Protein AF-A0A024VJJ7-F1 (afdb_monomer_lite)

Structure (mmCIF, N/CA/C/O backbone):
data_AF-A0A024VJJ7-F1
#
_entry.id   AF-A0A024VJJ7-F1
#
loop_
_atom_site.group_PDB
_atom_site.id
_atom_site.type_symbol
_atom_site.label_atom_id
_atom_site.label_alt_id
_atom_site.label_comp_id
_atom_site.label_asym_id
_atom_site.label_entity_id
_atom_site.label_seq_id
_atom_site.pdbx_PDB_ins_code
_atom_site.Cartn_x
_atom_site.Cartn_y
_atom_site.Cartn_z
_atom_site.occupancy
_atom_site.B_iso_or_equiv
_atom_site.auth_seq_id
_atom_site.auth_comp_id
_atom_site.auth_asym_id
_atom_site.auth_atom_id
_atom_site.pdbx_PDB_model_num
ATOM 1 N N . MET A 1 1 ? 1.181 25.983 -1.250 1.00 29.05 1 MET A N 1
ATOM 2 C CA . MET A 1 1 ? 1.183 25.179 -0.005 1.00 29.05 1 MET A CA 1
ATOM 3 C C . MET A 1 1 ? 0.052 24.170 -0.100 1.00 29.05 1 MET A C 1
ATOM 5 O O . MET A 1 1 ? -1.098 24.579 -0.070 1.00 29.05 1 MET A O 1
ATOM 9 N N . GLY A 1 2 ? 0.355 22.887 -0.292 1.00 34.84 2 GLY A N 1
ATOM 10 C CA . GLY A 1 2 ? -0.672 21.844 -0.256 1.00 34.84 2 GLY A CA 1
ATOM 11 C C . GLY A 1 2 ? -1.119 21.555 1.169 1.00 34.84 2 GLY A C 1
ATOM 12 O O . GLY A 1 2 ? -0.279 21.468 2.070 1.00 34.84 2 GLY A O 1
ATOM 13 N N . ILE A 1 3 ? -2.425 21.418 1.378 1.00 36.28 3 ILE A N 1
ATOM 14 C CA . ILE A 1 3 ? -2.984 21.000 2.663 1.00 36.28 3 ILE A CA 1
ATOM 15 C C . ILE A 1 3 ? -2.807 19.483 2.733 1.00 36.28 3 ILE A C 1
ATOM 17 O O . ILE A 1 3 ? -3.432 18.731 1.994 1.00 36.28 3 ILE A O 1
ATOM 21 N N . LYS A 1 4 ? -1.917 19.016 3.610 1.00 45.00 4 LYS A N 1
ATOM 22 C CA . LYS A 1 4 ? -1.811 17.588 3.926 1.00 45.00 4 LYS A CA 1
ATOM 23 C C . LYS A 1 4 ? -2.991 17.236 4.828 1.00 45.00 4 LYS A C 1
ATOM 25 O O . LYS A 1 4 ? -2.976 17.603 5.999 1.00 45.00 4 LYS A O 1
ATOM 30 N N . SER A 1 5 ? -4.001 16.559 4.298 1.00 45.91 5 SER A N 1
ATOM 31 C CA . SER A 1 5 ? -5.137 16.091 5.089 1.00 45.91 5 SER A CA 1
ATOM 32 C C . SER A 1 5 ? -4.791 14.754 5.750 1.00 45.91 5 SER A C 1
ATOM 34 O O . SER A 1 5 ? -4.463 13.777 5.073 1.00 45.91 5 SER A O 1
ATOM 36 N N . SER A 1 6 ? -4.818 14.711 7.082 1.00 54.41 6 SER A N 1
ATOM 37 C CA . SER A 1 6 ? -4.889 13.462 7.847 1.00 54.41 6 SER A CA 1
ATOM 38 C C . SER A 1 6 ? -6.343 13.011 7.938 1.00 54.41 6 SER A C 1
ATOM 40 O O . SER A 1 6 ? -7.227 13.857 7.898 1.00 54.41 6 SER A O 1
ATOM 42 N N . THR A 1 7 ? -6.578 11.707 8.092 1.00 61.97 7 THR A N 1
ATOM 43 C CA . THR A 1 7 ? -7.890 11.085 8.357 1.00 61.97 7 THR A CA 1
ATOM 44 C C . THR A 1 7 ? -8.498 11.603 9.670 1.00 61.97 7 THR A C 1
ATOM 46 O O . THR A 1 7 ? -8.159 11.093 10.746 1.00 61.97 7 THR A O 1
ATOM 49 N N . PRO A 1 8 ? -9.346 12.642 9.666 1.00 72.56 8 PRO A N 1
ATOM 50 C CA . PRO A 1 8 ? -9.814 13.271 10.886 1.00 72.56 8 PRO A CA 1
ATOM 51 C C . PRO A 1 8 ? -10.909 12.432 11.545 1.00 72.56 8 PRO A C 1
ATOM 53 O O . PRO A 1 8 ? -11.102 12.559 12.752 1.00 72.56 8 PRO A O 1
ATOM 56 N N . LEU A 1 9 ? -11.588 11.551 10.801 1.00 82.31 9 LEU A N 1
ATOM 57 C CA . LEU A 1 9 ? -12.644 10.702 11.335 1.00 82.31 9 LEU A CA 1
ATOM 58 C C . LEU A 1 9 ? -12.098 9.674 12.332 1.00 82.31 9 LEU A C 1
ATOM 60 O O . LEU A 1 9 ? -12.642 9.538 13.428 1.00 82.31 9 LEU A O 1
ATOM 64 N N . ALA A 1 10 ? -10.994 9.002 11.988 1.00 86.44 10 ALA A N 1
ATOM 65 C CA . ALA A 1 10 ? -10.350 8.020 12.862 1.00 86.44 10 ALA A CA 1
ATOM 66 C C . ALA A 1 10 ? -9.944 8.640 14.212 1.00 86.44 10 ALA A C 1
ATOM 68 O O . ALA A 1 10 ? -10.274 8.101 15.266 1.00 86.44 10 ALA A O 1
ATOM 69 N N . HIS A 1 11 ? -9.311 9.817 14.189 1.00 85.19 11 HIS A N 1
ATOM 70 C CA . HIS A 1 11 ? -8.902 10.529 15.407 1.00 85.19 11 HIS A CA 1
ATOM 71 C C . HIS A 1 11 ? -10.087 10.982 16.255 1.00 85.19 11 HIS A C 1
ATOM 73 O O . HIS A 1 11 ? -10.048 10.857 17.475 1.00 85.19 11 HIS A O 1
ATOM 79 N N . GLN A 1 12 ? -11.147 11.486 15.619 1.00 86.12 12 GLN A N 1
ATOM 80 C CA . GLN A 1 12 ? -12.358 11.908 16.321 1.00 86.12 12 GLN A CA 1
ATOM 81 C C . GLN A 1 12 ? -13.031 10.731 17.030 1.00 86.12 12 GLN A C 1
ATOM 83 O O . GLN A 1 12 ? -13.397 10.845 18.196 1.00 86.12 12 GLN A O 1
ATOM 88 N N . PHE A 1 13 ? -13.156 9.584 16.359 1.00 90.06 13 PHE A N 1
ATOM 89 C CA . PHE A 1 13 ? -13.733 8.388 16.970 1.00 90.06 13 PHE A CA 1
ATOM 90 C C . PHE A 1 13 ? -12.864 7.826 18.092 1.00 90.06 13 PHE A C 1
ATOM 92 O O . PHE A 1 13 ? -13.418 7.430 19.110 1.00 90.06 13 PHE A O 1
ATOM 99 N N . ILE A 1 14 ? -11.536 7.825 17.944 1.00 90.19 14 ILE A N 1
ATOM 100 C CA . ILE A 1 14 ? -10.617 7.425 19.020 1.00 90.19 14 ILE A CA 1
ATOM 101 C C . ILE A 1 14 ? -10.808 8.329 20.243 1.00 90.19 14 ILE A C 1
ATOM 103 O O . ILE A 1 14 ? -11.024 7.828 21.344 1.00 90.19 14 ILE A O 1
ATOM 107 N N . LEU A 1 15 ? -10.810 9.652 20.052 1.00 89.00 15 LEU A N 1
ATOM 108 C CA . LEU A 1 15 ? -10.995 10.610 21.143 1.00 89.00 15 LEU A CA 1
ATOM 109 C C . LEU A 1 15 ? -12.335 10.395 21.866 1.00 89.00 15 LEU A C 1
ATOM 111 O O . LEU A 1 15 ? -12.373 10.307 23.090 1.00 89.00 15 LEU A O 1
ATOM 115 N N . HIS A 1 16 ? -13.430 10.256 21.116 1.00 89.56 16 HIS A N 1
ATOM 116 C CA . HIS A 1 16 ? -14.763 10.024 21.684 1.00 89.56 16 HIS A CA 1
ATOM 117 C C . HIS A 1 16 ? -14.905 8.650 22.339 1.00 89.56 16 HIS A C 1
ATOM 119 O O . HIS A 1 16 ? -15.591 8.509 23.344 1.00 89.56 16 HIS A O 1
ATOM 125 N N . ALA A 1 17 ? -14.260 7.617 21.801 1.00 90.88 17 ALA A N 1
ATOM 126 C CA . ALA A 1 17 ? -14.249 6.297 22.418 1.00 90.88 17 ALA A CA 1
ATOM 127 C C . ALA A 1 17 ? -13.555 6.335 23.783 1.00 90.88 17 ALA A C 1
ATOM 129 O O . ALA A 1 17 ? -14.091 5.805 24.756 1.00 90.88 17 ALA A O 1
ATOM 130 N N . LYS A 1 18 ? -12.421 7.042 23.876 1.00 89.00 18 LYS A N 1
ATOM 131 C CA . LYS A 1 18 ? -11.692 7.242 25.132 1.00 89.00 18 LYS A CA 1
ATOM 132 C C . LYS A 1 18 ? -12.531 7.959 26.187 1.00 89.00 18 LYS A C 1
ATOM 134 O O . LYS A 1 18 ? -12.570 7.491 27.323 1.00 89.00 18 LYS A O 1
ATOM 139 N N . THR A 1 19 ? -13.252 9.026 25.830 1.00 88.06 19 THR A N 1
ATOM 140 C CA . THR A 1 19 ? -14.130 9.734 26.788 1.00 88.06 19 THR A CA 1
ATOM 141 C C . THR A 1 19 ? -15.313 8.885 27.260 1.00 88.06 19 THR A C 1
ATOM 143 O O . THR A 1 19 ? -15.840 9.118 28.344 1.00 88.06 19 THR A O 1
ATOM 146 N N . LEU A 1 20 ? -15.705 7.871 26.484 1.00 89.06 20 LEU A N 1
ATOM 147 C CA . LEU A 1 20 ? -16.741 6.896 26.837 1.00 89.06 20 LEU A CA 1
ATOM 148 C C . LEU A 1 20 ? -16.191 5.644 27.548 1.00 89.06 20 LEU A C 1
ATOM 150 O O . LEU A 1 20 ? -16.963 4.733 27.845 1.00 89.06 20 LEU A O 1
ATOM 154 N N . GLY A 1 21 ? -14.881 5.571 27.813 1.00 87.88 21 GLY A N 1
ATOM 155 C CA . GLY A 1 21 ? -14.237 4.412 28.446 1.00 87.88 21 GLY A CA 1
ATOM 156 C C . GLY A 1 21 ? -14.126 3.173 27.546 1.00 87.88 21 GLY A C 1
ATOM 157 O O . GLY A 1 21 ? -13.911 2.067 28.043 1.00 87.88 21 GLY A O 1
ATOM 158 N N . ILE A 1 22 ? -14.281 3.340 26.231 1.00 90.62 22 ILE A N 1
ATOM 159 C CA . ILE A 1 22 ? -14.160 2.277 25.225 1.00 90.62 22 ILE A CA 1
ATOM 160 C C . ILE A 1 22 ? -12.688 2.130 24.825 1.00 90.62 22 ILE A C 1
ATOM 162 O O . ILE A 1 22 ? -11.966 3.120 24.697 1.00 90.62 22 ILE A O 1
ATOM 166 N N . LYS A 1 23 ? -12.239 0.887 24.611 1.00 91.06 23 LYS A N 1
ATOM 167 C CA . LYS A 1 23 ? -10.858 0.595 24.215 1.00 91.06 23 LYS A CA 1
ATOM 168 C C . LYS A 1 23 ? -10.563 1.098 22.809 1.00 91.06 23 LYS A C 1
ATOM 170 O O . LYS A 1 23 ? -11.416 1.040 21.924 1.00 91.06 23 LYS A O 1
ATOM 175 N N . THR A 1 24 ? -9.341 1.566 22.594 1.00 92.31 24 THR A N 1
ATOM 176 C CA . THR A 1 24 ? -8.935 2.188 21.331 1.00 92.31 24 THR A CA 1
ATOM 177 C C . THR A 1 24 ? -7.663 1.589 20.766 1.00 92.31 24 THR A C 1
ATOM 179 O O . THR A 1 24 ? -6.662 1.426 21.462 1.00 92.31 24 THR A O 1
ATOM 182 N N . ILE A 1 25 ? -7.714 1.285 19.474 1.00 92.56 25 ILE A N 1
ATOM 183 C CA . ILE A 1 25 ? -6.579 0.814 18.690 1.00 92.56 25 ILE A CA 1
ATOM 184 C C . ILE A 1 25 ? -6.397 1.735 17.494 1.00 92.56 25 ILE A C 1
ATOM 186 O O . ILE A 1 25 ? -7.365 2.230 16.914 1.00 92.56 25 ILE A O 1
ATOM 190 N N . TYR A 1 26 ? -5.148 1.972 17.124 1.00 91.50 26 TYR A N 1
ATOM 191 C CA . TYR A 1 26 ? -4.793 2.856 16.026 1.00 91.50 26 TYR A CA 1
ATOM 192 C C . TYR A 1 26 ? -3.825 2.161 15.068 1.00 91.50 26 TYR A C 1
ATOM 194 O O . TYR A 1 26 ? -2.802 1.657 15.517 1.00 91.50 26 TYR A O 1
ATOM 202 N N . THR A 1 27 ? -4.119 2.154 13.764 1.00 90.38 27 THR A N 1
ATOM 203 C CA . THR A 1 27 ? -3.182 1.687 12.729 1.00 90.38 27 THR A CA 1
ATOM 204 C C . THR A 1 27 ? -2.676 2.842 11.875 1.00 90.38 27 THR A C 1
ATOM 206 O O . THR A 1 27 ? -3.467 3.527 11.215 1.00 90.38 27 THR A O 1
ATOM 209 N N . ASP A 1 28 ? -1.354 3.010 11.827 1.00 88.38 28 ASP A N 1
ATOM 210 C CA . ASP A 1 28 ? -0.683 3.969 10.947 1.00 88.38 28 ASP A CA 1
ATOM 211 C C . ASP A 1 28 ? -0.312 3.321 9.607 1.00 88.38 28 ASP A C 1
ATOM 213 O O . ASP A 1 28 ? 0.380 2.307 9.569 1.00 88.38 28 ASP A O 1
ATOM 217 N N . HIS A 1 29 ? -0.736 3.924 8.491 1.00 83.88 29 HIS A N 1
ATOM 218 C CA . HIS A 1 29 ? -0.356 3.490 7.136 1.00 83.88 29 HIS A CA 1
ATOM 219 C C . HIS A 1 29 ? 0.644 4.443 6.464 1.00 83.88 29 HIS A C 1
ATOM 221 O O . HIS A 1 29 ? 0.903 4.326 5.265 1.00 83.88 29 HIS A O 1
ATOM 227 N N . SER A 1 30 ? 1.167 5.441 7.187 1.00 78.69 30 SER A N 1
ATOM 228 C CA . SER A 1 30 ? 1.909 6.562 6.594 1.00 78.69 30 SER A CA 1
ATOM 229 C C . SER A 1 30 ? 3.297 6.758 7.199 1.00 78.69 30 SER A C 1
ATOM 231 O O . SER A 1 30 ? 3.492 6.653 8.400 1.00 78.69 30 SER A O 1
ATOM 233 N N . LEU A 1 31 ? 4.267 7.144 6.363 1.00 71.38 31 LEU A N 1
ATOM 234 C CA . LEU A 1 31 ? 5.555 7.666 6.828 1.00 71.38 31 LEU A CA 1
ATOM 235 C C . LEU A 1 31 ? 5.552 9.195 6.785 1.00 71.38 31 LEU A C 1
ATOM 237 O O . LEU A 1 31 ? 5.260 9.804 5.748 1.00 71.38 31 LEU A O 1
ATOM 241 N N . TYR A 1 32 ? 5.917 9.818 7.904 1.00 65.56 32 TYR A N 1
ATOM 242 C CA . TYR A 1 32 ? 6.006 11.269 8.032 1.00 65.56 32 TYR A CA 1
ATOM 243 C C . TYR A 1 32 ? 7.460 11.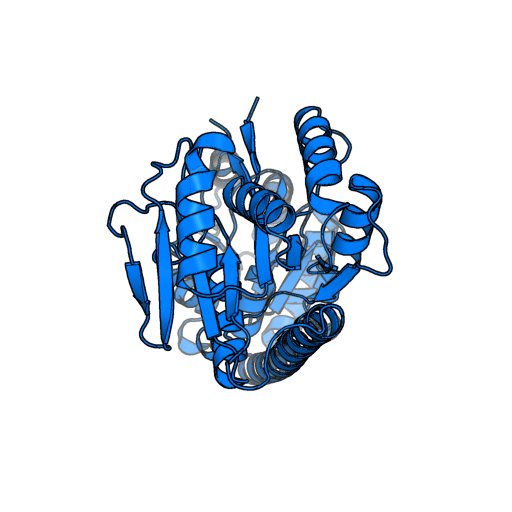740 7.984 1.00 65.56 32 TYR A C 1
ATOM 245 O O . TYR A 1 32 ? 8.314 11.241 8.715 1.00 65.56 32 TYR A O 1
ATOM 253 N N . SER A 1 33 ? 7.727 12.752 7.149 1.00 59.59 33 SER A N 1
ATOM 254 C CA . SER A 1 33 ? 8.983 13.510 7.215 1.00 59.59 33 SER A CA 1
ATOM 255 C C . SER A 1 33 ? 8.941 14.504 8.376 1.00 59.59 33 SER A C 1
ATOM 257 O O . SER A 1 33 ? 7.906 15.137 8.609 1.00 59.59 33 SER A O 1
ATOM 259 N N . PHE A 1 34 ? 10.082 14.694 9.038 1.00 59.38 34 PHE A N 1
ATOM 260 C CA . PHE A 1 34 ? 10.283 15.674 10.107 1.00 59.38 34 PHE A CA 1
ATOM 261 C C . PHE A 1 34 ? 10.504 17.113 9.596 1.00 59.38 34 PHE A C 1
ATOM 263 O O . PHE A 1 34 ? 10.452 18.052 10.382 1.00 59.38 34 PHE A O 1
ATOM 270 N N . SER A 1 35 ? 10.726 17.308 8.290 1.00 55.53 35 SER A N 1
ATOM 271 C CA . SER A 1 35 ? 11.208 18.580 7.721 1.00 55.53 35 SER A CA 1
ATOM 272 C C . SER A 1 35 ? 10.135 19.633 7.420 1.00 55.53 35 SER A C 1
ATOM 274 O O . SER A 1 35 ? 10.452 20.808 7.257 1.00 55.53 35 SER A O 1
ATOM 276 N N . ASP A 1 36 ? 8.863 19.242 7.305 1.00 61.66 36 ASP A N 1
ATOM 277 C CA . ASP A 1 36 ? 7.829 20.132 6.764 1.00 61.66 36 ASP A CA 1
ATOM 278 C C . ASP A 1 36 ? 6.974 20.747 7.879 1.00 61.66 36 ASP A C 1
ATOM 280 O O . ASP A 1 36 ? 6.395 20.020 8.684 1.00 61.66 36 ASP A O 1
ATOM 284 N N . LYS A 1 37 ? 6.769 22.074 7.868 1.00 56.38 37 LYS A N 1
ATOM 285 C CA . LYS A 1 37 ? 5.932 22.791 8.862 1.00 56.38 37 LYS A CA 1
ATOM 286 C C . LYS A 1 37 ? 4.539 22.167 9.054 1.00 56.38 37 LYS A C 1
ATOM 288 O O . LYS A 1 37 ? 4.077 22.017 10.180 1.00 56.38 37 LYS A O 1
ATOM 293 N N . GLY A 1 38 ? 3.893 21.727 7.969 1.00 62.19 38 GLY A N 1
ATOM 294 C CA . GLY A 1 38 ? 2.611 21.011 8.042 1.00 62.19 38 GLY A CA 1
ATOM 295 C C . GLY A 1 38 ? 2.708 19.637 8.720 1.00 62.19 38 GLY A C 1
ATOM 296 O O . GLY A 1 38 ? 1.794 19.246 9.440 1.00 62.19 38 GLY A O 1
ATOM 297 N N . CYS A 1 39 ? 3.827 18.922 8.558 1.00 64.38 39 CYS A N 1
ATOM 298 C CA . CYS A 1 39 ? 4.078 17.679 9.291 1.00 64.38 39 CYS A CA 1
ATOM 299 C C . CYS A 1 39 ? 4.290 17.937 10.785 1.00 64.38 39 CYS A C 1
ATOM 301 O O . CYS A 1 39 ? 3.841 17.129 11.583 1.00 64.38 39 CYS A O 1
ATOM 303 N N . ILE A 1 40 ? 4.910 19.055 11.178 1.00 69.56 40 ILE A N 1
ATOM 304 C CA . ILE A 1 40 ? 5.117 19.395 12.596 1.00 69.56 40 ILE A CA 1
ATOM 305 C C . ILE A 1 40 ? 3.772 19.552 13.321 1.00 69.56 40 ILE A C 1
ATOM 307 O O . ILE A 1 40 ? 3.578 18.969 14.386 1.00 69.56 40 ILE A O 1
ATOM 311 N N . HIS A 1 41 ? 2.820 20.291 12.741 1.00 68.44 41 HIS A N 1
ATOM 312 C CA . HIS A 1 41 ? 1.488 20.454 13.338 1.00 68.44 41 HIS A CA 1
ATOM 313 C C . HIS A 1 41 ? 0.713 19.135 13.402 1.00 68.44 41 HIS A C 1
ATOM 315 O O . HIS A 1 41 ? 0.147 18.804 14.443 1.00 68.44 41 HIS A O 1
ATOM 321 N N . VAL A 1 42 ? 0.736 18.359 12.315 1.00 69.12 42 VAL A N 1
ATOM 322 C CA . VAL A 1 42 ? 0.096 17.040 12.268 1.00 69.12 42 VAL A CA 1
ATOM 323 C C . VAL A 1 42 ? 0.728 16.092 13.292 1.00 69.12 42 VAL A C 1
ATOM 325 O O . VAL A 1 42 ? 0.000 15.423 14.011 1.00 69.12 42 VAL A O 1
ATOM 328 N N . ASN A 1 43 ? 2.053 16.087 13.451 1.00 71.94 43 ASN A N 1
ATOM 329 C CA . ASN A 1 43 ? 2.741 15.267 14.450 1.00 71.94 43 ASN A CA 1
ATOM 330 C C . ASN A 1 43 ? 2.372 15.661 15.883 1.00 71.94 43 ASN A C 1
ATOM 332 O O . ASN A 1 43 ? 2.179 14.775 16.706 1.00 71.94 43 ASN A O 1
ATOM 336 N N . LYS A 1 44 ? 2.199 16.955 16.184 1.00 76.00 44 LYS A N 1
ATOM 337 C CA . LYS A 1 44 ? 1.725 17.402 17.506 1.00 76.00 44 LYS A CA 1
ATOM 338 C C . LYS A 1 44 ? 0.300 16.929 17.805 1.00 76.00 44 LYS A C 1
ATOM 340 O O . LYS A 1 44 ? 0.039 16.458 18.908 1.00 76.00 44 LYS A O 1
ATOM 345 N N . LEU A 1 45 ? -0.606 17.018 16.828 1.00 73.38 45 LEU A N 1
ATOM 346 C CA . LEU A 1 45 ? -1.968 16.495 16.973 1.00 73.38 45 LEU A CA 1
ATOM 347 C C . LEU A 1 45 ? -1.954 14.971 17.158 1.00 73.38 45 LEU A C 1
ATOM 349 O O . LEU A 1 45 ? -2.612 14.445 18.048 1.00 73.38 45 LEU A O 1
ATOM 353 N N . LEU A 1 46 ? -1.159 14.273 16.346 1.00 74.69 46 LEU A N 1
ATOM 354 C CA . LEU A 1 46 ? -1.009 12.823 16.407 1.00 74.69 46 LEU A CA 1
ATOM 355 C C . LEU A 1 46 ? -0.402 12.371 17.732 1.00 74.69 46 LEU A C 1
ATOM 357 O O . LEU A 1 46 ? -0.900 11.417 18.310 1.00 74.69 46 LEU A O 1
ATOM 361 N N . LYS A 1 47 ? 0.588 13.090 18.266 1.00 81.25 47 LYS A N 1
ATOM 362 C CA . LYS A 1 47 ? 1.132 12.865 19.609 1.00 81.25 47 LYS A CA 1
ATOM 363 C C . LYS A 1 47 ? 0.031 12.890 20.669 1.00 81.25 47 LYS A C 1
ATOM 365 O O . LYS A 1 47 ? -0.036 11.984 21.490 1.00 81.25 47 LYS A O 1
ATOM 370 N N . TYR A 1 48 ? -0.858 13.881 20.621 1.00 78.69 48 TYR A N 1
ATOM 371 C CA . TYR A 1 48 ? -1.972 13.972 21.564 1.00 78.69 48 TYR A CA 1
ATOM 372 C C . TYR A 1 48 ? -2.972 12.818 21.402 1.00 78.69 48 TYR A C 1
ATOM 374 O O . TYR A 1 48 ? -3.329 12.176 22.384 1.00 78.69 48 TYR A O 1
ATOM 382 N N . CYS A 1 49 ? -3.393 12.517 20.170 1.00 74.44 49 CYS A N 1
ATOM 383 C CA . CYS A 1 49 ? -4.392 11.475 19.925 1.00 74.44 49 CYS A CA 1
ATOM 384 C C . CYS A 1 49 ? -3.868 10.049 20.151 1.00 74.44 49 CYS A C 1
ATOM 386 O O . CYS A 1 49 ? -4.638 9.189 20.562 1.00 74.44 49 CYS A O 1
ATOM 388 N N . ILE A 1 50 ? -2.594 9.787 19.849 1.00 78.56 50 ILE A N 1
ATOM 389 C CA . ILE A 1 50 ? -2.011 8.438 19.841 1.00 78.56 50 ILE A CA 1
ATOM 390 C C . ILE A 1 50 ? -1.426 8.075 21.205 1.00 78.56 50 ILE A C 1
ATOM 392 O O . ILE A 1 50 ? -1.487 6.913 21.584 1.00 78.56 50 ILE A O 1
ATOM 396 N N . ASN A 1 51 ? -0.915 9.026 21.993 1.00 80.12 51 ASN A N 1
ATOM 397 C CA . ASN A 1 51 ? -0.350 8.682 23.306 1.00 80.12 51 ASN A CA 1
ATOM 398 C C . ASN A 1 51 ? -1.371 8.092 24.281 1.00 80.12 51 ASN A C 1
ATOM 400 O O . ASN A 1 51 ? -0.987 7.336 25.174 1.00 80.12 51 ASN A O 1
ATOM 404 N N . ASP A 1 52 ? -2.653 8.401 24.098 1.00 82.31 52 ASP A N 1
ATOM 405 C CA . ASP A 1 52 ? -3.725 7.866 24.933 1.00 82.31 52 ASP A CA 1
ATOM 406 C C . ASP A 1 52 ? -4.396 6.613 24.336 1.00 82.31 52 ASP A C 1
ATOM 408 O O . ASP A 1 52 ? -5.322 6.067 24.933 1.00 82.31 52 ASP A O 1
ATOM 412 N N . VAL A 1 53 ? -3.949 6.088 23.190 1.00 89.38 53 VAL A N 1
ATOM 413 C CA . VAL A 1 53 ? -4.513 4.825 22.679 1.00 89.38 53 VAL A CA 1
ATOM 414 C C . VAL A 1 53 ? -4.075 3.634 23.532 1.00 89.38 53 VAL A C 1
ATOM 416 O O . VAL A 1 53 ? -2.992 3.619 24.131 1.00 89.38 53 VAL A O 1
ATOM 419 N N . ASP A 1 54 ? -4.921 2.606 23.601 1.00 91.12 54 ASP A N 1
ATOM 420 C CA . ASP A 1 54 ? -4.587 1.389 24.342 1.00 91.12 54 ASP A CA 1
ATOM 421 C C . ASP A 1 54 ? -3.495 0.589 23.617 1.00 91.12 54 ASP A C 1
ATOM 423 O O . ASP A 1 54 ? -2.598 0.055 24.276 1.00 91.12 54 ASP A O 1
ATOM 427 N N . HIS A 1 55 ? -3.532 0.565 22.277 1.00 91.94 55 HIS A N 1
ATOM 428 C CA . HIS A 1 55 ? -2.519 -0.087 21.442 1.00 91.94 55 HIS A CA 1
ATOM 429 C C . HIS A 1 55 ? -2.406 0.544 20.042 1.00 91.94 55 HIS A C 1
ATOM 431 O O . HIS A 1 55 ? -3.390 1.009 19.471 1.00 91.94 55 HIS A O 1
ATOM 437 N N . SER A 1 56 ? -1.204 0.543 19.471 1.00 91.81 56 SER A N 1
ATOM 438 C CA . SER A 1 56 ? -0.898 1.016 18.118 1.00 91.81 56 SER A CA 1
ATOM 439 C C . SER A 1 56 ? -0.378 -0.119 17.235 1.00 91.81 56 SER A C 1
ATOM 441 O O . SER A 1 56 ? 0.358 -0.997 17.682 1.00 91.81 56 SER A O 1
ATOM 443 N N . ILE A 1 57 ? -0.735 -0.088 15.959 1.00 91.50 57 ILE A N 1
ATOM 444 C CA . ILE A 1 57 ? -0.310 -1.035 14.935 1.00 91.50 57 ILE A CA 1
ATOM 445 C C . ILE A 1 57 ? 0.380 -0.247 13.818 1.00 91.50 57 ILE A C 1
ATOM 447 O O . ILE A 1 57 ? -0.125 0.769 13.346 1.00 91.50 57 ILE A O 1
ATOM 451 N N . CYS A 1 58 ? 1.539 -0.726 13.390 1.00 91.56 58 CYS A N 1
ATOM 452 C CA . CYS A 1 58 ? 2.329 -0.135 12.317 1.00 91.56 58 CYS A CA 1
ATOM 453 C C . CYS A 1 58 ? 2.513 -1.156 11.203 1.00 91.56 58 CYS A C 1
ATOM 455 O O . CYS A 1 58 ? 2.744 -2.328 11.481 1.00 91.56 58 CYS A O 1
ATOM 457 N N . VAL A 1 59 ? 2.472 -0.721 9.949 1.00 90.19 59 VAL A N 1
ATOM 458 C CA . VAL A 1 59 ? 2.519 -1.650 8.803 1.00 90.19 59 VAL A CA 1
ATOM 459 C C . VAL A 1 59 ? 3.913 -2.197 8.486 1.00 90.19 59 VAL A C 1
ATOM 461 O O . VAL A 1 59 ? 4.048 -3.086 7.654 1.00 90.19 59 VAL A O 1
ATOM 464 N N . SER A 1 60 ? 4.947 -1.656 9.128 1.00 91.06 60 SER A N 1
ATOM 465 C CA . SER A 1 60 ? 6.343 -2.088 9.010 1.00 91.06 60 SER A CA 1
ATOM 466 C C . SER A 1 60 ? 7.153 -1.656 10.233 1.00 91.06 60 SER A C 1
ATOM 468 O O . SER A 1 60 ? 6.739 -0.759 10.981 1.00 91.06 60 SER A O 1
ATOM 470 N N . HIS A 1 61 ? 8.321 -2.258 10.439 1.00 91.50 61 HIS A N 1
ATOM 471 C CA . HIS A 1 61 ? 9.272 -1.861 11.477 1.00 91.50 61 HIS A CA 1
ATOM 472 C C . HIS A 1 61 ? 9.734 -0.421 11.271 1.00 91.50 61 HIS A C 1
ATOM 474 O O . HIS A 1 61 ? 9.716 0.370 12.216 1.00 91.50 61 HIS A O 1
ATOM 480 N N . THR A 1 62 ? 10.010 -0.042 10.023 1.00 90.25 62 THR A N 1
ATOM 481 C CA . THR A 1 62 ? 10.354 1.346 9.685 1.00 90.25 62 THR A CA 1
ATOM 482 C C . THR A 1 62 ? 9.224 2.319 10.040 1.00 90.25 62 THR A C 1
ATOM 484 O O . THR A 1 62 ? 9.458 3.413 10.561 1.00 90.25 62 THR A O 1
ATOM 487 N N . ASN A 1 63 ? 7.967 1.928 9.801 1.00 90.19 63 ASN A N 1
ATOM 488 C CA . ASN A 1 63 ? 6.818 2.729 10.211 1.00 90.19 63 ASN A CA 1
ATOM 489 C C . ASN A 1 63 ? 6.669 2.796 11.736 1.00 90.19 63 ASN A C 1
ATOM 491 O O . ASN A 1 63 ? 6.386 3.873 12.259 1.00 90.19 63 ASN A O 1
ATOM 495 N N . ARG A 1 64 ? 6.939 1.706 12.461 1.00 91.56 64 ARG A N 1
ATOM 496 C CA . ARG A 1 64 ? 6.939 1.700 13.929 1.00 91.56 64 ARG A CA 1
ATOM 497 C C . ARG A 1 64 ? 7.968 2.653 14.513 1.00 91.56 64 ARG A C 1
ATOM 499 O O . ARG A 1 64 ? 7.620 3.416 15.409 1.00 91.56 64 ARG A O 1
ATOM 506 N N . GLU A 1 65 ? 9.192 2.645 14.004 1.00 90.12 65 GLU A N 1
ATOM 507 C CA . GLU A 1 65 ? 10.223 3.591 14.437 1.00 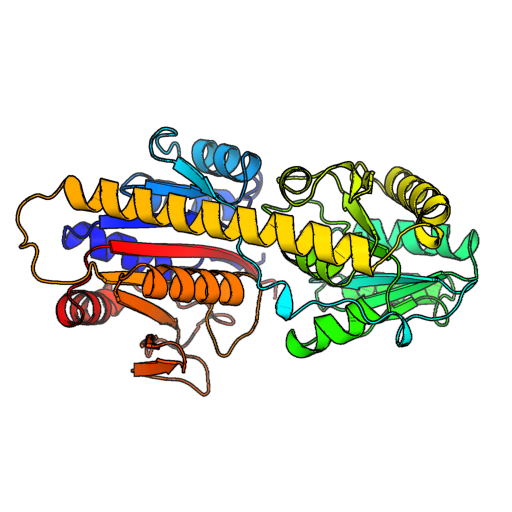90.12 65 GLU A CA 1
ATOM 508 C C . GLU A 1 65 ? 9.800 5.034 14.152 1.00 90.12 65 GLU A C 1
ATOM 510 O O . GLU A 1 65 ? 9.854 5.884 15.041 1.00 90.12 65 GLU A O 1
ATOM 515 N N . ASN A 1 66 ? 9.279 5.306 12.950 1.00 88.19 66 ASN A N 1
ATOM 516 C CA . ASN A 1 66 ? 8.781 6.633 12.594 1.00 88.19 66 ASN A CA 1
ATOM 517 C C . ASN A 1 66 ? 7.639 7.099 13.514 1.00 88.19 66 ASN A C 1
ATOM 519 O O . ASN A 1 66 ? 7.655 8.247 13.962 1.00 88.19 66 ASN A O 1
ATOM 523 N N . LEU A 1 67 ? 6.671 6.225 13.815 1.00 87.31 67 LEU A N 1
ATOM 524 C CA . LEU A 1 67 ? 5.538 6.531 14.689 1.00 87.31 67 LEU A CA 1
ATOM 525 C C . LEU A 1 67 ? 5.991 6.805 16.126 1.00 87.31 67 LEU A C 1
ATOM 527 O O . LEU A 1 67 ? 5.612 7.827 16.702 1.00 87.31 67 LEU A O 1
ATOM 531 N N . VAL A 1 68 ? 6.810 5.918 16.691 1.00 89.88 68 VAL A N 1
ATOM 532 C CA . VAL A 1 68 ? 7.294 6.038 18.071 1.00 89.88 68 VAL A CA 1
ATOM 533 C C . VAL A 1 68 ? 8.103 7.320 18.239 1.00 89.88 68 VAL A C 1
ATOM 535 O O . VAL A 1 68 ? 7.862 8.066 19.183 1.00 89.88 68 VAL A O 1
ATOM 538 N N . LEU A 1 69 ? 8.984 7.642 17.289 1.00 87.56 69 LEU A N 1
ATOM 539 C CA . LEU A 1 69 ? 9.780 8.869 17.340 1.00 87.56 69 LEU A CA 1
ATOM 540 C C . LEU A 1 69 ? 8.927 10.137 17.193 1.00 87.56 69 LEU A C 1
ATOM 542 O O . LEU A 1 69 ? 9.160 11.116 17.894 1.00 87.56 69 LEU A O 1
ATOM 546 N N . ARG A 1 70 ? 7.933 10.149 16.293 1.00 82.56 70 ARG A N 1
ATOM 547 C CA . ARG A 1 70 ? 7.142 11.365 16.012 1.00 82.56 70 ARG A CA 1
ATOM 548 C C . ARG A 1 70 ? 6.068 11.661 17.059 1.00 82.56 70 ARG A C 1
ATOM 550 O O . ARG A 1 70 ? 5.623 12.804 17.154 1.00 82.56 70 ARG A O 1
ATOM 557 N N . THR A 1 71 ? 5.615 10.642 17.786 1.00 84.12 71 THR A N 1
ATOM 558 C CA . THR A 1 71 ? 4.560 10.770 18.805 1.00 84.12 71 THR A CA 1
ATOM 559 C C . THR A 1 71 ? 5.076 10.628 20.230 1.00 84.12 71 THR A C 1
ATOM 561 O O . THR A 1 71 ? 4.367 10.998 21.157 1.00 84.12 71 THR A O 1
ATOM 564 N N . GLU A 1 72 ? 6.302 10.135 20.420 1.00 86.25 72 GLU A N 1
ATOM 565 C CA . GLU A 1 72 ? 6.820 9.714 21.729 1.00 86.25 72 GLU A CA 1
ATOM 566 C C . GLU A 1 72 ? 5.909 8.665 22.401 1.00 86.25 72 GLU A C 1
ATOM 568 O O . GLU A 1 72 ? 5.827 8.576 23.626 1.00 86.25 72 GLU A O 1
ATOM 573 N N . SER A 1 73 ? 5.205 7.864 21.590 1.00 85.38 73 SER A N 1
ATOM 574 C CA . SER A 1 73 ? 4.331 6.797 22.073 1.00 85.38 73 SER A CA 1
ATOM 575 C C . SER A 1 73 ? 5.133 5.662 22.700 1.00 85.38 73 SER A C 1
ATOM 577 O O . SER A 1 73 ? 6.244 5.356 22.263 1.00 85.38 73 SER A O 1
ATOM 579 N N . ASN A 1 74 ? 4.535 4.960 23.660 1.00 87.31 74 ASN A N 1
ATOM 580 C CA . ASN A 1 74 ? 5.173 3.818 24.304 1.00 87.31 74 ASN A CA 1
ATOM 581 C C . ASN A 1 74 ? 5.414 2.663 23.300 1.00 87.31 74 ASN A C 1
ATOM 583 O O . ASN A 1 74 ? 4.442 2.069 22.827 1.00 87.31 74 ASN A O 1
ATOM 587 N N . PRO A 1 75 ? 6.672 2.259 23.034 1.00 88.50 75 PRO A N 1
ATOM 588 C CA . PRO A 1 75 ? 6.979 1.199 22.073 1.00 88.50 75 PRO A CA 1
ATOM 589 C C . PRO A 1 75 ? 6.411 -0.174 22.470 1.00 88.50 75 PRO A C 1
ATOM 591 O O . PRO A 1 75 ? 6.158 -1.001 21.594 1.00 88.50 75 PRO A O 1
ATOM 594 N N . TYR A 1 76 ? 6.172 -0.433 23.760 1.00 88.19 76 TYR A N 1
ATOM 595 C CA . TYR A 1 76 ? 5.562 -1.681 24.244 1.00 88.19 76 TYR A CA 1
ATOM 596 C C . TYR A 1 76 ? 4.057 -1.770 23.958 1.00 88.19 76 TYR A C 1
ATOM 598 O O . TYR A 1 76 ? 3.481 -2.856 24.027 1.00 88.19 76 TYR A O 1
ATOM 606 N N . LYS A 1 77 ? 3.425 -0.641 23.619 1.00 88.56 77 LYS A N 1
ATOM 607 C CA . LYS A 1 77 ? 2.042 -0.563 23.135 1.00 88.56 77 LYS A CA 1
ATOM 608 C C . LYS A 1 77 ? 1.972 -0.468 21.608 1.00 88.56 77 LYS A C 1
ATOM 610 O O . LYS A 1 77 ? 0.944 -0.063 21.081 1.00 88.56 77 LYS A O 1
ATOM 615 N N . THR A 1 78 ? 3.047 -0.819 20.899 1.00 90.75 78 THR A N 1
ATOM 616 C CA . THR A 1 78 ? 3.109 -0.706 19.438 1.00 90.75 78 THR A CA 1
ATOM 617 C C . THR A 1 78 ? 3.600 -2.002 18.806 1.00 90.75 78 THR A C 1
ATOM 619 O O . THR A 1 78 ? 4.743 -2.407 19.031 1.00 90.75 78 THR A O 1
ATOM 622 N N . SER A 1 79 ? 2.763 -2.630 17.980 1.00 91.31 79 SER A N 1
ATOM 623 C CA . SER A 1 79 ? 3.089 -3.841 17.211 1.00 91.31 79 SER A CA 1
ATOM 624 C C . SER A 1 79 ? 3.275 -3.545 15.725 1.00 91.31 79 SER A C 1
ATOM 626 O O . SER A 1 79 ? 2.751 -2.557 15.216 1.00 91.31 79 SER A O 1
ATOM 628 N N . VAL A 1 80 ? 3.998 -4.419 15.024 1.00 90.31 80 VAL A N 1
ATOM 629 C CA . VAL A 1 80 ? 4.128 -4.373 13.563 1.00 90.31 80 VAL A CA 1
ATOM 630 C C . VAL A 1 80 ? 3.230 -5.440 12.954 1.00 90.31 80 VAL A C 1
ATOM 632 O O . VAL A 1 80 ? 3.377 -6.613 13.284 1.00 90.31 80 VAL A O 1
ATOM 635 N N . ILE A 1 81 ? 2.282 -5.022 12.121 1.00 88.19 81 ILE A N 1
ATOM 636 C CA . ILE A 1 81 ? 1.350 -5.883 11.391 1.00 88.19 81 ILE A CA 1
ATOM 637 C C . ILE A 1 81 ? 1.116 -5.237 10.026 1.00 88.19 81 ILE A C 1
ATOM 639 O O . ILE A 1 81 ? 0.522 -4.162 9.943 1.00 88.19 81 ILE A O 1
ATOM 643 N N . GLY A 1 82 ? 1.622 -5.854 8.963 1.00 84.69 82 GLY A N 1
ATOM 644 C CA . GLY A 1 82 ? 1.528 -5.317 7.610 1.00 84.69 82 GLY A CA 1
ATOM 645 C C . GLY A 1 82 ? 0.155 -5.506 6.977 1.00 84.69 82 GLY A C 1
ATOM 646 O O . GLY A 1 82 ? -0.765 -6.115 7.527 1.00 84.69 82 GLY A O 1
ATOM 647 N N . ASN A 1 83 ? 0.014 -4.973 5.768 1.00 84.44 83 ASN A N 1
ATOM 648 C CA . ASN A 1 83 ? -1.286 -4.908 5.119 1.00 84.44 83 ASN A CA 1
ATOM 649 C C . ASN A 1 83 ? -1.680 -6.232 4.462 1.00 84.44 83 ASN A C 1
ATOM 651 O O . ASN A 1 83 ? -0.971 -6.771 3.616 1.00 84.44 83 ASN A O 1
ATOM 655 N N . ALA A 1 84 ? -2.885 -6.691 4.789 1.00 73.69 84 ALA A N 1
ATOM 656 C CA . ALA A 1 84 ? -3.552 -7.794 4.108 1.00 73.69 84 ALA A CA 1
ATOM 657 C C . ALA A 1 84 ? -3.961 -7.448 2.660 1.00 73.69 84 ALA A C 1
ATOM 659 O O . ALA A 1 84 ? -4.558 -6.396 2.419 1.00 73.69 84 ALA A O 1
ATOM 660 N N . LEU A 1 85 ? -3.721 -8.373 1.719 1.00 77.75 85 LEU A N 1
ATOM 661 C CA . LEU A 1 85 ? -4.196 -8.318 0.330 1.00 77.75 85 LEU A CA 1
ATOM 662 C C . LEU A 1 85 ? -4.841 -9.647 -0.093 1.00 77.75 85 LEU A C 1
ATOM 664 O O . LEU A 1 85 ? -4.273 -10.716 0.087 1.00 77.75 85 LEU A O 1
ATOM 668 N N . ASP A 1 86 ? -5.989 -9.582 -0.762 1.00 76.88 86 ASP A N 1
ATOM 669 C CA . ASP A 1 86 ? -6.587 -10.755 -1.403 1.00 76.88 86 ASP A CA 1
ATOM 670 C C . ASP A 1 86 ? -5.857 -11.111 -2.715 1.00 76.88 86 ASP A C 1
ATOM 672 O O . ASP A 1 86 ? -6.151 -10.558 -3.782 1.00 76.88 86 ASP A O 1
ATOM 676 N N . THR A 1 87 ? -4.905 -12.046 -2.645 1.00 77.88 87 THR A N 1
ATOM 677 C CA . THR A 1 87 ? -4.125 -12.506 -3.808 1.00 77.88 87 THR A CA 1
ATOM 678 C C . THR A 1 87 ? -4.967 -13.268 -4.829 1.00 77.88 87 THR A C 1
ATOM 680 O O . THR A 1 87 ? -4.598 -13.314 -5.999 1.00 77.88 87 THR A O 1
ATOM 683 N N . THR A 1 88 ? -6.148 -13.781 -4.460 1.00 81.12 88 THR A N 1
ATOM 684 C CA . THR A 1 88 ? -7.032 -14.491 -5.406 1.00 81.12 88 THR A CA 1
ATOM 685 C C . THR A 1 88 ? -7.568 -13.566 -6.501 1.00 81.12 88 THR A C 1
ATOM 687 O O . THR A 1 88 ? -7.883 -13.995 -7.614 1.00 81.12 88 THR A O 1
ATOM 690 N N . LYS A 1 89 ? -7.617 -12.256 -6.227 1.00 84.81 89 LYS A N 1
ATOM 691 C CA . LYS A 1 89 ? -7.977 -11.244 -7.224 1.00 84.81 89 LYS A CA 1
ATOM 692 C C . LYS A 1 89 ? -6.844 -11.003 -8.215 1.00 84.81 89 LYS A C 1
ATOM 694 O O . LYS A 1 89 ? -7.127 -10.783 -9.395 1.00 84.81 89 LYS A O 1
ATOM 699 N N . PHE A 1 90 ? -5.590 -11.079 -7.777 1.00 88.19 90 PHE A N 1
ATOM 700 C CA . PHE A 1 90 ? -4.400 -10.787 -8.574 1.00 88.19 90 PHE A CA 1
ATOM 701 C C . PHE A 1 90 ? -3.692 -12.077 -8.979 1.00 88.19 90 PHE A C 1
ATOM 703 O O . PHE A 1 90 ? -2.820 -12.575 -8.283 1.00 88.19 90 PHE A O 1
ATOM 710 N N . VAL A 1 91 ? -4.071 -12.597 -10.145 1.00 92.31 91 VAL A N 1
ATOM 711 C CA . VAL A 1 91 ? -3.513 -13.833 -10.711 1.00 92.31 91 VAL A CA 1
ATOM 712 C C . VAL A 1 91 ? -2.726 -13.544 -11.990 1.00 92.31 91 VAL A C 1
ATOM 714 O O . VAL A 1 91 ? -3.085 -12.608 -12.724 1.00 92.31 91 VAL A O 1
ATOM 717 N N . PRO A 1 92 ? -1.677 -14.324 -12.292 1.00 92.25 92 PRO A N 1
ATOM 718 C CA . PRO A 1 92 ? -0.940 -14.205 -13.542 1.00 92.25 92 PRO A CA 1
ATOM 719 C C . PRO A 1 92 ? -1.833 -14.537 -14.745 1.00 92.25 92 PRO A C 1
ATOM 721 O O . PRO A 1 92 ? -2.772 -15.325 -14.665 1.00 92.25 92 PRO A O 1
ATOM 724 N N . CYS A 1 93 ? -1.552 -13.910 -15.888 1.00 91.75 93 CYS A N 1
ATOM 725 C CA . CYS A 1 93 ? -2.195 -14.230 -17.164 1.00 91.75 93 CYS A CA 1
ATOM 726 C C . CYS A 1 93 ? -1.168 -14.087 -18.288 1.00 91.75 93 CYS A C 1
ATOM 728 O O . CYS A 1 93 ? -1.033 -13.034 -18.908 1.00 91.75 93 CYS A O 1
ATOM 730 N N . ILE A 1 94 ? -0.406 -15.159 -18.510 1.00 87.31 94 ILE A N 1
ATOM 731 C CA . ILE A 1 94 ? 0.752 -15.173 -19.416 1.00 87.31 94 ILE A CA 1
ATOM 732 C C . ILE A 1 94 ? 0.334 -14.855 -20.861 1.00 87.31 94 ILE A C 1
ATOM 734 O O . ILE A 1 94 ? 1.072 -14.188 -21.579 1.00 87.31 94 ILE A O 1
ATOM 738 N N . SER A 1 95 ? -0.879 -15.239 -21.271 1.00 90.94 95 SER A N 1
ATOM 739 C CA . SER A 1 95 ? -1.412 -14.970 -22.614 1.00 90.94 95 SER A CA 1
ATOM 740 C C . SER A 1 95 ? -1.606 -13.484 -22.932 1.00 90.94 95 SER A C 1
ATOM 742 O O . SER A 1 95 ? -1.607 -13.116 -24.104 1.00 90.94 95 SER A O 1
ATOM 744 N N . LYS A 1 96 ? -1.747 -12.619 -21.916 1.00 93.00 96 LYS A N 1
ATOM 745 C CA . LYS A 1 96 ? -1.863 -11.162 -22.096 1.00 93.00 96 LYS A CA 1
ATOM 746 C C . LYS A 1 96 ? -0.509 -10.464 -22.250 1.00 93.00 96 LYS A C 1
ATOM 748 O O . LYS A 1 96 ? -0.474 -9.281 -22.592 1.00 93.00 96 LYS A O 1
ATOM 753 N N . ARG A 1 97 ? 0.601 -11.151 -21.970 1.00 92.94 97 ARG A N 1
ATOM 754 C CA . ARG A 1 97 ? 1.946 -10.575 -22.068 1.00 92.94 97 ARG A CA 1
ATOM 755 C C . ARG A 1 97 ? 2.435 -10.626 -23.515 1.00 92.94 97 ARG A C 1
ATOM 757 O O . ARG A 1 97 ? 2.153 -11.595 -24.223 1.00 92.94 97 ARG A O 1
ATOM 764 N N . PRO A 1 98 ? 3.184 -9.613 -23.983 1.00 93.31 98 PRO A N 1
ATOM 765 C CA . PRO A 1 98 ? 3.832 -9.724 -25.279 1.00 93.31 98 PRO A CA 1
ATOM 766 C C . PRO A 1 98 ? 4.857 -10.862 -25.250 1.00 93.31 98 PRO A C 1
ATOM 768 O O . PRO A 1 98 ? 5.524 -11.079 -24.243 1.00 93.31 98 PRO A O 1
ATOM 771 N N . LYS A 1 99 ? 4.991 -11.586 -26.364 1.00 91.69 99 LYS A N 1
ATOM 772 C CA . LYS A 1 99 ? 6.039 -12.600 -26.509 1.00 91.69 99 LYS A CA 1
ATOM 773 C C . LYS A 1 99 ? 7.410 -11.926 -26.613 1.00 91.69 99 LYS A C 1
ATOM 775 O O . LYS A 1 99 ? 7.537 -10.853 -27.215 1.00 91.69 99 LYS A O 1
ATOM 780 N N . PHE A 1 100 ? 8.436 -12.586 -26.079 1.00 90.12 100 PHE A N 1
ATOM 781 C CA . PHE A 1 100 ? 9.825 -12.170 -26.263 1.00 90.12 100 PHE A CA 1
ATOM 782 C C . PHE A 1 100 ? 10.162 -12.022 -27.761 1.00 90.12 100 PHE A C 1
ATOM 784 O O . PHE A 1 100 ? 9.620 -12.769 -28.580 1.00 90.12 100 PHE A O 1
ATOM 791 N N . PRO A 1 101 ? 11.019 -11.051 -28.139 1.00 91.25 101 PRO A N 1
ATOM 792 C CA . PRO A 1 101 ? 11.896 -10.245 -27.279 1.00 91.25 101 PRO A CA 1
ATOM 793 C C . PRO A 1 101 ? 11.238 -9.009 -26.640 1.00 91.25 101 PRO A C 1
ATOM 795 O O . PRO A 1 101 ? 11.896 -8.313 -25.874 1.00 91.25 101 PRO A O 1
ATOM 798 N N . ARG A 1 102 ? 9.963 -8.711 -26.927 1.00 95.12 102 ARG A N 1
ATOM 799 C CA . ARG A 1 102 ? 9.287 -7.524 -26.376 1.00 95.12 102 ARG A CA 1
ATOM 800 C C . ARG A 1 102 ? 9.033 -7.671 -24.878 1.00 95.12 102 ARG A C 1
ATOM 802 O O . ARG A 1 102 ? 8.463 -8.667 -24.445 1.00 95.12 102 ARG A O 1
ATOM 809 N N . ILE A 1 103 ? 9.396 -6.649 -24.104 1.00 96.81 103 ILE A N 1
ATOM 810 C CA . ILE A 1 103 ? 9.243 -6.641 -22.643 1.00 96.81 103 ILE A CA 1
ATOM 811 C C . ILE A 1 103 ? 8.474 -5.398 -22.212 1.00 96.81 103 ILE A C 1
ATOM 813 O O . ILE A 1 103 ? 8.872 -4.273 -22.501 1.00 96.81 103 ILE A O 1
ATOM 817 N N . ASN A 1 104 ? 7.396 -5.614 -21.464 1.00 97.75 104 ASN A N 1
ATOM 818 C CA . ASN A 1 104 ? 6.634 -4.543 -20.830 1.00 97.75 104 ASN A CA 1
ATOM 819 C C . ASN A 1 104 ? 7.105 -4.329 -19.385 1.00 97.75 104 ASN A C 1
ATOM 821 O O . ASN A 1 104 ? 7.049 -5.264 -18.576 1.00 97.75 104 ASN A O 1
ATOM 825 N N . ILE A 1 105 ? 7.506 -3.098 -19.064 1.00 98.31 105 ILE A N 1
ATOM 826 C CA . ILE A 1 105 ? 7.759 -2.621 -17.700 1.00 98.31 105 ILE A CA 1
ATOM 827 C C . ILE A 1 105 ? 6.558 -1.783 -17.260 1.00 98.31 105 ILE A C 1
ATOM 829 O O . ILE A 1 105 ? 6.223 -0.778 -17.889 1.00 98.31 105 ILE A O 1
ATOM 833 N N . ILE A 1 106 ? 5.899 -2.208 -16.187 1.00 98.25 106 ILE A N 1
ATOM 834 C CA . ILE A 1 106 ? 4.677 -1.592 -15.675 1.00 98.25 106 ILE A CA 1
ATOM 835 C C . ILE A 1 106 ? 5.003 -0.697 -14.487 1.00 98.25 106 ILE A C 1
ATOM 837 O O . ILE A 1 106 ? 5.729 -1.095 -13.578 1.00 98.25 106 ILE A O 1
ATOM 841 N N . VAL A 1 107 ? 4.418 0.496 -14.476 1.00 97.62 107 VAL A N 1
ATOM 842 C CA . VAL A 1 107 ? 4.502 1.453 -13.372 1.00 97.62 107 VAL A CA 1
ATOM 843 C C . VAL A 1 107 ? 3.082 1.898 -13.063 1.00 97.62 107 VAL A C 1
ATOM 845 O O . VAL A 1 107 ? 2.434 2.504 -13.911 1.00 97.62 107 VAL A O 1
ATOM 848 N N . ILE A 1 108 ? 2.576 1.600 -11.867 1.00 94.81 108 ILE A N 1
ATOM 849 C CA . ILE A 1 108 ? 1.244 2.046 -11.433 1.00 94.81 108 ILE A CA 1
ATOM 850 C C . ILE A 1 108 ? 1.390 2.782 -10.108 1.00 94.81 108 ILE A C 1
ATOM 852 O O . ILE A 1 108 ? 1.719 2.182 -9.088 1.00 94.81 108 ILE A O 1
ATOM 856 N N . SER A 1 109 ? 1.183 4.098 -10.121 1.00 91.75 109 SER A N 1
ATOM 857 C CA . SER A 1 109 ? 1.241 4.925 -8.912 1.00 91.75 109 SER A CA 1
ATOM 858 C C . SER A 1 109 ? 0.625 6.307 -9.142 1.00 91.75 109 SER A C 1
ATOM 860 O O . SER A 1 109 ? 0.384 6.719 -10.272 1.00 91.75 109 SER A O 1
ATOM 862 N N . ARG A 1 110 ? 0.393 7.071 -8.069 1.00 89.44 110 ARG A N 1
ATOM 863 C CA . ARG A 1 110 ? 0.127 8.514 -8.199 1.00 89.44 110 ARG A CA 1
ATOM 864 C C . ARG A 1 110 ? 1.370 9.219 -8.743 1.00 89.44 110 ARG A C 1
ATOM 866 O O . ARG A 1 110 ? 2.466 8.991 -8.243 1.00 89.44 110 ARG A O 1
ATOM 873 N N . LEU A 1 111 ? 1.211 10.137 -9.688 1.00 92.81 111 LEU A N 1
ATOM 874 C CA . LEU A 1 111 ? 2.335 10.844 -10.305 1.00 92.81 111 LEU A CA 1
ATOM 875 C C . LEU A 1 111 ? 2.758 12.046 -9.447 1.00 92.81 111 LEU A C 1
ATOM 877 O O . LEU A 1 111 ? 2.513 13.206 -9.780 1.00 92.81 111 LEU A O 1
ATOM 881 N N . THR A 1 112 ? 3.363 11.760 -8.294 1.00 89.88 112 THR A N 1
ATOM 882 C CA . THR A 1 112 ? 3.812 12.755 -7.309 1.00 89.88 112 THR A CA 1
ATOM 883 C C . THR A 1 112 ? 5.301 12.613 -7.007 1.00 89.88 112 THR A C 1
ATOM 885 O O . THR A 1 112 ? 5.910 11.574 -7.254 1.00 89.88 112 THR A O 1
ATOM 888 N N . TYR A 1 113 ? 5.890 13.648 -6.402 1.00 89.38 113 TYR A N 1
ATOM 889 C CA . TYR A 1 113 ? 7.298 13.636 -5.990 1.00 89.38 113 TYR A CA 1
ATOM 890 C C . TYR A 1 113 ? 7.650 12.420 -5.113 1.00 89.38 113 TYR A C 1
ATOM 892 O O . TYR A 1 113 ? 8.656 11.758 -5.340 1.00 89.38 113 TYR A O 1
ATOM 900 N N . ARG A 1 114 ? 6.779 12.055 -4.159 1.00 86.94 114 ARG A N 1
ATOM 901 C CA . ARG A 1 114 ? 6.999 10.905 -3.261 1.00 86.94 114 ARG A CA 1
ATOM 902 C C . ARG A 1 114 ? 7.072 9.562 -3.986 1.00 86.94 114 ARG A C 1
ATOM 904 O O . ARG A 1 114 ? 7.741 8.663 -3.491 1.00 86.94 114 ARG A O 1
ATOM 911 N N . LYS A 1 115 ? 6.416 9.426 -5.141 1.00 90.94 115 LYS A N 1
ATOM 912 C CA . LYS A 1 115 ? 6.482 8.225 -5.990 1.00 90.94 115 LYS A CA 1
ATOM 913 C C . LYS A 1 115 ? 7.700 8.225 -6.931 1.00 90.94 115 LYS A C 1
ATOM 915 O O . LYS A 1 115 ? 7.885 7.299 -7.713 1.00 90.94 115 LYS A O 1
ATOM 920 N N . GLY A 1 116 ? 8.555 9.247 -6.826 1.00 93.12 116 GLY A N 1
ATOM 921 C CA . GLY A 1 116 ? 9.839 9.331 -7.517 1.00 93.12 116 GLY A CA 1
ATOM 922 C C . GLY A 1 116 ? 9.718 9.466 -9.029 1.00 93.12 116 GLY A C 1
ATOM 923 O O . GLY A 1 116 ? 10.559 8.950 -9.759 1.00 93.12 116 GLY A O 1
ATOM 924 N N . ILE A 1 117 ? 8.702 10.183 -9.515 1.00 95.06 117 ILE A N 1
ATOM 925 C CA . ILE A 1 117 ? 8.552 10.452 -10.956 1.00 95.06 117 ILE A CA 1
ATOM 926 C C . ILE A 1 117 ? 9.768 11.218 -11.509 1.00 95.06 117 ILE A C 1
ATOM 928 O O . ILE A 1 117 ? 10.199 10.994 -12.634 1.00 95.06 117 ILE A O 1
ATOM 932 N N . ASP A 1 118 ? 10.412 12.044 -10.685 1.00 94.81 118 ASP A N 1
ATOM 933 C CA . ASP A 1 118 ? 11.676 12.699 -11.028 1.00 94.81 118 ASP A CA 1
ATOM 934 C C . ASP A 1 118 ? 12.829 11.702 -11.287 1.00 94.81 118 ASP A C 1
ATOM 936 O O . ASP A 1 118 ? 13.726 11.984 -12.084 1.00 94.81 118 ASP A O 1
ATOM 940 N N . LEU A 1 119 ? 12.814 10.523 -10.647 1.00 95.25 119 LEU A N 1
ATOM 941 C CA . LEU A 1 119 ? 13.760 9.441 -10.935 1.00 95.25 119 LEU A CA 1
ATOM 942 C C . LEU A 1 119 ? 13.373 8.707 -12.217 1.00 95.25 119 LEU A C 1
ATOM 944 O O . LEU A 1 119 ? 14.239 8.438 -13.049 1.00 95.25 119 LEU A O 1
ATOM 948 N N . ILE A 1 120 ? 12.084 8.406 -12.399 1.00 95.19 120 ILE A N 1
ATOM 949 C CA . ILE A 1 120 ? 11.638 7.596 -13.534 1.00 95.19 120 ILE A CA 1
ATOM 950 C C . ILE A 1 120 ? 11.905 8.278 -14.880 1.00 95.19 120 ILE A C 1
ATOM 952 O O . ILE A 1 120 ? 12.340 7.622 -15.824 1.00 95.19 120 ILE A O 1
ATOM 956 N N . VAL A 1 121 ? 11.756 9.605 -14.942 1.00 96.62 121 VAL A N 1
ATOM 957 C CA . VAL A 1 121 ? 12.061 10.416 -16.132 1.00 96.62 121 VAL A CA 1
ATOM 958 C C . VAL A 1 121 ? 13.537 10.354 -16.530 1.00 96.62 121 VAL A C 1
ATOM 960 O O . VAL A 1 121 ? 13.855 10.486 -17.707 1.00 96.62 121 VAL A O 1
ATOM 963 N N . LYS A 1 122 ? 14.443 10.092 -15.582 1.00 96.88 122 LYS A N 1
ATOM 964 C CA . LYS A 1 122 ? 15.871 9.889 -15.873 1.00 96.88 122 LYS A CA 1
ATOM 965 C C . LYS A 1 122 ? 16.181 8.454 -16.300 1.00 96.88 122 LYS A C 1
ATOM 967 O O . LYS A 1 122 ? 17.092 8.241 -17.089 1.00 96.88 122 LYS A O 1
ATOM 972 N N . VAL A 1 123 ? 15.438 7.473 -15.785 1.00 97.50 123 VAL A N 1
ATOM 973 C CA . VAL A 1 123 ? 15.650 6.042 -16.067 1.00 97.50 123 VAL A CA 1
ATOM 974 C C . VAL A 1 123 ? 15.131 5.655 -17.451 1.00 97.50 123 VAL A C 1
ATOM 976 O O . VAL A 1 123 ? 15.827 4.966 -18.192 1.00 97.50 123 VAL A O 1
ATOM 979 N N . ILE A 1 124 ? 13.922 6.097 -17.810 1.00 97.81 124 ILE A N 1
ATOM 980 C CA . ILE A 1 124 ? 13.233 5.661 -19.034 1.00 97.81 124 ILE A CA 1
ATOM 981 C C . ILE A 1 124 ? 14.070 5.904 -20.303 1.00 97.81 124 ILE A C 1
ATOM 983 O O . ILE A 1 124 ? 14.263 4.941 -21.046 1.00 97.81 124 ILE A O 1
ATOM 987 N N . PRO A 1 125 ? 14.621 7.110 -20.561 1.00 97.62 125 PRO A N 1
ATOM 988 C CA . PRO A 1 125 ? 15.409 7.351 -21.769 1.00 97.62 125 PRO A CA 1
ATOM 989 C C . PRO A 1 125 ? 16.642 6.451 -21.869 1.00 97.62 125 PRO A C 1
ATOM 991 O O . PRO A 1 125 ? 16.892 5.875 -22.924 1.00 97.62 125 PRO A O 1
ATOM 994 N N . LEU A 1 126 ? 17.368 6.271 -20.759 1.00 97.25 126 LEU A N 1
ATOM 995 C CA . LEU A 1 126 ? 18.578 5.444 -20.710 1.00 97.25 126 LEU A CA 1
ATOM 996 C C . LEU A 1 126 ? 18.269 3.972 -21.009 1.00 97.25 126 LEU A C 1
ATOM 998 O O . LEU A 1 126 ? 18.985 3.319 -21.767 1.00 97.25 126 LEU A O 1
ATOM 1002 N N . VAL A 1 127 ? 17.180 3.453 -20.436 1.00 97.19 127 VAL A N 1
ATOM 1003 C CA . VAL A 1 127 ? 16.741 2.071 -20.657 1.00 97.19 127 VAL A CA 1
ATOM 1004 C C . VAL A 1 127 ? 16.248 1.875 -22.089 1.00 97.19 127 VAL A C 1
ATOM 1006 O O . VAL A 1 127 ? 16.654 0.912 -22.732 1.00 97.19 127 VAL A O 1
ATOM 1009 N N . CYS A 1 128 ? 15.419 2.782 -22.613 1.00 96.50 128 CYS A N 1
ATOM 1010 C CA . CYS A 1 128 ? 14.890 2.687 -23.976 1.00 96.50 128 CYS A CA 1
ATOM 1011 C C . CYS A 1 128 ? 15.990 2.806 -25.042 1.00 96.50 128 CYS A C 1
ATOM 1013 O O . CYS A 1 128 ? 15.945 2.086 -26.036 1.00 96.50 128 CYS A O 1
ATOM 1015 N N . GLN A 1 129 ? 16.990 3.668 -24.828 1.00 95.94 129 GLN A N 1
ATOM 1016 C CA . GLN A 1 129 ? 18.133 3.806 -25.734 1.00 95.94 129 GLN A CA 1
ATOM 1017 C C . GLN A 1 129 ? 18.971 2.522 -25.785 1.00 95.94 129 GLN A C 1
ATOM 1019 O O . GLN A 1 129 ? 19.422 2.115 -26.853 1.00 95.94 129 GLN A O 1
ATOM 1024 N N . LYS A 1 130 ? 19.168 1.870 -24.633 1.00 96.62 130 LYS A N 1
ATOM 1025 C CA . LYS A 1 130 ? 19.946 0.630 -24.529 1.00 96.62 130 LYS A CA 1
ATOM 1026 C C . LYS A 1 130 ? 19.167 -0.605 -24.997 1.00 96.62 130 LYS A C 1
ATOM 1028 O O . LYS A 1 130 ? 19.764 -1.532 -25.538 1.00 96.62 130 LYS A O 1
ATOM 1033 N N . TYR A 1 131 ? 17.849 -0.622 -24.800 1.00 96.12 131 TYR A N 1
ATOM 1034 C CA . TYR A 1 131 ? 16.983 -1.769 -25.080 1.00 96.12 131 TYR A CA 1
ATOM 1035 C C . TYR A 1 131 ? 15.720 -1.353 -25.855 1.00 96.12 131 TYR A C 1
ATOM 1037 O O . TYR A 1 131 ? 14.651 -1.176 -25.263 1.00 96.12 131 TYR A O 1
ATOM 1045 N N . PRO A 1 132 ? 15.792 -1.273 -27.196 1.00 94.56 132 PRO A N 1
ATOM 1046 C CA . PRO A 1 132 ? 14.673 -0.822 -28.032 1.00 94.56 132 PRO A CA 1
ATOM 1047 C C . PRO A 1 132 ? 13.417 -1.711 -27.981 1.00 94.56 132 PRO A C 1
ATOM 1049 O O . PRO A 1 132 ? 12.338 -1.290 -28.387 1.00 94.56 132 PRO A O 1
ATOM 1052 N N . PHE A 1 133 ? 13.535 -2.950 -27.491 1.00 95.44 133 PHE A N 1
ATOM 1053 C CA . PHE A 1 133 ? 12.419 -3.893 -27.338 1.00 95.44 133 PHE A CA 1
ATOM 1054 C C . PHE A 1 133 ? 11.598 -3.681 -26.052 1.00 95.44 133 PHE A C 1
ATOM 1056 O O . PHE A 1 133 ? 10.607 -4.388 -25.835 1.00 95.44 133 PHE A O 1
ATOM 1063 N N . ILE A 1 134 ? 12.008 -2.748 -25.186 1.00 97.12 134 ILE A N 1
ATOM 1064 C CA . ILE A 1 134 ? 11.313 -2.435 -23.937 1.00 97.12 134 ILE A CA 1
ATOM 1065 C C . ILE A 1 134 ? 10.220 -1.400 -24.177 1.00 97.12 134 ILE A C 1
ATOM 1067 O O . ILE A 1 134 ? 10.418 -0.390 -24.851 1.00 97.12 134 ILE A O 1
ATOM 1071 N N . LYS A 1 135 ? 9.068 -1.638 -23.550 1.00 98.00 135 LYS A N 1
ATOM 1072 C CA . LYS A 1 135 ? 7.948 -0.709 -23.501 1.00 98.00 135 LYS A CA 1
ATOM 1073 C C . LYS A 1 135 ? 7.562 -0.416 -22.056 1.00 98.00 135 LYS A C 1
ATOM 1075 O O . LYS A 1 135 ? 7.269 -1.325 -21.283 1.00 98.00 135 LYS A O 1
ATOM 1080 N N . PHE A 1 136 ? 7.533 0.858 -21.695 1.00 98.38 136 PHE A N 1
ATOM 1081 C CA . PHE A 1 136 ? 7.012 1.334 -20.422 1.00 98.38 136 PHE A CA 1
ATOM 1082 C C . PHE A 1 136 ? 5.511 1.590 -20.536 1.00 98.38 136 PHE A C 1
ATOM 1084 O O . PHE A 1 136 ? 5.053 2.286 -21.442 1.00 98.38 136 PHE A O 1
ATOM 1091 N N . ILE A 1 137 ? 4.745 1.043 -19.595 1.00 98.12 137 ILE A N 1
ATOM 1092 C CA . ILE A 1 137 ? 3.314 1.306 -19.447 1.00 98.12 137 ILE A CA 1
ATOM 1093 C C . ILE A 1 137 ? 3.113 1.945 -18.078 1.00 98.12 137 ILE A C 1
ATOM 1095 O O . ILE A 1 137 ? 3.298 1.298 -17.046 1.00 98.12 137 ILE A O 1
ATOM 1099 N N . ILE A 1 138 ? 2.758 3.226 -18.080 1.00 97.94 138 ILE A N 1
ATOM 1100 C CA . ILE A 1 138 ? 2.656 4.048 -16.877 1.00 97.94 138 ILE A CA 1
ATOM 1101 C C . ILE A 1 138 ? 1.188 4.401 -16.651 1.00 97.94 138 ILE A C 1
ATOM 1103 O O . ILE A 1 138 ? 0.572 5.104 -17.453 1.00 97.94 138 ILE A O 1
ATOM 1107 N N . GLY A 1 139 ? 0.625 3.893 -15.559 1.00 95.75 139 GLY A N 1
ATOM 1108 C CA . GLY A 1 139 ? -0.723 4.190 -15.090 1.00 95.75 139 GLY A CA 1
ATOM 1109 C C . GLY A 1 139 ? -0.695 5.077 -13.851 1.00 95.75 139 GLY A C 1
ATOM 1110 O O . GLY A 1 139 ? 0.030 4.801 -12.896 1.00 95.75 139 GLY A O 1
ATOM 1111 N N . GLY A 1 140 ? -1.496 6.136 -13.852 1.00 92.56 140 GLY A N 1
ATOM 1112 C CA . GLY A 1 140 ? -1.511 7.115 -12.776 1.00 92.56 140 GLY A CA 1
ATOM 1113 C C . GLY A 1 140 ? -1.853 8.520 -13.240 1.00 92.56 140 GLY A C 1
ATOM 1114 O O . GLY A 1 140 ? -1.698 8.860 -14.408 1.00 92.56 140 GLY A O 1
ATOM 1115 N N . GLU A 1 141 ? -2.264 9.349 -12.287 1.00 90.62 141 GLU A N 1
ATOM 1116 C CA . GLU A 1 141 ? -2.392 10.796 -12.461 1.00 90.62 141 GLU A CA 1
ATOM 1117 C C . GLU A 1 141 ? -1.677 11.534 -11.339 1.00 90.62 141 GLU A C 1
ATOM 1119 O O . GLU A 1 141 ? -1.446 10.984 -10.254 1.00 90.62 141 GLU A O 1
ATOM 1124 N N . GLY A 1 142 ? -1.325 12.787 -11.606 1.00 91.25 142 GLY A N 1
ATOM 1125 C CA . GLY A 1 142 ? -0.738 13.674 -10.614 1.00 91.25 142 GLY A CA 1
ATOM 1126 C C . GLY A 1 142 ? 0.051 14.831 -11.226 1.00 91.25 142 GLY A C 1
ATOM 1127 O O . GLY A 1 142 ? 0.289 14.862 -12.433 1.00 91.25 142 GLY A O 1
ATOM 1128 N N . PRO A 1 143 ? 0.509 15.774 -10.389 1.00 89.75 143 PRO A N 1
ATOM 1129 C CA . PRO A 1 143 ? 1.147 17.014 -10.833 1.00 89.75 143 PRO A CA 1
ATOM 1130 C C . PRO A 1 143 ? 2.450 16.795 -11.613 1.00 89.75 143 PRO A C 1
ATOM 1132 O O . PRO A 1 143 ? 2.866 17.660 -12.373 1.00 89.75 143 PRO A O 1
ATOM 1135 N N . LYS A 1 144 ? 3.111 15.642 -11.444 1.00 92.94 144 LYS A N 1
ATOM 1136 C CA . LYS A 1 144 ? 4.339 15.300 -12.178 1.00 92.94 144 LYS A CA 1
ATOM 1137 C C . LYS A 1 144 ? 4.067 14.642 -13.536 1.00 92.94 144 LYS A C 1
ATOM 1139 O O . LYS A 1 144 ? 5.016 14.217 -14.185 1.00 92.94 144 LYS A O 1
ATOM 1144 N N . ARG A 1 145 ? 2.807 14.553 -13.983 1.00 94.69 145 ARG A N 1
ATOM 1145 C CA . ARG A 1 145 ? 2.460 14.016 -15.307 1.00 94.69 145 ARG A CA 1
ATOM 1146 C C . ARG A 1 145 ? 3.141 14.784 -16.441 1.00 94.69 145 ARG A C 1
ATOM 1148 O O . ARG A 1 145 ? 3.713 14.147 -17.319 1.00 94.69 145 ARG A O 1
ATOM 1155 N N . LEU A 1 146 ? 3.151 16.116 -16.365 1.00 95.06 146 LEU A N 1
ATOM 1156 C CA . LEU A 1 146 ? 3.777 16.984 -17.369 1.00 95.06 146 LEU A CA 1
ATOM 1157 C C . LEU A 1 146 ? 5.247 16.601 -17.620 1.00 95.06 146 LEU A C 1
ATOM 1159 O O . LEU A 1 146 ? 5.676 16.492 -18.759 1.00 95.06 146 LEU A O 1
ATOM 1163 N N . LEU A 1 147 ? 5.987 16.275 -16.555 1.00 95.94 147 LEU A N 1
ATOM 1164 C CA . LEU A 1 147 ? 7.392 15.859 -16.625 1.00 95.94 147 LEU A CA 1
ATOM 1165 C C . LEU A 1 147 ? 7.589 14.594 -17.487 1.00 95.94 147 LEU A C 1
ATOM 1167 O O . LEU A 1 147 ? 8.588 14.459 -18.191 1.00 95.94 147 LEU A O 1
ATOM 1171 N N . LEU A 1 148 ? 6.648 13.645 -17.418 1.00 96.50 148 LEU A N 1
ATOM 1172 C CA . LEU A 1 148 ? 6.680 12.424 -18.229 1.00 96.50 148 LEU A CA 1
ATOM 1173 C C . LEU A 1 148 ? 6.362 12.712 -19.695 1.00 96.50 148 LEU A C 1
ATOM 1175 O O . LEU A 1 148 ? 6.964 12.098 -20.574 1.00 96.50 148 LEU A O 1
ATOM 1179 N N . GLU A 1 149 ? 5.425 13.623 -19.951 1.00 96.38 149 GLU A N 1
ATOM 1180 C CA . GLU A 1 149 ? 5.056 14.046 -21.302 1.00 96.38 149 GLU A CA 1
ATOM 1181 C C . GLU A 1 149 ? 6.221 14.792 -21.963 1.00 96.38 149 GLU A C 1
ATOM 1183 O O . GLU A 1 149 ? 6.664 14.380 -23.031 1.00 96.38 149 GLU A O 1
ATOM 1188 N N . GLU A 1 150 ? 6.815 15.776 -21.284 1.00 97.00 150 GLU A N 1
ATOM 1189 C CA . GLU A 1 150 ? 8.007 16.501 -21.748 1.00 97.00 150 GLU A CA 1
ATOM 1190 C C . GLU A 1 150 ? 9.181 15.561 -22.048 1.00 97.00 150 GLU A C 1
ATOM 1192 O O . GLU A 1 150 ? 9.834 15.683 -23.083 1.00 97.00 150 GLU A O 1
ATOM 1197 N N . MET A 1 151 ? 9.442 14.589 -21.166 1.00 97.38 151 MET A N 1
ATOM 1198 C CA . MET A 1 151 ? 10.471 13.571 -21.391 1.00 97.38 151 MET A CA 1
ATOM 1199 C C . MET A 1 151 ? 10.166 12.734 -22.635 1.00 97.38 151 MET A C 1
ATOM 1201 O O . MET A 1 151 ? 11.055 12.503 -23.455 1.00 97.38 151 MET A O 1
ATOM 1205 N N . ARG A 1 152 ? 8.913 12.304 -22.808 1.00 97.12 152 ARG A N 1
ATOM 1206 C CA . ARG A 1 152 ? 8.508 11.501 -23.963 1.00 97.12 152 ARG A CA 1
ATOM 1207 C C . ARG A 1 152 ? 8.693 12.266 -25.273 1.00 97.12 152 ARG A C 1
ATOM 1209 O O . ARG A 1 152 ? 9.193 11.674 -26.225 1.00 97.12 152 ARG A O 1
ATOM 1216 N N . GLU A 1 153 ? 8.337 13.551 -25.308 1.00 96.94 153 GLU A N 1
ATOM 1217 C CA . GLU A 1 153 ? 8.535 14.411 -26.482 1.00 96.94 153 GLU A CA 1
ATOM 1218 C C . GLU A 1 153 ? 10.025 14.645 -26.760 1.00 96.94 153 GLU A C 1
ATOM 1220 O O . GLU A 1 153 ? 10.491 14.401 -27.871 1.00 96.94 153 GLU A O 1
ATOM 1225 N N . LYS A 1 154 ? 10.798 15.027 -25.734 1.00 97.38 154 LYS A N 1
ATOM 1226 C CA . LYS A 1 154 ? 12.229 15.350 -25.851 1.00 97.38 154 LYS A CA 1
ATOM 1227 C C . LYS A 1 154 ? 13.076 14.200 -26.402 1.00 97.38 154 LYS A C 1
ATOM 1229 O O . LYS A 1 154 ? 14.048 14.448 -27.106 1.00 97.38 154 LYS A O 1
ATOM 1234 N N . TYR A 1 155 ? 12.743 12.960 -26.046 1.00 96.88 155 TYR A N 1
ATOM 1235 C CA . TYR A 1 155 ? 13.484 11.765 -26.466 1.00 96.88 155 TYR A CA 1
ATOM 1236 C C . TYR A 1 155 ? 12.763 10.957 -27.562 1.00 96.88 155 TYR A C 1
ATOM 1238 O O . TYR A 1 155 ? 13.206 9.857 -27.884 1.00 96.88 155 TYR A O 1
ATOM 1246 N N . HIS A 1 156 ? 11.662 11.474 -28.124 1.00 96.56 156 HIS A N 1
ATOM 1247 C CA . HIS A 1 156 ? 10.855 10.819 -29.166 1.00 96.56 156 HIS A CA 1
ATOM 1248 C C . HIS A 1 156 ? 10.401 9.388 -28.805 1.00 96.56 156 HIS A C 1
ATOM 1250 O O . HIS A 1 156 ? 10.464 8.459 -29.611 1.00 96.56 156 HIS A O 1
ATOM 1256 N N . LEU A 1 157 ? 9.937 9.189 -27.566 1.00 96.88 157 LEU A N 1
ATOM 1257 C CA . LEU A 1 157 ? 9.639 7.866 -26.996 1.00 96.88 157 LEU A CA 1
ATOM 1258 C C . LEU A 1 157 ? 8.163 7.447 -27.095 1.00 96.88 157 LEU A C 1
ATOM 1260 O O . LEU A 1 157 ? 7.724 6.574 -26.346 1.00 96.88 157 LEU A O 1
ATOM 1264 N N . HIS A 1 158 ? 7.373 8.021 -28.004 1.00 94.75 158 HIS A N 1
ATOM 1265 C CA . HIS A 1 158 ? 5.928 7.753 -28.130 1.00 94.75 158 HIS A CA 1
ATOM 1266 C C . HIS A 1 158 ? 5.586 6.274 -28.331 1.00 94.75 158 HIS A C 1
ATOM 1268 O O . HIS A 1 158 ? 4.584 5.792 -27.807 1.00 94.75 158 HIS A O 1
ATOM 1274 N N . ASN A 1 159 ? 6.444 5.536 -29.037 1.00 93.81 159 ASN A N 1
ATOM 1275 C CA . ASN A 1 159 ? 6.255 4.104 -29.284 1.00 93.81 159 ASN A CA 1
ATOM 1276 C C . ASN A 1 159 ? 6.647 3.231 -28.078 1.00 93.81 159 ASN A C 1
ATOM 1278 O O . ASN A 1 159 ? 6.077 2.151 -27.878 1.00 93.81 159 ASN A O 1
ATOM 1282 N N . SER A 1 160 ? 7.587 3.710 -27.260 1.00 96.12 160 SER A N 1
ATOM 1283 C CA . SER A 1 160 ? 8.168 2.969 -26.136 1.00 96.12 160 SER A CA 1
ATOM 1284 C C . SER A 1 160 ? 7.553 3.337 -24.786 1.00 96.12 160 SER A C 1
ATOM 1286 O O . SER A 1 160 ? 7.694 2.567 -23.844 1.00 96.12 160 SER A O 1
ATOM 1288 N N . VAL A 1 161 ? 6.860 4.472 -24.656 1.00 97.81 161 VAL A N 1
ATOM 1289 C CA . VAL A 1 161 ? 6.288 4.952 -23.387 1.00 97.81 161 VAL A CA 1
ATOM 1290 C C . VAL A 1 161 ? 4.806 5.267 -23.559 1.00 97.81 161 VAL A C 1
ATOM 1292 O O . VAL A 1 161 ? 4.425 6.247 -24.198 1.00 97.81 161 VAL A O 1
ATOM 1295 N N . VAL A 1 162 ? 3.959 4.450 -22.935 1.00 97.56 162 VAL A N 1
ATOM 1296 C CA . VAL A 1 162 ? 2.501 4.615 -22.936 1.00 97.56 162 VAL A CA 1
ATOM 1297 C C . VAL A 1 162 ? 2.045 5.165 -21.594 1.00 97.56 162 VAL A C 1
ATOM 1299 O O . VAL A 1 162 ? 2.226 4.525 -20.559 1.00 97.56 162 VAL A O 1
ATOM 1302 N N . LEU A 1 163 ? 1.414 6.339 -21.624 1.00 97.25 163 LEU A N 1
ATOM 1303 C CA . LEU A 1 163 ? 0.804 6.980 -20.461 1.00 97.25 163 LEU A CA 1
ATOM 1304 C C . LEU A 1 163 ? -0.704 6.701 -20.478 1.00 97.25 163 LEU A C 1
ATOM 1306 O O . LEU A 1 163 ? -1.420 7.236 -21.320 1.00 97.25 163 LEU A O 1
ATOM 1310 N N . LEU A 1 164 ? -1.187 5.861 -19.561 1.00 95.94 164 LEU A N 1
ATOM 1311 C CA . LEU A 1 164 ? -2.599 5.451 -19.491 1.00 95.94 164 LEU A CA 1
ATOM 1312 C C . LEU A 1 164 ? -3.497 6.482 -18.788 1.00 95.94 164 LEU A C 1
ATOM 1314 O O . LEU A 1 164 ? -4.717 6.416 -18.902 1.00 95.94 164 LEU A O 1
ATOM 1318 N N . GLY A 1 165 ? -2.902 7.410 -18.037 1.00 93.56 165 GLY A N 1
ATOM 1319 C CA . GLY A 1 165 ? -3.625 8.323 -17.155 1.00 93.56 165 GLY A CA 1
ATOM 1320 C C . GLY A 1 165 ? -4.293 7.621 -15.978 1.00 93.56 165 GLY A C 1
ATOM 1321 O O . GLY A 1 165 ? -3.765 6.632 -15.460 1.00 93.56 165 GLY A O 1
ATOM 1322 N N . LYS A 1 166 ? -5.440 8.136 -15.517 1.00 90.75 166 LYS A N 1
ATOM 1323 C CA . LYS A 1 166 ? -6.108 7.634 -14.305 1.00 90.75 166 LYS A CA 1
ATOM 1324 C C . LYS A 1 166 ? -6.612 6.208 -14.516 1.00 90.75 166 LYS A C 1
ATOM 1326 O O . LYS A 1 166 ? -7.605 5.975 -15.201 1.00 90.75 166 LYS A O 1
ATOM 1331 N N . VAL A 1 167 ? -5.968 5.254 -13.852 1.00 89.94 167 VAL A N 1
ATOM 1332 C CA . VAL A 1 167 ? -6.372 3.847 -13.859 1.00 89.94 167 VAL A CA 1
ATOM 1333 C C . VAL A 1 167 ? -7.335 3.588 -12.703 1.00 89.94 167 VAL A C 1
ATOM 1335 O O . VAL A 1 167 ? -7.016 3.855 -11.546 1.00 89.94 167 VAL A O 1
ATOM 1338 N N . LYS A 1 168 ? -8.522 3.054 -13.006 1.00 86.44 168 LYS A N 1
ATOM 1339 C CA . LYS A 1 168 ? -9.449 2.548 -11.982 1.00 86.44 168 LYS A CA 1
ATOM 1340 C C . LYS A 1 168 ? -8.892 1.266 -11.360 1.00 86.44 168 LYS A C 1
ATOM 1342 O O . LYS A 1 168 ? -8.361 0.430 -12.087 1.00 86.44 168 LYS A O 1
ATOM 1347 N N . GLN A 1 169 ? -9.090 1.068 -10.056 1.00 82.06 169 GLN A N 1
ATOM 1348 C CA . GLN A 1 169 ? -8.547 -0.089 -9.328 1.00 82.06 169 GLN A CA 1
ATOM 1349 C C . GLN A 1 169 ? -8.955 -1.441 -9.943 1.00 82.06 169 GLN A C 1
ATOM 1351 O O . GLN A 1 169 ? -8.142 -2.354 -10.033 1.00 82.06 169 GLN A O 1
ATOM 1356 N N . GLU A 1 170 ? -10.183 -1.553 -10.456 1.00 83.62 170 GLU A N 1
ATOM 1357 C CA . GLU A 1 170 ? -10.680 -2.744 -11.168 1.00 83.62 170 GLU A CA 1
ATOM 1358 C C . GLU A 1 170 ? -9.846 -3.121 -12.409 1.00 83.62 170 GLU A C 1
ATOM 1360 O O . GLU A 1 170 ? -9.728 -4.296 -12.755 1.00 83.62 170 GLU A O 1
ATOM 1365 N N . ASN A 1 171 ? -9.208 -2.136 -13.047 1.00 90.44 171 ASN A N 1
ATOM 1366 C CA . ASN A 1 171 ? -8.396 -2.316 -14.248 1.00 90.44 171 ASN A CA 1
ATOM 1367 C C . ASN A 1 171 ? -6.909 -2.535 -13.946 1.00 90.44 171 ASN A C 1
ATOM 1369 O O . ASN A 1 171 ? -6.171 -2.949 -14.841 1.00 90.44 171 ASN A O 1
ATOM 1373 N N . VAL A 1 172 ? -6.462 -2.303 -12.706 1.00 92.12 172 VAL A N 1
ATOM 1374 C CA . VAL A 1 172 ? -5.053 -2.463 -12.301 1.00 92.12 172 VAL A CA 1
ATOM 1375 C C . VAL A 1 172 ? -4.569 -3.879 -12.595 1.00 92.12 172 VAL A C 1
ATOM 1377 O O . VAL A 1 172 ? -3.549 -4.047 -13.262 1.00 92.12 172 VAL A O 1
ATOM 1380 N N . LYS A 1 173 ? -5.353 -4.898 -12.216 1.00 93.31 173 LYS A N 1
ATOM 1381 C CA . LYS A 1 173 ? -5.069 -6.307 -12.535 1.00 93.31 173 LYS A CA 1
ATOM 1382 C C . LYS A 1 173 ? -4.817 -6.516 -14.028 1.00 93.31 173 LYS A C 1
ATOM 1384 O O . LYS A 1 173 ? -3.841 -7.159 -14.403 1.00 93.31 173 LYS A O 1
ATOM 1389 N N . ASN A 1 174 ? -5.694 -5.987 -14.882 1.00 94.19 174 ASN A N 1
ATOM 1390 C CA . ASN A 1 174 ? -5.602 -6.187 -16.327 1.00 94.19 174 ASN A CA 1
ATOM 1391 C C . ASN A 1 174 ? -4.311 -5.601 -16.901 1.00 94.19 174 ASN A C 1
ATOM 1393 O O . ASN A 1 174 ? -3.714 -6.219 -17.775 1.00 94.19 174 ASN A O 1
ATOM 1397 N N . ILE A 1 175 ? -3.866 -4.454 -16.387 1.00 96.25 175 ILE A N 1
ATOM 1398 C CA . ILE A 1 175 ? -2.621 -3.812 -16.816 1.00 96.25 175 ILE A CA 1
ATOM 1399 C C . ILE A 1 175 ? -1.413 -4.590 -16.298 1.00 96.25 175 ILE A C 1
ATOM 1401 O O . ILE A 1 175 ? -0.527 -4.912 -17.089 1.00 96.25 175 ILE A O 1
ATOM 1405 N N . LEU A 1 176 ? -1.396 -4.947 -15.009 1.00 96.50 176 LEU A N 1
ATOM 1406 C CA . LEU A 1 176 ? -0.324 -5.752 -14.418 1.00 96.50 176 LEU A CA 1
ATOM 1407 C C . LEU A 1 176 ? -0.129 -7.052 -15.201 1.00 96.50 176 LEU A C 1
ATOM 1409 O O . LEU A 1 176 ? 0.991 -7.370 -15.575 1.00 96.50 176 LEU A O 1
ATOM 1413 N N . GLN A 1 177 ? -1.210 -7.740 -15.573 1.00 95.94 177 GLN A N 1
ATOM 1414 C CA . GLN A 1 177 ? -1.154 -8.972 -16.367 1.00 95.94 177 GLN A CA 1
ATOM 1415 C C . GLN A 1 177 ? -0.455 -8.833 -17.733 1.00 95.94 177 GLN A C 1
ATOM 1417 O O . GLN A 1 177 ? 0.005 -9.839 -18.263 1.00 95.94 177 GLN A O 1
ATOM 1422 N N . THR A 1 178 ? -0.333 -7.626 -18.299 1.00 96.31 178 THR A N 1
ATOM 1423 C CA . THR A 1 178 ? 0.417 -7.386 -19.553 1.00 96.31 178 THR A CA 1
ATOM 1424 C C . THR A 1 178 ? 1.924 -7.201 -19.346 1.00 96.31 178 THR A C 1
ATOM 1426 O O . THR A 1 178 ? 2.681 -7.124 -20.317 1.00 96.31 178 THR A O 1
ATOM 1429 N N . GLY A 1 179 ? 2.364 -7.086 -18.093 1.00 96.06 179 GLY A N 1
ATOM 1430 C CA . GLY A 1 179 ? 3.731 -6.784 -17.697 1.00 96.06 179 GLY A CA 1
ATOM 1431 C C . GLY A 1 179 ? 4.610 -8.004 -17.484 1.00 96.06 179 GLY A C 1
ATOM 1432 O O . GLY A 1 179 ? 4.134 -9.079 -17.135 1.00 96.06 179 GLY A O 1
ATOM 1433 N N . HIS A 1 180 ? 5.915 -7.801 -17.637 1.00 96.00 180 HIS A N 1
ATOM 1434 C CA . HIS A 1 180 ? 6.939 -8.753 -17.199 1.00 96.00 180 HIS A CA 1
ATOM 1435 C C . HIS A 1 180 ? 7.617 -8.282 -15.913 1.00 96.00 180 HIS A C 1
ATOM 1437 O O . HIS A 1 180 ? 7.935 -9.077 -15.032 1.00 96.00 180 HIS A O 1
ATOM 1443 N N . ILE A 1 181 ? 7.835 -6.970 -15.824 1.00 97.00 181 ILE A N 1
ATOM 1444 C CA . ILE A 1 181 ? 8.527 -6.312 -14.723 1.00 97.00 181 ILE A CA 1
ATOM 1445 C C . ILE A 1 181 ? 7.607 -5.229 -14.176 1.00 97.00 181 ILE A C 1
ATOM 1447 O O . ILE A 1 181 ? 6.986 -4.496 -14.947 1.00 97.00 181 ILE A O 1
ATOM 1451 N N . PHE A 1 182 ? 7.543 -5.109 -12.858 1.00 97.75 182 PHE A N 1
ATOM 1452 C CA . PHE A 1 182 ? 6.941 -3.969 -12.183 1.00 97.75 182 PHE A CA 1
ATOM 1453 C C . PHE A 1 182 ? 8.043 -3.082 -11.613 1.00 97.75 182 PHE A C 1
ATOM 1455 O O . PHE A 1 182 ? 8.946 -3.582 -10.944 1.00 97.75 182 PHE A O 1
ATOM 1462 N N . LEU A 1 183 ? 7.982 -1.780 -11.888 1.00 97.94 183 LEU A N 1
ATOM 1463 C CA . LEU A 1 183 ? 8.979 -0.814 -11.442 1.00 97.94 183 LEU A CA 1
ATOM 1464 C C . LEU A 1 183 ? 8.353 0.180 -10.460 1.00 97.94 183 LEU A C 1
ATOM 1466 O O . LEU A 1 183 ? 7.511 0.997 -10.834 1.00 97.94 183 LEU A O 1
ATOM 1470 N N . ASN A 1 184 ? 8.819 0.137 -9.214 1.00 96.94 184 ASN A N 1
ATOM 1471 C CA . ASN A 1 184 ? 8.496 1.106 -8.176 1.00 96.94 184 ASN A CA 1
ATOM 1472 C C . ASN A 1 184 ? 9.696 2.030 -7.919 1.00 96.94 184 ASN A C 1
ATOM 1474 O O . ASN A 1 184 ? 10.789 1.574 -7.594 1.00 96.94 184 ASN A O 1
ATOM 1478 N N . THR A 1 185 ? 9.493 3.341 -8.044 1.00 95.81 185 THR A N 1
ATOM 1479 C CA . THR A 1 185 ? 10.551 4.353 -7.858 1.00 95.81 185 THR A CA 1
ATOM 1480 C C . THR A 1 185 ? 10.316 5.256 -6.655 1.00 95.81 185 THR A C 1
ATOM 1482 O O . THR A 1 185 ? 10.910 6.329 -6.572 1.00 95.81 185 THR A O 1
ATOM 1485 N N . SER A 1 186 ? 9.433 4.867 -5.732 1.00 93.38 186 SER A N 1
ATOM 1486 C CA . SER A 1 186 ? 9.075 5.700 -4.585 1.00 93.38 186 SER A CA 1
ATOM 1487 C C . SER A 1 186 ? 10.290 6.154 -3.776 1.00 93.38 186 SER A C 1
ATOM 1489 O O . SER A 1 186 ? 11.258 5.425 -3.597 1.00 93.38 186 SER A O 1
ATOM 1491 N N . LEU A 1 187 ? 10.231 7.372 -3.250 1.00 91.00 187 LEU A N 1
ATOM 1492 C CA . LEU A 1 187 ? 11.243 7.913 -2.341 1.00 91.00 187 LEU A CA 1
ATOM 1493 C C . LEU A 1 187 ? 10.920 7.592 -0.876 1.00 91.00 187 LEU A C 1
ATOM 1495 O O . LEU A 1 187 ? 11.805 7.613 -0.030 1.00 91.00 187 LEU A O 1
ATOM 1499 N N . THR A 1 188 ? 9.652 7.296 -0.576 1.00 87.69 188 THR A N 1
ATOM 1500 C CA . THR A 1 188 ? 9.170 6.944 0.767 1.00 87.69 188 THR A CA 1
ATOM 1501 C C . THR A 1 188 ? 7.960 6.013 0.662 1.00 87.69 188 THR A C 1
ATOM 1503 O O . THR A 1 188 ? 6.992 6.374 -0.013 1.00 87.69 188 THR A O 1
ATOM 1506 N N . GLU A 1 189 ? 7.965 4.875 1.360 1.00 87.12 189 GLU A N 1
ATOM 1507 C CA . GLU A 1 189 ? 6.834 3.933 1.447 1.00 87.12 189 GLU A CA 1
ATOM 1508 C C . GLU A 1 189 ? 6.770 3.265 2.820 1.00 87.12 189 GLU A C 1
ATOM 1510 O O . GLU A 1 189 ? 7.790 2.819 3.333 1.00 87.12 189 GLU A O 1
ATOM 1515 N N . ALA A 1 190 ? 5.576 3.144 3.401 1.00 85.81 190 ALA A N 1
ATOM 1516 C CA . ALA A 1 190 ? 5.405 2.381 4.638 1.00 85.81 190 ALA A CA 1
ATOM 1517 C C . ALA A 1 190 ? 5.393 0.865 4.370 1.00 85.81 190 ALA A C 1
ATOM 1519 O O . ALA A 1 190 ? 6.049 0.125 5.091 1.00 85.81 190 ALA A O 1
ATOM 1520 N N . PHE A 1 191 ? 4.673 0.426 3.328 1.00 84.19 191 PHE A N 1
ATOM 1521 C CA . PHE A 1 191 ? 4.514 -0.992 2.957 1.00 84.19 191 PHE A CA 1
ATOM 1522 C C . PHE A 1 191 ? 4.194 -1.220 1.459 1.00 84.19 191 PHE A C 1
ATOM 1524 O O . PHE A 1 191 ? 4.312 -2.324 0.966 1.00 84.19 191 PHE A O 1
ATOM 1531 N N . CYS A 1 192 ? 3.782 -0.198 0.693 1.00 87.69 192 CYS A N 1
ATOM 1532 C CA . CYS A 1 192 ? 3.522 -0.275 -0.759 1.00 87.69 192 CYS A CA 1
ATOM 1533 C C . CYS A 1 192 ? 2.726 -1.513 -1.255 1.00 87.69 192 CYS A C 1
ATOM 1535 O O . CYS A 1 192 ? 3.269 -2.429 -1.868 1.00 87.69 192 CYS A O 1
ATOM 1537 N N . ILE A 1 193 ? 1.397 -1.496 -1.100 1.00 88.50 193 ILE A N 1
ATOM 1538 C CA . ILE A 1 193 ? 0.507 -2.603 -1.520 1.00 88.50 193 ILE A CA 1
ATOM 1539 C C . ILE A 1 193 ? 0.643 -2.957 -3.017 1.00 88.50 193 ILE A C 1
ATOM 1541 O O . ILE A 1 193 ? 0.531 -4.124 -3.383 1.00 88.50 193 ILE A O 1
ATOM 1545 N N . ALA A 1 194 ? 0.965 -1.981 -3.875 1.00 91.00 194 ALA A N 1
ATOM 1546 C CA . ALA A 1 194 ? 1.145 -2.195 -5.314 1.00 91.00 194 ALA A CA 1
ATOM 1547 C C . ALA A 1 194 ? 2.265 -3.201 -5.649 1.00 91.00 194 ALA A C 1
ATOM 1549 O O . ALA A 1 194 ? 2.188 -3.887 -6.667 1.00 91.00 194 ALA A O 1
ATOM 1550 N N . ILE A 1 195 ? 3.285 -3.325 -4.787 1.00 93.31 195 ILE A N 1
ATOM 1551 C CA . ILE A 1 195 ? 4.339 -4.337 -4.934 1.00 93.31 195 ILE A CA 1
ATOM 1552 C C . ILE A 1 195 ? 3.752 -5.745 -4.777 1.00 93.31 195 ILE A C 1
ATOM 1554 O O . ILE A 1 195 ? 4.034 -6.612 -5.602 1.00 93.31 195 ILE A O 1
ATOM 1558 N N . ILE A 1 196 ? 2.894 -5.959 -3.775 1.00 91.25 196 ILE A N 1
ATOM 1559 C CA . ILE A 1 196 ? 2.229 -7.251 -3.553 1.00 91.25 196 ILE A CA 1
ATOM 1560 C C . ILE A 1 196 ? 1.245 -7.544 -4.690 1.00 91.25 196 ILE A C 1
ATOM 1562 O O . ILE A 1 196 ? 1.211 -8.669 -5.183 1.00 91.25 196 ILE A O 1
ATOM 1566 N N . GLU A 1 197 ? 0.485 -6.550 -5.159 1.00 92.62 197 GLU A N 1
ATOM 1567 C CA . GLU A 1 197 ? -0.428 -6.703 -6.305 1.00 92.62 197 GLU A CA 1
ATOM 1568 C C . GLU A 1 197 ? 0.324 -7.146 -7.571 1.00 92.62 197 GLU A C 1
ATOM 1570 O O . GLU A 1 197 ? -0.075 -8.101 -8.243 1.00 92.62 197 GLU A O 1
ATOM 1575 N N . ALA A 1 198 ? 1.448 -6.492 -7.878 1.00 94.25 198 ALA A N 1
ATOM 1576 C CA . ALA A 1 198 ? 2.279 -6.820 -9.030 1.00 94.25 198 ALA A CA 1
ATOM 1577 C C . ALA A 1 198 ? 2.936 -8.199 -8.912 1.00 94.25 198 ALA A C 1
ATOM 1579 O O . ALA A 1 198 ? 2.894 -8.987 -9.862 1.00 94.25 198 ALA A O 1
ATOM 1580 N N . ALA A 1 199 ? 3.497 -8.508 -7.742 1.00 93.19 199 ALA A N 1
ATOM 1581 C CA . ALA A 1 199 ? 4.100 -9.802 -7.462 1.00 93.19 199 ALA A CA 1
ATOM 1582 C C . ALA A 1 199 ? 3.063 -10.934 -7.538 1.00 93.19 199 ALA A C 1
ATOM 1584 O O . ALA A 1 199 ? 3.331 -11.979 -8.125 1.00 93.19 199 ALA A O 1
ATOM 1585 N N . SER A 1 200 ? 1.840 -10.693 -7.057 1.00 92.44 200 SER A N 1
ATOM 1586 C CA . SER A 1 200 ? 0.717 -11.631 -7.185 1.00 92.44 200 SER A CA 1
ATOM 1587 C C . SER A 1 200 ? 0.333 -11.855 -8.653 1.00 92.44 200 SER A C 1
ATOM 1589 O O . SER A 1 200 ? 0.037 -12.972 -9.050 1.00 92.44 200 SER A O 1
ATOM 1591 N N . CYS A 1 201 ? 0.435 -10.853 -9.528 1.00 93.69 201 CYS A N 1
ATOM 1592 C CA . CYS A 1 201 ? 0.282 -11.055 -10.976 1.00 93.69 201 CYS A CA 1
ATOM 1593 C C . CYS A 1 201 ? 1.481 -11.756 -11.658 1.00 93.69 201 CYS A C 1
ATOM 1595 O O . CYS A 1 201 ? 1.483 -11.907 -12.887 1.00 93.69 201 CYS A O 1
ATOM 1597 N N . GLY A 1 202 ? 2.485 -12.190 -10.890 1.00 92.44 202 GLY A N 1
ATOM 1598 C CA . GLY A 1 202 ? 3.657 -12.923 -11.364 1.00 92.44 202 GLY A CA 1
ATOM 1599 C C . GLY A 1 202 ? 4.684 -12.043 -12.077 1.00 92.44 202 GLY A C 1
ATOM 1600 O O . GLY A 1 202 ? 5.310 -12.509 -13.030 1.00 92.44 202 GLY A O 1
ATOM 1601 N N . LEU A 1 203 ? 4.784 -10.758 -11.719 1.00 94.19 203 LEU A N 1
ATOM 1602 C CA . LEU A 1 203 ? 5.770 -9.835 -12.289 1.00 94.19 203 LEU A CA 1
ATOM 1603 C C . LEU A 1 203 ? 7.018 -9.830 -11.416 1.00 94.19 203 LEU A C 1
ATOM 1605 O O . LEU A 1 203 ? 6.925 -9.816 -10.189 1.00 94.19 203 LEU A O 1
ATOM 1609 N N . LEU A 1 204 ? 8.184 -9.745 -12.054 1.00 94.94 204 LEU A N 1
ATOM 1610 C CA . LEU A 1 204 ? 9.419 -9.468 -11.334 1.00 94.94 204 LEU A CA 1
ATOM 1611 C C . LEU A 1 204 ? 9.391 -8.022 -10.827 1.00 94.94 204 LEU A C 1
ATOM 1613 O O . LEU A 1 204 ? 9.222 -7.088 -11.614 1.00 94.94 204 LEU A O 1
ATOM 1617 N N . VAL A 1 205 ? 9.574 -7.829 -9.524 1.00 96.44 205 VAL A N 1
ATOM 1618 C CA . VAL A 1 205 ? 9.530 -6.499 -8.913 1.00 96.44 205 VAL A CA 1
ATOM 1619 C C . VAL A 1 205 ? 10.924 -5.885 -8.869 1.00 96.44 205 VAL A C 1
ATOM 1621 O O . VAL A 1 205 ? 11.865 -6.475 -8.343 1.00 96.44 205 VAL A O 1
ATOM 1624 N N . ILE A 1 206 ? 11.039 -4.660 -9.372 1.00 97.38 206 ILE A N 1
ATOM 1625 C CA . ILE A 1 206 ? 12.165 -3.762 -9.122 1.00 97.38 206 ILE A CA 1
ATOM 1626 C C . ILE A 1 206 ? 11.645 -2.621 -8.260 1.00 97.38 206 ILE A C 1
ATOM 1628 O O . ILE A 1 206 ? 10.661 -1.971 -8.620 1.00 97.38 206 ILE A O 1
ATOM 1632 N N . SER A 1 207 ? 12.305 -2.354 -7.139 1.00 96.88 207 SER A N 1
ATOM 1633 C CA . SER A 1 207 ? 11.923 -1.258 -6.258 1.00 96.88 207 SER A CA 1
ATOM 1634 C C . SER A 1 207 ? 13.131 -0.501 -5.734 1.00 96.88 207 SER A C 1
ATOM 1636 O O . SER A 1 207 ? 14.209 -1.061 -5.541 1.00 96.88 207 SER A O 1
ATOM 1638 N N . THR A 1 208 ? 12.936 0.779 -5.444 1.00 96.19 208 THR A N 1
ATOM 1639 C CA . THR A 1 208 ? 13.817 1.508 -4.536 1.00 96.19 208 THR A CA 1
ATOM 1640 C C . THR A 1 208 ? 13.784 0.891 -3.136 1.00 96.19 208 THR A C 1
ATOM 1642 O O . THR A 1 208 ? 12.734 0.442 -2.674 1.00 96.19 208 THR A O 1
ATOM 1645 N N . ASP A 1 209 ? 14.936 0.871 -2.473 1.00 94.81 209 ASP A N 1
ATOM 1646 C CA . ASP A 1 209 ? 15.121 0.414 -1.097 1.00 94.81 209 ASP A CA 1
ATOM 1647 C C . ASP A 1 209 ? 14.923 1.589 -0.139 1.00 94.81 209 ASP A C 1
ATOM 1649 O O . ASP A 1 209 ? 15.861 2.306 0.218 1.00 94.81 209 ASP A O 1
ATOM 1653 N N . VAL A 1 210 ? 13.657 1.880 0.157 1.00 91.38 210 VAL A N 1
ATOM 1654 C CA . VAL A 1 210 ? 13.255 2.989 1.023 1.00 91.38 210 VAL A CA 1
ATOM 1655 C C . VAL A 1 210 ? 12.107 2.571 1.930 1.00 91.38 210 VAL A C 1
ATOM 1657 O O . VAL A 1 210 ? 11.215 1.826 1.524 1.00 91.38 210 VAL A O 1
ATOM 1660 N N . GLY A 1 211 ? 12.073 3.131 3.138 1.00 88.50 211 GLY A N 1
ATOM 1661 C CA . GLY A 1 211 ? 10.992 2.863 4.081 1.00 88.50 211 GLY A CA 1
ATOM 1662 C C . GLY A 1 211 ? 10.865 1.369 4.406 1.00 88.50 211 GLY A C 1
ATOM 1663 O O . GLY A 1 211 ? 11.871 0.688 4.546 1.00 88.50 211 GLY A O 1
ATOM 1664 N N . GLY A 1 212 ? 9.634 0.861 4.489 1.00 88.88 212 GLY A N 1
ATOM 1665 C CA . GLY A 1 212 ? 9.358 -0.544 4.818 1.00 88.88 212 GLY A CA 1
ATOM 1666 C C . GLY A 1 212 ? 9.294 -1.494 3.619 1.00 88.88 212 GLY A C 1
ATOM 1667 O O . GLY A 1 212 ? 8.689 -2.551 3.733 1.00 88.88 212 GLY A O 1
ATOM 1668 N N . ILE A 1 213 ? 9.842 -1.128 2.452 1.00 91.19 213 ILE A N 1
ATOM 1669 C CA . ILE A 1 213 ? 9.729 -1.931 1.217 1.00 91.19 213 ILE A CA 1
ATOM 1670 C C . ILE A 1 213 ? 10.415 -3.300 1.337 1.00 91.19 213 ILE A C 1
ATOM 1672 O O . ILE A 1 213 ? 9.918 -4.284 0.792 1.00 91.19 213 ILE A O 1
ATOM 1676 N N . SER A 1 214 ? 11.539 -3.371 2.047 1.00 90.12 214 SER A N 1
ATOM 1677 C CA . SER A 1 214 ? 12.299 -4.607 2.266 1.00 90.12 214 SER A CA 1
ATOM 1678 C C . SER A 1 214 ? 11.538 -5.654 3.087 1.00 90.12 214 SER A C 1
ATOM 1680 O O . SER A 1 214 ? 11.896 -6.827 3.048 1.00 90.12 214 SER A O 1
ATOM 1682 N N . GLU A 1 215 ? 10.478 -5.244 3.789 1.00 88.50 215 GLU A N 1
ATOM 1683 C CA . GLU A 1 215 ? 9.632 -6.101 4.626 1.00 88.50 215 GLU A CA 1
ATOM 1684 C C . GLU A 1 215 ? 8.426 -6.676 3.855 1.00 88.50 215 GLU A C 1
ATOM 1686 O O . GLU A 1 215 ? 7.709 -7.528 4.371 1.00 88.50 215 GLU A O 1
ATOM 1691 N N . VAL A 1 216 ? 8.175 -6.201 2.628 1.00 88.31 216 VAL A N 1
ATOM 1692 C CA . VAL A 1 216 ? 6.944 -6.486 1.865 1.00 88.31 216 VAL A CA 1
ATOM 1693 C C . VAL A 1 216 ? 6.998 -7.835 1.160 1.00 88.31 216 VAL A C 1
ATOM 1695 O O . VAL A 1 216 ? 5.984 -8.520 1.048 1.00 88.31 216 VAL A O 1
ATOM 1698 N N . LEU A 1 217 ? 8.169 -8.185 0.627 1.00 88.06 217 LEU A N 1
ATOM 1699 C CA . LEU A 1 217 ? 8.409 -9.402 -0.138 1.00 88.06 217 LEU A CA 1
ATOM 1700 C C . LEU A 1 217 ? 9.730 -10.046 0.295 1.00 88.06 217 LEU A C 1
ATOM 1702 O O . LEU A 1 217 ? 10.670 -9.328 0.638 1.00 88.06 217 LEU A O 1
ATOM 1706 N N . PRO A 1 218 ? 9.856 -11.381 0.188 1.00 86.69 218 PRO A N 1
ATOM 1707 C CA . PRO A 1 218 ? 11.143 -12.052 0.332 1.00 86.69 218 PRO A CA 1
ATOM 1708 C C . PRO A 1 218 ? 12.211 -11.467 -0.609 1.00 86.69 218 PRO A C 1
ATOM 1710 O O . PRO A 1 218 ? 11.931 -11.159 -1.771 1.00 86.69 218 PRO A O 1
ATOM 1713 N N . HIS A 1 219 ? 13.453 -11.348 -0.129 1.00 84.19 219 HIS A N 1
ATOM 1714 C CA . HIS A 1 219 ? 14.546 -10.677 -0.851 1.00 84.19 219 HIS A CA 1
ATOM 1715 C C . HIS A 1 219 ? 14.878 -11.273 -2.223 1.00 84.19 219 HIS A C 1
ATOM 1717 O O . HIS A 1 219 ? 15.401 -10.577 -3.087 1.00 84.19 219 HIS A O 1
ATOM 1723 N N . ASP A 1 220 ? 14.592 -12.550 -2.446 1.00 84.25 220 ASP A N 1
ATOM 1724 C CA . ASP A 1 220 ? 14.832 -13.230 -3.717 1.00 84.25 220 ASP A CA 1
ATOM 1725 C C . ASP A 1 220 ? 13.701 -13.029 -4.740 1.00 84.25 220 ASP A C 1
ATOM 1727 O O . ASP A 1 220 ? 13.854 -13.370 -5.912 1.00 84.25 220 ASP A O 1
ATOM 1731 N N . MET A 1 221 ? 12.584 -12.430 -4.320 1.00 86.00 221 MET A N 1
ATOM 1732 C CA . MET A 1 221 ? 11.432 -12.118 -5.170 1.00 86.00 221 MET A CA 1
ATOM 1733 C C . MET A 1 221 ? 11.436 -10.665 -5.662 1.00 86.00 221 MET A C 1
ATOM 1735 O O . MET A 1 221 ? 10.570 -10.260 -6.438 1.00 86.00 221 MET A O 1
ATOM 1739 N N . MET A 1 222 ? 12.419 -9.863 -5.257 1.00 93.31 222 MET A N 1
ATOM 1740 C CA . MET A 1 222 ? 12.526 -8.475 -5.680 1.00 93.31 222 MET A CA 1
ATOM 1741 C C . MET A 1 222 ? 13.972 -8.044 -5.899 1.00 93.31 222 MET A C 1
ATOM 1743 O O . MET A 1 222 ? 14.902 -8.541 -5.271 1.00 93.31 222 MET A O 1
ATOM 1747 N N . ILE A 1 223 ? 14.170 -7.070 -6.781 1.00 96.06 223 ILE A N 1
ATOM 1748 C CA . ILE A 1 223 ? 15.456 -6.399 -6.944 1.00 96.06 223 ILE A CA 1
ATOM 1749 C C . ILE A 1 223 ? 15.345 -5.019 -6.314 1.00 96.06 223 ILE A C 1
ATOM 1751 O O . ILE A 1 223 ? 14.635 -4.145 -6.814 1.00 96.06 223 ILE A O 1
ATOM 1755 N N . LEU A 1 224 ? 16.074 -4.842 -5.218 1.00 96.38 224 LEU A N 1
ATOM 1756 C CA . LEU A 1 224 ? 16.198 -3.574 -4.519 1.00 96.38 224 LEU A CA 1
ATOM 1757 C C . LEU A 1 224 ? 17.342 -2.739 -5.100 1.00 96.38 224 LEU A C 1
ATOM 1759 O O . LEU A 1 224 ? 18.406 -3.261 -5.440 1.00 96.38 224 LEU A O 1
ATOM 1763 N N . ALA A 1 225 ? 17.113 -1.434 -5.211 1.00 96.31 225 ALA A N 1
ATOM 1764 C CA . ALA A 1 225 ? 18.092 -0.454 -5.664 1.00 96.31 225 ALA A CA 1
ATOM 1765 C C . ALA A 1 225 ? 18.061 0.787 -4.772 1.00 96.31 225 ALA A C 1
ATOM 1767 O O . ALA A 1 225 ? 17.007 1.192 -4.290 1.00 96.31 225 ALA A O 1
ATOM 1768 N N . LYS A 1 226 ? 19.196 1.467 -4.602 1.00 96.12 226 LYS A N 1
ATOM 1769 C CA . LYS A 1 226 ? 19.188 2.788 -3.951 1.00 96.12 226 LYS A CA 1
ATOM 1770 C C . LYS A 1 226 ? 18.337 3.774 -4.776 1.00 96.12 226 LYS A C 1
ATOM 1772 O O . LYS A 1 226 ? 18.259 3.605 -5.996 1.00 96.12 226 LYS A O 1
ATOM 1777 N N . PRO A 1 227 ? 17.733 4.815 -4.166 1.00 94.19 227 PRO A N 1
ATOM 1778 C CA . PRO A 1 227 ? 16.888 5.802 -4.851 1.00 94.19 227 PRO A CA 1
ATOM 1779 C C . PRO A 1 227 ? 17.702 6.752 -5.749 1.00 94.19 227 PRO A C 1
ATOM 1781 O O . PRO A 1 227 ? 17.783 7.959 -5.536 1.00 94.19 227 PRO A O 1
ATOM 1784 N N . ASN A 1 228 ? 18.335 6.186 -6.772 1.00 95.00 228 ASN A N 1
ATOM 1785 C CA . ASN A 1 228 ? 19.184 6.849 -7.744 1.00 95.00 228 ASN A CA 1
ATOM 1786 C C . ASN A 1 228 ? 18.935 6.226 -9.123 1.00 95.00 228 ASN A C 1
ATOM 1788 O O . ASN A 1 228 ? 18.941 5.006 -9.273 1.00 95.00 228 ASN A O 1
ATOM 1792 N N . HIS A 1 229 ? 18.767 7.066 -10.143 1.00 94.81 229 HIS A N 1
ATOM 1793 C CA . HIS A 1 229 ? 18.547 6.639 -11.525 1.00 94.81 229 HIS A CA 1
ATOM 1794 C C . HIS A 1 229 ? 19.607 5.652 -12.048 1.00 94.81 229 HIS A C 1
ATOM 1796 O O . HIS A 1 229 ? 19.248 4.709 -12.746 1.00 94.81 229 HIS A O 1
ATOM 1802 N N . ILE A 1 230 ? 20.883 5.809 -11.671 1.00 96.81 230 ILE A N 1
ATOM 1803 C CA . ILE A 1 230 ? 21.965 4.899 -12.094 1.00 96.81 230 ILE A CA 1
ATOM 1804 C C . ILE A 1 230 ? 21.750 3.493 -11.520 1.00 96.81 230 ILE A C 1
ATOM 1806 O O . ILE A 1 230 ? 21.827 2.502 -12.243 1.00 96.81 230 ILE A O 1
ATOM 1810 N N . GLU A 1 231 ? 21.444 3.402 -10.226 1.00 97.62 231 GLU A N 1
ATOM 1811 C CA . GLU A 1 231 ? 21.212 2.123 -9.548 1.00 97.62 231 GLU A CA 1
ATOM 1812 C C . GLU A 1 231 ? 19.924 1.453 -10.038 1.00 97.62 231 GLU A C 1
ATOM 1814 O O . GLU A 1 231 ? 19.902 0.242 -10.246 1.00 97.62 231 GLU A O 1
ATOM 1819 N N . LEU A 1 232 ? 18.882 2.234 -10.334 1.00 97.19 232 LEU A N 1
ATOM 1820 C CA . LEU A 1 232 ? 17.665 1.722 -10.966 1.00 97.19 232 LEU A CA 1
ATOM 1821 C C . LEU A 1 232 ? 17.932 1.169 -12.373 1.00 97.19 232 LEU A C 1
ATOM 1823 O O . LEU A 1 232 ? 17.421 0.103 -12.707 1.00 97.19 232 LEU A O 1
ATOM 1827 N N . CYS A 1 233 ? 18.772 1.824 -13.183 1.00 97.50 233 CYS A N 1
ATOM 1828 C CA . CYS A 1 233 ? 19.168 1.289 -14.491 1.00 97.50 233 CYS A CA 1
ATOM 1829 C C . CYS A 1 233 ? 19.933 -0.039 -14.352 1.00 97.50 233 CYS A C 1
ATOM 1831 O O . CYS A 1 233 ? 19.637 -0.992 -15.070 1.00 97.50 233 CYS A O 1
ATOM 1833 N N . LYS A 1 234 ? 20.856 -0.145 -13.385 1.00 97.62 234 LYS A N 1
ATOM 1834 C CA . LYS A 1 234 ? 21.553 -1.410 -13.077 1.00 97.62 234 LYS A CA 1
ATOM 1835 C C . LYS A 1 234 ? 20.588 -2.502 -12.609 1.00 97.62 234 LYS A C 1
ATOM 1837 O O . LYS A 1 234 ? 20.755 -3.670 -12.960 1.00 97.62 234 LYS A O 1
ATOM 1842 N N . ALA A 1 235 ? 19.571 -2.142 -11.830 1.00 97.31 235 ALA A N 1
ATOM 1843 C CA . ALA A 1 235 ? 18.540 -3.078 -11.400 1.00 97.31 235 ALA A CA 1
ATOM 1844 C C . ALA A 1 235 ? 17.699 -3.582 -12.580 1.00 97.31 235 ALA A C 1
ATOM 1846 O O . ALA A 1 235 ? 17.425 -4.779 -12.655 1.00 97.31 235 ALA A O 1
ATOM 1847 N N . VAL A 1 236 ? 17.369 -2.710 -13.541 1.00 97.12 236 VAL A N 1
ATOM 1848 C CA . VAL A 1 236 ? 16.737 -3.108 -14.810 1.00 97.12 236 VAL A CA 1
ATOM 1849 C C . VAL A 1 236 ? 17.655 -4.043 -15.601 1.00 97.12 236 VAL A C 1
ATOM 1851 O O . VAL A 1 236 ? 17.205 -5.106 -16.019 1.00 97.12 236 VAL A O 1
ATOM 1854 N N . ASP A 1 237 ? 18.949 -3.735 -15.728 1.00 96.62 237 ASP A N 1
ATOM 1855 C CA . ASP A 1 237 ? 19.922 -4.624 -16.383 1.00 96.62 237 ASP A CA 1
ATOM 1856 C C . ASP A 1 237 ? 19.954 -6.022 -15.737 1.00 96.62 237 ASP A C 1
ATOM 1858 O O . ASP A 1 237 ? 19.997 -7.040 -16.432 1.00 96.62 237 ASP A O 1
ATOM 1862 N N . LYS A 1 238 ? 19.917 -6.092 -14.399 1.00 96.06 238 LYS A N 1
ATOM 1863 C CA . LYS A 1 238 ? 19.868 -7.358 -13.654 1.00 96.06 238 LYS A CA 1
ATOM 1864 C C . LYS A 1 238 ? 18.548 -8.094 -13.886 1.00 96.06 238 LYS A C 1
ATOM 1866 O O . LYS A 1 238 ? 18.567 -9.300 -14.126 1.00 96.06 238 LYS A O 1
ATOM 1871 N N . ALA A 1 239 ? 17.425 -7.379 -13.859 1.00 95.50 239 ALA A N 1
ATOM 1872 C CA . ALA A 1 239 ? 16.098 -7.936 -14.093 1.00 95.50 239 ALA A CA 1
ATOM 1873 C C . ALA A 1 239 ? 15.982 -8.576 -15.479 1.00 95.50 239 ALA A C 1
ATOM 1875 O O . ALA A 1 239 ? 15.503 -9.700 -15.598 1.00 95.50 239 ALA A O 1
ATOM 1876 N N . LEU A 1 240 ? 16.480 -7.910 -16.523 1.00 94.56 240 LEU A N 1
ATOM 1877 C CA . LEU A 1 240 ? 16.408 -8.403 -17.901 1.00 94.56 240 LEU A CA 1
ATOM 1878 C C . LEU A 1 240 ? 17.147 -9.735 -18.102 1.00 94.56 240 LEU A C 1
ATOM 1880 O O . LEU A 1 240 ? 16.724 -10.545 -18.923 1.00 94.56 240 LEU A O 1
ATOM 1884 N N . LYS A 1 241 ? 18.200 -10.006 -17.319 1.00 93.25 241 LYS A N 1
ATOM 1885 C CA . LYS A 1 241 ? 18.934 -11.285 -17.357 1.00 93.25 241 LYS A CA 1
ATOM 1886 C C . LYS A 1 241 ? 18.157 -12.453 -16.750 1.00 93.25 241 LYS A C 1
ATOM 1888 O O . LYS A 1 241 ? 18.421 -13.603 -17.099 1.00 93.25 241 LYS A O 1
ATOM 1893 N N . ILE A 1 242 ? 17.242 -12.177 -15.821 1.00 92.81 242 ILE A N 1
ATOM 1894 C CA . ILE A 1 242 ? 16.521 -13.214 -15.070 1.00 92.81 242 ILE A CA 1
ATOM 1895 C C . ILE A 1 242 ? 15.051 -13.330 -15.468 1.00 92.81 242 ILE A C 1
ATOM 1897 O O . ILE A 1 242 ? 14.493 -14.408 -15.330 1.00 92.81 242 ILE A O 1
ATOM 1901 N N . VAL A 1 243 ? 14.432 -12.274 -16.007 1.00 90.62 243 VAL A N 1
ATOM 1902 C CA . VAL A 1 243 ? 12.982 -12.207 -16.263 1.00 90.62 243 VAL A CA 1
ATOM 1903 C C . VAL A 1 243 ? 12.473 -13.321 -17.182 1.00 90.62 243 VAL A C 1
ATOM 1905 O O . VAL A 1 243 ? 11.361 -13.798 -16.998 1.00 90.62 243 VAL A O 1
ATOM 1908 N N . GLN A 1 244 ? 13.296 -13.787 -18.127 1.00 86.44 244 GLN A N 1
ATOM 1909 C CA . GLN A 1 244 ? 12.961 -14.915 -19.008 1.00 86.44 244 GLN A CA 1
ATOM 1910 C C . GLN A 1 244 ? 12.912 -16.263 -18.274 1.00 86.44 244 GLN A C 1
ATOM 1912 O O . GLN A 1 244 ? 12.251 -17.185 -18.735 1.00 86.44 244 GLN A O 1
ATOM 1917 N N . LYS A 1 245 ? 13.616 -16.379 -17.143 1.00 87.69 245 LYS A N 1
ATOM 1918 C CA . LYS A 1 245 ? 13.695 -17.590 -16.315 1.00 87.69 245 LYS A CA 1
ATOM 1919 C C . LYS A 1 245 ? 12.655 -17.607 -15.192 1.00 87.69 245 LYS A C 1
ATOM 1921 O O . LYS A 1 245 ? 12.533 -18.616 -14.507 1.00 87.69 245 LYS A O 1
ATOM 1926 N N . VAL A 1 246 ? 11.950 -16.497 -14.962 1.00 85.94 246 VAL A N 1
ATOM 1927 C CA . VAL A 1 246 ? 10.953 -16.397 -13.891 1.00 85.94 246 VAL A CA 1
ATOM 1928 C C . VAL A 1 246 ? 9.673 -17.105 -14.325 1.00 85.94 246 VAL A C 1
ATOM 1930 O O . VAL A 1 246 ? 8.957 -16.630 -15.209 1.00 85.94 246 VAL A O 1
ATOM 1933 N N . ASP A 1 247 ? 9.348 -18.210 -13.659 1.00 89.06 247 ASP A N 1
ATOM 1934 C CA . ASP A 1 247 ? 8.028 -18.823 -13.768 1.00 89.06 247 ASP A CA 1
ATOM 1935 C C . ASP A 1 247 ? 7.012 -17.990 -12.979 1.00 89.06 247 ASP A C 1
ATOM 1937 O O . ASP A 1 247 ? 7.052 -17.900 -11.753 1.00 89.06 247 ASP A O 1
ATOM 1941 N N . SER A 1 248 ? 6.089 -17.363 -13.703 1.00 89.94 248 SER A N 1
ATOM 1942 C CA . SER A 1 248 ? 5.084 -16.468 -13.127 1.00 89.94 248 SER A CA 1
ATOM 1943 C C . SER A 1 248 ? 4.027 -17.189 -12.293 1.00 89.94 248 SER A C 1
ATOM 1945 O O . SER A 1 248 ? 3.466 -16.569 -11.391 1.00 89.94 248 SER A O 1
ATOM 1947 N N . ASN A 1 249 ? 3.753 -18.466 -12.577 1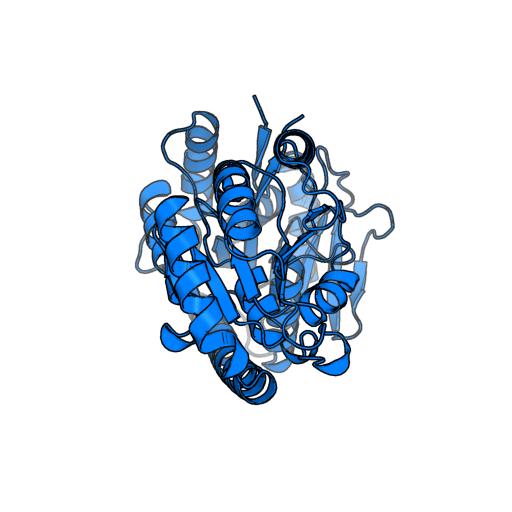.00 90.50 249 ASN A N 1
ATOM 1948 C CA . ASN A 1 249 ? 2.791 -19.258 -11.813 1.00 90.50 249 ASN A CA 1
ATOM 1949 C C . ASN A 1 249 ? 3.409 -19.691 -10.486 1.00 90.50 249 ASN A C 1
ATOM 1951 O O . ASN A 1 249 ? 2.827 -19.428 -9.438 1.00 90.50 249 ASN A O 1
ATOM 1955 N N . LEU A 1 250 ? 4.634 -20.227 -10.520 1.00 89.94 250 LEU A N 1
ATOM 1956 C CA . LEU A 1 250 ? 5.378 -20.568 -9.304 1.00 89.94 250 LEU A CA 1
ATOM 1957 C C . LEU A 1 250 ? 5.587 -19.336 -8.412 1.00 89.94 250 LEU A C 1
ATOM 1959 O O . LEU A 1 250 ? 5.439 -19.391 -7.190 1.00 89.94 250 LEU A O 1
ATOM 1963 N N . PHE A 1 251 ? 5.897 -18.194 -9.030 1.00 87.50 251 PHE A N 1
ATOM 1964 C CA . PHE A 1 251 ? 6.033 -16.926 -8.324 1.00 87.50 251 PHE A CA 1
ATOM 1965 C C . PHE A 1 251 ? 4.716 -16.511 -7.649 1.00 87.50 251 PHE A C 1
ATOM 1967 O O . PHE A 1 251 ? 4.721 -16.162 -6.469 1.00 87.50 251 PHE A O 1
ATOM 1974 N N . HIS A 1 252 ? 3.584 -16.613 -8.355 1.00 90.69 252 HIS A N 1
ATOM 1975 C CA . HIS A 1 252 ? 2.259 -16.346 -7.792 1.00 90.69 252 HIS A CA 1
ATOM 1976 C C . HIS A 1 252 ? 1.899 -17.293 -6.642 1.00 90.69 252 HIS A C 1
ATOM 1978 O O . HIS A 1 252 ? 1.385 -16.832 -5.627 1.00 90.69 252 HIS A O 1
ATOM 1984 N N . GLU A 1 253 ? 2.162 -18.593 -6.768 1.00 90.75 253 GLU A N 1
ATOM 1985 C CA . GLU A 1 253 ? 1.884 -19.577 -5.713 1.00 90.75 253 GLU A CA 1
ATOM 1986 C C . GLU A 1 253 ? 2.660 -19.257 -4.438 1.00 90.75 253 GLU A C 1
ATOM 1988 O O . GLU A 1 253 ? 2.098 -19.250 -3.339 1.00 90.75 253 GLU A O 1
ATOM 1993 N N . ARG A 1 254 ? 3.940 -18.908 -4.586 1.00 90.62 254 ARG A N 1
ATOM 1994 C CA . ARG A 1 254 ? 4.789 -18.534 -3.459 1.00 90.62 254 ARG A CA 1
ATOM 1995 C C . ARG A 1 254 ? 4.321 -17.248 -2.781 1.00 90.62 254 ARG A C 1
ATOM 1997 O O . ARG A 1 254 ? 4.264 -17.217 -1.554 1.00 90.62 254 ARG A O 1
ATOM 2004 N N . ILE A 1 255 ? 3.939 -16.220 -3.548 1.00 89.19 255 ILE A N 1
ATOM 2005 C CA . ILE A 1 255 ? 3.340 -14.996 -2.987 1.00 89.19 255 ILE A CA 1
ATOM 2006 C C . ILE A 1 255 ? 2.012 -15.300 -2.313 1.00 89.19 255 ILE A C 1
ATOM 2008 O O . ILE A 1 255 ? 1.777 -14.837 -1.207 1.00 89.19 255 ILE A O 1
ATOM 2012 N N . SER A 1 256 ? 1.152 -16.093 -2.942 1.00 87.38 256 SER A N 1
ATOM 2013 C CA . SER A 1 256 ? -0.145 -16.461 -2.381 1.00 87.38 256 SER A CA 1
ATOM 2014 C C . SER A 1 256 ? -0.001 -17.184 -1.051 1.00 87.38 256 SER A C 1
ATOM 2016 O O . SER A 1 256 ? -0.734 -16.873 -0.117 1.00 87.38 256 SER A O 1
ATOM 2018 N N . LYS A 1 257 ? 0.978 -18.088 -0.929 1.00 87.12 257 LYS A N 1
ATOM 2019 C CA . LYS A 1 257 ? 1.306 -18.737 0.342 1.00 87.12 257 LYS A CA 1
ATOM 2020 C C . LYS A 1 257 ? 1.835 -17.733 1.367 1.00 87.12 257 LYS A C 1
ATOM 2022 O O . LYS A 1 257 ? 1.274 -17.653 2.454 1.00 87.12 257 LYS A O 1
ATOM 2027 N N . TYR A 1 258 ? 2.839 -16.936 0.995 1.00 85.56 258 TYR A N 1
ATOM 2028 C CA . TYR A 1 258 ? 3.447 -15.930 1.870 1.00 85.56 258 TYR A CA 1
ATOM 2029 C C . TYR A 1 258 ? 2.414 -14.928 2.398 1.00 85.56 258 TYR A C 1
ATOM 2031 O O . TYR A 1 258 ? 2.310 -14.710 3.598 1.00 85.56 258 TYR A O 1
ATOM 2039 N N . VAL A 1 259 ? 1.592 -14.363 1.514 1.00 81.69 259 VAL A N 1
ATOM 2040 C CA . VAL A 1 259 ? 0.551 -13.396 1.872 1.00 81.69 259 VAL A CA 1
ATOM 2041 C C . VAL A 1 259 ? -0.564 -14.065 2.670 1.00 81.69 259 VAL A C 1
ATOM 2043 O O . VAL A 1 259 ? -1.065 -13.454 3.601 1.00 81.69 259 VAL A O 1
ATOM 2046 N N . CYS A 1 260 ? -0.954 -15.308 2.372 1.00 76.25 260 CYS A N 1
ATOM 2047 C CA . CYS A 1 260 ? -1.958 -16.016 3.170 1.00 76.25 260 CYS A CA 1
ATOM 2048 C C . CYS A 1 260 ? -1.469 -16.276 4.603 1.00 76.25 260 CYS A C 1
ATOM 2050 O O . CYS A 1 260 ? -2.195 -15.977 5.551 1.00 76.25 260 CYS A O 1
ATOM 2052 N N . GLU A 1 261 ? -0.239 -16.772 4.765 1.00 79.12 261 GLU A N 1
ATOM 2053 C CA . GLU A 1 261 ? 0.409 -16.948 6.072 1.00 79.12 261 GLU A CA 1
ATOM 2054 C C . GLU A 1 261 ? 0.474 -15.609 6.809 1.00 79.12 261 GLU A C 1
ATOM 2056 O O . GLU A 1 261 ? -0.049 -15.487 7.915 1.00 79.12 261 GLU A O 1
ATOM 2061 N N . TYR A 1 262 ? 0.965 -14.570 6.133 1.00 74.62 262 TYR A N 1
ATOM 2062 C CA . TYR A 1 262 ? 1.074 -13.227 6.683 1.00 74.62 262 TYR A CA 1
ATOM 2063 C C . TYR A 1 262 ? -0.281 -12.624 7.082 1.00 74.62 262 TYR A C 1
ATOM 2065 O O . TYR A 1 262 ? -0.403 -12.001 8.133 1.00 74.62 262 TYR A O 1
ATOM 2073 N N . ILE A 1 263 ? -1.334 -12.817 6.281 1.00 70.19 263 ILE A N 1
ATOM 2074 C CA . ILE A 1 263 ? -2.700 -12.362 6.587 1.00 70.19 263 ILE A CA 1
ATOM 2075 C C . ILE A 1 263 ? -3.253 -13.099 7.794 1.00 70.19 263 ILE A C 1
ATOM 2077 O O . ILE A 1 263 ? -3.886 -12.476 8.646 1.00 70.19 263 ILE A O 1
ATOM 2081 N N . MET A 1 264 ? -3.051 -14.414 7.867 1.00 72.88 264 MET A N 1
ATOM 2082 C CA . MET A 1 264 ? -3.515 -15.212 8.996 1.00 72.88 264 MET A CA 1
ATOM 2083 C C . MET A 1 264 ? -2.787 -14.804 10.274 1.00 72.88 264 MET A C 1
ATOM 2085 O O . MET A 1 264 ? -3.444 -14.577 11.288 1.00 72.88 264 MET A O 1
ATOM 2089 N N . GLU A 1 265 ? -1.467 -14.637 10.220 1.00 77.19 265 GLU A N 1
ATOM 2090 C CA . GLU A 1 265 ? -0.653 -14.137 11.3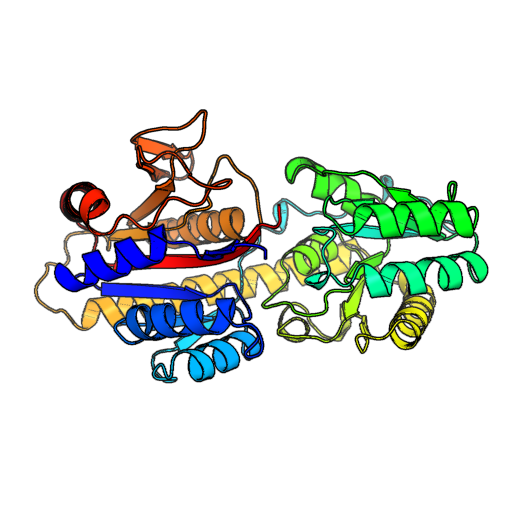29 1.00 77.19 265 GLU A CA 1
ATOM 2091 C C . GLU A 1 265 ? -1.063 -12.726 11.745 1.00 77.19 265 GLU A C 1
ATOM 2093 O O . GLU A 1 265 ? -1.224 -12.464 12.938 1.00 77.19 265 GLU A O 1
ATOM 2098 N N . SER A 1 266 ? -1.314 -11.842 10.780 1.00 72.88 266 SER A N 1
ATOM 2099 C CA . SER A 1 266 ? -1.782 -10.476 11.019 1.00 72.88 266 SER A CA 1
ATOM 2100 C C . SER A 1 266 ? -3.145 -10.475 11.702 1.00 72.88 266 SER A C 1
ATOM 2102 O O . SER A 1 266 ? -3.311 -9.887 12.768 1.00 72.88 266 SER A O 1
ATOM 2104 N N . ALA A 1 267 ? -4.109 -11.220 11.158 1.00 72.81 267 ALA A N 1
ATOM 2105 C CA . ALA A 1 267 ? -5.447 -11.333 11.722 1.00 72.81 267 ALA A CA 1
ATOM 2106 C C . ALA A 1 267 ? -5.431 -11.966 13.122 1.00 72.81 267 ALA A C 1
ATOM 2108 O O . ALA A 1 267 ? -6.176 -11.530 13.999 1.00 72.81 267 ALA A O 1
ATOM 2109 N N . VAL A 1 268 ? -4.594 -12.983 13.357 1.00 78.12 268 VAL A N 1
ATOM 2110 C CA . VAL A 1 268 ? -4.425 -13.612 14.678 1.00 78.12 268 VAL A CA 1
ATOM 2111 C C . VAL A 1 268 ? -3.763 -12.650 15.663 1.00 78.12 268 VAL A C 1
ATOM 2113 O O . VAL A 1 268 ? -4.235 -12.532 16.793 1.00 78.12 268 VAL A O 1
ATOM 2116 N N . SER A 1 269 ? -2.716 -11.939 15.247 1.00 82.06 269 SER A N 1
ATOM 2117 C CA . SER A 1 269 ? -2.019 -10.954 16.078 1.00 82.06 269 SER A CA 1
ATOM 2118 C C . SER A 1 269 ? -2.956 -9.824 16.484 1.00 82.06 269 SER A C 1
ATOM 2120 O O . SER A 1 269 ? -3.056 -9.507 17.667 1.00 82.06 269 SER A O 1
ATOM 2122 N N . GLU A 1 270 ? -3.737 -9.297 15.544 1.00 80.50 270 GLU A N 1
ATOM 2123 C CA . GLU A 1 270 ? -4.780 -8.321 15.840 1.00 80.50 270 GLU A CA 1
ATOM 2124 C C . GLU A 1 270 ? -5.854 -8.887 16.775 1.00 80.50 270 GLU A C 1
ATOM 2126 O O . GLU A 1 270 ? -6.175 -8.261 17.782 1.00 80.50 270 GLU A O 1
ATOM 2131 N N . CYS A 1 271 ? -6.356 -10.104 16.523 1.00 79.25 271 CYS A N 1
ATOM 2132 C CA . CYS A 1 271 ? -7.277 -10.797 17.435 1.00 79.25 271 CYS A CA 1
ATOM 2133 C C . CYS A 1 271 ? -6.727 -10.882 18.861 1.00 79.25 271 CYS A C 1
ATOM 2135 O O . CYS A 1 271 ? -7.476 -10.683 19.818 1.00 79.25 271 CYS A O 1
ATOM 2137 N N . ASN A 1 272 ? -5.441 -11.193 19.012 1.00 84.19 272 ASN A N 1
ATOM 2138 C CA . ASN A 1 272 ? -4.791 -11.296 20.312 1.00 84.19 272 ASN A CA 1
ATOM 2139 C C . ASN A 1 272 ? -4.679 -9.932 20.993 1.00 84.19 272 ASN A C 1
ATOM 2141 O O . ASN A 1 272 ? -4.906 -9.850 22.197 1.00 84.19 272 ASN A O 1
ATOM 2145 N N . ILE A 1 273 ? -4.413 -8.863 20.238 1.00 83.62 273 ILE A N 1
ATOM 2146 C CA . ILE A 1 273 ? -4.445 -7.492 20.758 1.00 83.62 273 ILE A CA 1
ATOM 2147 C C . ILE A 1 273 ? -5.867 -7.148 21.226 1.00 83.62 273 ILE A C 1
ATOM 2149 O O . ILE A 1 273 ? -6.043 -6.731 22.369 1.00 83.62 273 ILE A O 1
ATOM 2153 N N . TYR A 1 274 ? -6.896 -7.410 20.410 1.00 81.94 274 TYR A N 1
ATOM 2154 C CA . TYR A 1 274 ? -8.292 -7.167 20.793 1.00 81.94 274 TYR A CA 1
ATOM 2155 C C . TYR A 1 274 ? -8.696 -7.953 22.050 1.00 81.94 274 TYR A C 1
ATOM 2157 O O . TYR A 1 274 ? -9.383 -7.417 22.918 1.00 81.94 274 TYR A O 1
ATOM 2165 N N . LYS A 1 275 ? -8.271 -9.219 22.177 1.00 78.75 275 LYS A N 1
ATOM 2166 C CA . LYS A 1 275 ? -8.526 -10.047 23.369 1.00 78.75 275 LYS A CA 1
ATOM 2167 C C . LYS A 1 275 ? -7.791 -9.520 24.601 1.00 78.75 275 LYS A C 1
ATOM 2169 O O . LYS A 1 275 ? -8.421 -9.328 25.633 1.00 78.75 275 LYS A O 1
ATOM 2174 N N . LYS A 1 276 ? -6.498 -9.209 24.476 1.00 79.12 276 LYS A N 1
ATOM 2175 C CA . LYS A 1 276 ? -5.682 -8.651 25.563 1.00 79.12 276 LYS A CA 1
ATOM 2176 C C . LYS A 1 276 ? -6.264 -7.344 26.099 1.00 79.12 276 LYS A C 1
ATOM 2178 O O . LYS A 1 276 ? -6.277 -7.129 27.307 1.00 79.12 276 LYS A O 1
ATOM 2183 N N . GLU A 1 277 ? -6.753 -6.475 25.217 1.00 71.75 277 GLU A N 1
ATOM 2184 C CA . GLU A 1 277 ? -7.382 -5.221 25.638 1.00 71.75 277 GLU A CA 1
ATOM 2185 C C . GLU A 1 277 ? -8.786 -5.423 26.221 1.00 71.75 277 GLU A C 1
ATOM 2187 O O . GLU A 1 277 ? -9.178 -4.675 27.120 1.00 71.75 277 GLU A O 1
ATOM 2192 N N . LYS A 1 278 ? -9.516 -6.460 25.788 1.00 67.62 278 LYS A N 1
ATOM 2193 C CA . LYS A 1 278 ? -10.791 -6.867 26.395 1.00 67.62 278 LYS A CA 1
ATOM 2194 C C . LYS A 1 278 ? -10.605 -7.352 27.839 1.00 67.62 278 LYS A C 1
ATOM 2196 O O . LYS A 1 278 ? -11.352 -6.925 28.716 1.00 67.62 278 LYS A O 1
ATOM 2201 N N . ASP A 1 279 ? -9.607 -8.196 28.095 1.00 67.38 279 ASP A N 1
ATOM 2202 C CA . ASP A 1 279 ? -9.408 -8.842 29.403 1.00 67.38 279 ASP A CA 1
ATOM 2203 C C . ASP A 1 279 ? -8.983 -7.862 30.515 1.00 67.38 279 ASP A C 1
ATOM 2205 O O . ASP A 1 279 ? -9.155 -8.154 31.695 1.00 67.38 279 ASP A O 1
ATOM 2209 N N . LYS A 1 280 ? -8.499 -6.660 30.170 1.00 62.97 280 LYS A N 1
ATOM 2210 C CA . LYS A 1 280 ? -8.167 -5.609 31.152 1.00 62.97 280 LYS A CA 1
ATOM 2211 C C . LYS A 1 280 ? -9.388 -4.955 31.815 1.00 62.97 280 LYS A C 1
ATOM 2213 O O . LYS A 1 280 ? -9.226 -4.331 32.857 1.00 62.97 280 LYS A O 1
ATOM 2218 N N . ASN A 1 281 ? -10.587 -5.079 31.239 1.00 54.53 281 ASN A N 1
ATOM 2219 C CA . ASN A 1 281 ? -11.822 -4.488 31.766 1.00 54.53 281 ASN A CA 1
ATOM 2220 C C . ASN A 1 281 ? -12.828 -5.595 32.130 1.00 54.53 281 ASN A C 1
ATOM 2222 O O . ASN A 1 281 ? -13.816 -5.824 31.428 1.00 54.53 281 ASN A O 1
ATOM 2226 N N . ILE A 1 282 ? -12.593 -6.290 33.246 1.00 45.19 282 ILE A N 1
ATOM 2227 C CA . ILE A 1 282 ? -13.504 -7.325 33.759 1.00 45.19 282 ILE A CA 1
ATOM 2228 C C . ILE A 1 282 ? -14.666 -6.665 34.512 1.00 45.19 282 ILE A C 1
ATOM 2230 O O . ILE A 1 282 ? -14.698 -6.679 35.734 1.00 45.19 282 ILE A O 1
ATOM 2234 N N . ILE A 1 283 ? -15.628 -6.088 33.781 1.00 44.03 283 ILE A N 1
ATOM 2235 C CA . ILE A 1 283 ? -17.005 -5.873 34.270 1.00 44.03 283 ILE A CA 1
ATOM 2236 C C . ILE A 1 283 ? -18.027 -6.005 33.118 1.00 44.03 283 ILE A C 1
ATOM 2238 O O . ILE A 1 283 ? -18.984 -5.257 33.091 1.00 44.03 283 ILE A O 1
ATOM 2242 N N . TYR A 1 284 ? -17.893 -6.904 32.128 1.00 44.97 284 TYR A N 1
ATOM 2243 C CA . TYR A 1 284 ? -19.044 -7.223 31.249 1.00 44.97 284 TYR A CA 1
ATOM 2244 C C . TYR A 1 284 ? -19.063 -8.673 30.732 1.00 44.97 284 TY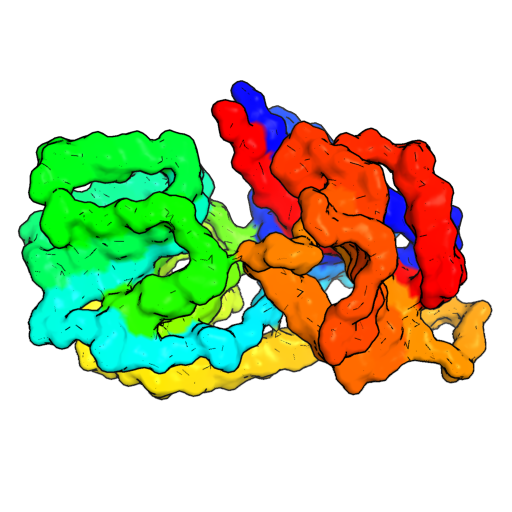R A C 1
ATOM 2246 O O . TYR A 1 284 ? -18.071 -9.216 30.251 1.00 44.97 284 TYR A O 1
ATOM 2254 N N . LYS A 1 285 ? -20.260 -9.264 30.860 1.00 45.41 285 LYS A N 1
ATOM 2255 C CA . LYS A 1 285 ? -20.669 -10.674 30.729 1.00 45.41 285 LYS A CA 1
ATOM 2256 C C . LYS A 1 285 ? -20.247 -11.385 29.434 1.00 45.41 285 LYS A C 1
ATOM 2258 O O . LYS A 1 285 ? -20.346 -10.839 28.337 1.00 45.41 285 LYS A O 1
ATOM 2263 N N . GLN A 1 286 ? -19.916 -12.669 29.590 1.00 51.28 286 GLN A N 1
ATOM 2264 C CA . GLN A 1 286 ? -19.523 -13.663 28.577 1.00 51.28 286 GLN A CA 1
ATOM 2265 C C . GLN A 1 286 ? -20.575 -13.987 27.486 1.00 51.28 286 GLN A C 1
ATOM 2267 O O . GLN A 1 286 ? -20.318 -14.830 26.635 1.00 51.28 286 GLN A O 1
ATOM 2272 N N . GLU A 1 287 ? -21.731 -13.320 27.443 1.00 62.53 287 GLU A N 1
ATOM 2273 C CA . GLU A 1 287 ? -22.870 -13.734 26.601 1.00 62.53 287 GLU A CA 1
ATOM 2274 C C . GLU A 1 287 ? -22.913 -13.103 25.196 1.00 62.53 287 GLU A C 1
ATOM 2276 O O . GLU A 1 287 ? -23.746 -13.490 24.377 1.00 62.53 287 GLU A O 1
ATOM 2281 N N . ARG A 1 288 ? -22.037 -12.137 24.870 1.00 79.44 288 ARG A N 1
ATOM 2282 C CA . ARG A 1 288 ? -22.043 -11.469 23.551 1.00 79.44 288 ARG A CA 1
ATOM 2283 C C . ARG A 1 288 ? -20.685 -11.451 22.856 1.00 79.44 288 ARG A C 1
ATOM 2285 O O . ARG A 1 288 ? -19.634 -11.346 23.489 1.00 79.44 288 ARG A O 1
ATOM 2292 N N . LYS A 1 289 ? -20.727 -11.491 21.519 1.00 82.75 289 LYS A N 1
ATOM 2293 C CA . LYS A 1 289 ? -19.554 -11.301 20.653 1.00 82.75 289 LYS A CA 1
ATOM 2294 C C . LYS A 1 289 ? -18.923 -9.931 20.921 1.00 82.75 289 LYS A C 1
ATOM 2296 O O . LYS A 1 289 ? -19.644 -8.940 21.014 1.00 82.75 289 LYS A O 1
ATOM 2301 N N . CYS A 1 290 ? -17.591 -9.887 20.994 1.00 87.19 290 CYS A N 1
ATOM 2302 C CA . CYS A 1 290 ? -16.846 -8.628 21.053 1.00 87.19 290 CYS A CA 1
ATOM 2303 C C . CYS A 1 290 ? -17.116 -7.820 19.774 1.00 87.19 290 CYS A C 1
ATOM 2305 O O . CYS A 1 290 ? -17.008 -8.370 18.672 1.00 87.19 290 CYS A O 1
ATOM 2307 N N . CYS A 1 291 ? -17.512 -6.557 19.926 1.00 91.19 291 CYS A N 1
ATOM 2308 C CA . CYS A 1 291 ? -17.858 -5.666 18.827 1.00 91.19 291 CYS A CA 1
ATOM 2309 C C . CYS A 1 291 ? -16.724 -4.679 18.539 1.00 91.19 291 CYS A C 1
ATOM 2311 O O . CYS A 1 291 ? -16.422 -3.815 19.363 1.00 91.19 291 CYS A O 1
ATOM 2313 N N . ILE A 1 292 ? -16.148 -4.776 17.342 1.00 93.50 292 ILE A N 1
ATOM 2314 C CA . ILE A 1 292 ? -15.065 -3.920 16.855 1.00 93.50 292 ILE A CA 1
ATOM 2315 C C . ILE A 1 292 ? -15.642 -2.914 15.856 1.00 93.50 292 ILE A C 1
ATOM 2317 O O . ILE A 1 292 ? -16.335 -3.286 14.907 1.00 93.50 292 ILE A O 1
ATOM 2321 N N . CYS A 1 293 ? -15.364 -1.634 16.080 1.00 95.00 293 CYS A N 1
ATOM 2322 C CA . CYS A 1 293 ? -15.744 -0.530 15.212 1.00 95.00 293 CYS A CA 1
ATOM 2323 C C . CYS A 1 293 ? -14.520 -0.041 14.439 1.00 95.00 293 CYS A C 1
ATOM 2325 O O . CYS A 1 293 ? -13.712 0.714 14.975 1.00 95.00 293 CYS A O 1
ATOM 2327 N N . MET A 1 294 ? -14.406 -0.472 13.185 1.00 94.00 294 MET A N 1
ATOM 2328 C CA . MET A 1 294 ? -13.386 -0.012 12.246 1.00 94.00 294 MET A CA 1
ATOM 2329 C C . MET A 1 294 ? -13.739 1.390 11.761 1.00 94.00 294 MET A C 1
ATOM 2331 O O . MET A 1 294 ? -14.850 1.610 11.279 1.00 94.00 294 MET A O 1
ATOM 2335 N N . VAL A 1 295 ? -12.816 2.340 11.856 1.00 92.31 295 VAL A N 1
ATOM 2336 C CA . VAL A 1 295 ? -13.058 3.732 11.467 1.00 92.31 295 VAL A CA 1
ATOM 2337 C C . VAL A 1 295 ? -12.019 4.186 10.457 1.00 92.31 295 VAL A C 1
ATOM 2339 O O . VAL A 1 295 ? -10.821 4.186 10.740 1.00 92.31 295 VAL A O 1
ATOM 2342 N N . SER A 1 296 ? -12.481 4.613 9.284 1.00 89.06 296 SER A N 1
ATOM 2343 C CA . SER A 1 296 ? -11.625 5.205 8.258 1.00 89.06 296 SER A CA 1
ATOM 2344 C C . SER A 1 296 ? -12.407 6.154 7.358 1.00 89.06 296 SER A C 1
ATOM 2346 O O . SER A 1 296 ? -13.547 5.879 6.985 1.00 89.06 296 SER A O 1
ATOM 2348 N N . ASP A 1 297 ? -11.773 7.251 6.948 1.00 82.00 297 ASP A N 1
ATOM 2349 C CA . ASP A 1 297 ? -12.307 8.143 5.911 1.00 82.00 297 ASP A CA 1
ATOM 2350 C C . ASP A 1 297 ? -12.412 7.454 4.539 1.00 82.00 297 ASP A C 1
ATOM 2352 O O . ASP A 1 297 ? -13.155 7.907 3.672 1.00 82.00 297 ASP A O 1
ATOM 2356 N N . PHE A 1 298 ? -11.708 6.333 4.364 1.00 80.38 298 PHE A N 1
ATOM 2357 C CA . PHE A 1 298 ? -11.636 5.573 3.127 1.00 80.38 298 PHE A CA 1
ATOM 2358 C C . PHE A 1 298 ? -12.289 4.203 3.317 1.00 80.38 298 PHE A C 1
ATOM 2360 O O . PHE A 1 298 ? -11.806 3.360 4.076 1.00 80.38 298 PHE A O 1
ATOM 2367 N N . PHE A 1 299 ? -13.395 3.961 2.615 1.00 84.25 299 PHE A N 1
ATOM 2368 C CA . PHE A 1 299 ? -14.009 2.640 2.523 1.00 84.25 299 PHE A CA 1
ATOM 2369 C C . PHE A 1 299 ? -14.850 2.514 1.243 1.00 84.25 299 PHE A C 1
ATOM 2371 O O . PHE A 1 299 ? -15.077 3.491 0.521 1.00 84.25 299 PHE A O 1
ATOM 2378 N N . TYR A 1 300 ? -15.346 1.304 0.960 1.00 80.81 300 TYR A N 1
ATOM 2379 C CA . TYR A 1 300 ? -16.213 1.033 -0.192 1.00 80.81 300 TYR A CA 1
ATOM 2380 C C . TYR A 1 300 ? -17.351 2.062 -0.298 1.00 80.81 300 TYR A C 1
ATOM 2382 O O . TYR A 1 300 ? -17.949 2.400 0.724 1.00 80.81 300 TYR A O 1
ATOM 2390 N N . PRO A 1 301 ? -17.731 2.529 -1.503 1.00 73.56 301 PRO A N 1
ATOM 2391 C CA . PRO A 1 301 ? -17.449 1.957 -2.822 1.00 73.56 301 PRO A CA 1
ATOM 2392 C C . PRO A 1 301 ? -16.126 2.397 -3.460 1.00 73.56 301 PRO A C 1
ATOM 2394 O O . PRO A 1 301 ? -15.790 1.878 -4.521 1.00 73.56 301 PRO A O 1
ATOM 2397 N N . ASN A 1 302 ? -15.383 3.324 -2.853 1.00 72.25 302 ASN A N 1
ATOM 2398 C CA . ASN A 1 302 ? -14.070 3.689 -3.372 1.00 72.25 302 ASN A CA 1
ATOM 2399 C C . ASN A 1 302 ? -13.118 2.504 -3.175 1.00 72.25 302 ASN A C 1
ATOM 2401 O O . ASN A 1 302 ? -13.072 1.902 -2.102 1.00 72.25 302 ASN A O 1
ATOM 2405 N N . LEU A 1 303 ? -12.429 2.123 -4.248 1.00 71.44 303 LEU A N 1
ATOM 2406 C CA . LEU A 1 303 ? -11.491 1.009 -4.254 1.00 71.44 303 LEU A CA 1
ATOM 2407 C C . LEU A 1 303 ? -10.067 1.546 -4.144 1.00 71.44 303 LEU A C 1
ATOM 2409 O O . LEU A 1 303 ? -9.630 2.322 -4.994 1.00 71.44 303 LEU A O 1
ATOM 2413 N N . GLY A 1 304 ? -9.345 1.055 -3.145 1.00 75.88 304 GLY A N 1
ATOM 2414 C CA . GLY A 1 304 ? -7.937 1.341 -2.920 1.00 75.88 304 GLY A CA 1
ATOM 2415 C C . GLY A 1 304 ? -7.305 0.301 -1.997 1.00 75.88 304 GLY A C 1
ATOM 2416 O O . GLY A 1 304 ? -7.936 -0.691 -1.606 1.00 75.88 304 GLY A O 1
ATOM 2417 N N . GLY A 1 305 ? -6.023 0.503 -1.690 1.00 78.12 305 GLY A N 1
ATOM 2418 C CA . GLY A 1 305 ? -5.242 -0.439 -0.892 1.00 78.12 305 GLY A CA 1
ATOM 2419 C C . GLY A 1 305 ? -5.735 -0.547 0.553 1.00 78.12 305 GLY A C 1
ATOM 2420 O O . GLY A 1 305 ? -5.947 -1.653 1.044 1.00 78.12 305 GLY A O 1
ATOM 2421 N N . ILE A 1 306 ? -5.983 0.589 1.217 1.00 82.12 306 ILE A N 1
ATOM 2422 C CA . ILE A 1 306 ? -6.452 0.600 2.612 1.00 82.12 306 ILE A CA 1
ATOM 2423 C C . ILE A 1 306 ? -7.893 0.097 2.715 1.00 82.12 306 ILE A C 1
ATOM 2425 O O . ILE A 1 306 ? -8.199 -0.688 3.606 1.00 82.12 306 ILE A O 1
ATOM 2429 N N . GLU A 1 307 ? -8.772 0.475 1.789 1.00 86.06 307 GLU A N 1
ATOM 2430 C CA . GLU A 1 307 ? -10.161 0.014 1.761 1.00 86.06 307 GLU A CA 1
ATOM 2431 C C . GLU A 1 307 ? -10.233 -1.509 1.606 1.00 86.06 307 GLU A C 1
ATOM 2433 O O . GLU A 1 307 ? -11.033 -2.173 2.269 1.00 86.06 307 GLU A O 1
ATOM 2438 N N . THR A 1 308 ? -9.363 -2.072 0.759 1.00 82.62 308 THR A N 1
ATOM 2439 C CA . THR A 1 308 ? -9.233 -3.525 0.580 1.00 82.62 308 THR A CA 1
ATOM 2440 C C . THR A 1 308 ? -8.696 -4.192 1.842 1.00 82.62 308 THR A C 1
ATOM 2442 O O . THR A 1 308 ? -9.251 -5.207 2.263 1.00 82.62 308 THR A O 1
ATOM 2445 N N . HIS A 1 309 ? -7.681 -3.601 2.475 1.00 86.00 309 HIS A N 1
ATOM 2446 C CA . HIS A 1 309 ? -7.121 -4.093 3.730 1.00 86.00 309 HIS A CA 1
ATOM 2447 C C . HIS A 1 309 ? -8.164 -4.114 4.863 1.00 86.00 309 HIS A C 1
ATOM 2449 O O . HIS A 1 309 ? -8.384 -5.169 5.454 1.00 86.00 309 HIS A O 1
ATOM 2455 N N . ILE A 1 310 ? -8.872 -3.003 5.116 1.00 88.75 310 ILE A N 1
ATOM 2456 C CA . ILE A 1 310 ? -9.915 -2.917 6.158 1.00 88.75 310 ILE A CA 1
ATOM 2457 C C . ILE A 1 310 ? -11.023 -3.939 5.892 1.00 88.75 310 ILE A C 1
ATOM 2459 O O . ILE A 1 310 ? -11.519 -4.583 6.817 1.00 88.75 310 ILE A O 1
ATOM 2463 N N . PHE A 1 311 ? -11.421 -4.109 4.630 1.00 88.31 311 PHE A N 1
ATOM 2464 C CA . PHE A 1 311 ? -12.449 -5.074 4.255 1.00 88.31 311 PHE A CA 1
ATOM 2465 C C . PHE A 1 311 ? -12.019 -6.525 4.505 1.00 88.31 311 PHE A C 1
ATOM 2467 O O . PHE A 1 311 ? -12.789 -7.292 5.087 1.00 88.31 311 PHE A O 1
ATOM 2474 N N . GLU A 1 312 ? -10.806 -6.905 4.097 1.00 85.44 312 GLU A N 1
ATOM 2475 C CA . GLU A 1 312 ? -10.308 -8.272 4.281 1.00 85.44 312 GLU A CA 1
ATOM 2476 C C . GLU A 1 312 ? -10.048 -8.578 5.760 1.00 85.44 312 GLU A C 1
ATOM 2478 O O . GLU A 1 312 ? -10.444 -9.634 6.258 1.00 85.44 312 GLU A O 1
ATOM 2483 N N . LEU A 1 313 ? -9.496 -7.614 6.501 1.00 86.31 313 LEU A N 1
ATOM 2484 C CA . LEU A 1 313 ? -9.352 -7.705 7.949 1.00 86.31 313 LEU A CA 1
ATOM 2485 C C . LEU A 1 313 ? -10.714 -7.909 8.632 1.00 86.31 313 LEU A C 1
ATOM 2487 O O . LEU A 1 313 ? -10.895 -8.862 9.390 1.00 86.31 313 LEU A O 1
ATOM 2491 N N . SER A 1 314 ? -11.707 -7.076 8.301 1.00 89.75 314 SER A N 1
ATOM 2492 C CA . SER A 1 314 ? -13.066 -7.177 8.853 1.00 89.75 314 SER A CA 1
ATOM 2493 C C . SER A 1 314 ? -13.692 -8.548 8.589 1.00 89.75 314 SER A C 1
ATOM 2495 O O . SER A 1 314 ? -14.286 -9.150 9.484 1.00 89.75 314 SER A O 1
ATOM 2497 N N . LYS A 1 315 ? -13.531 -9.080 7.372 1.00 88.31 315 LYS A N 1
ATOM 2498 C CA . LYS A 1 315 ? -14.024 -10.410 6.988 1.00 88.31 315 LYS A CA 1
ATOM 2499 C C . LYS A 1 315 ? -13.373 -11.516 7.823 1.00 88.31 315 LYS A C 1
ATOM 2501 O O . LYS A 1 315 ? -14.069 -12.425 8.279 1.00 88.31 315 LYS A O 1
ATOM 2506 N N . ASN A 1 316 ? -12.062 -11.444 8.048 1.00 85.56 316 ASN A N 1
ATOM 2507 C CA . ASN A 1 316 ? -11.338 -12.448 8.828 1.00 85.56 316 ASN A CA 1
ATOM 2508 C C . ASN A 1 316 ? -11.666 -12.375 10.327 1.00 85.56 316 ASN A C 1
ATOM 2510 O O . ASN A 1 316 ? -11.858 -13.416 10.957 1.00 85.56 316 ASN A O 1
ATOM 2514 N N . LEU A 1 317 ? -11.863 -11.176 10.878 1.00 86.25 317 LEU A N 1
ATOM 2515 C CA . LEU A 1 317 ? -12.349 -10.995 12.249 1.00 86.25 317 LEU A CA 1
ATOM 2516 C C . LEU A 1 317 ? -13.764 -11.563 12.442 1.00 86.25 317 LEU A C 1
ATOM 2518 O O . LEU A 1 317 ? -14.018 -12.263 13.424 1.00 86.25 317 LEU A O 1
ATOM 2522 N N . ILE A 1 318 ? -14.674 -11.356 11.483 1.00 89.38 318 ILE A N 1
ATOM 2523 C CA . ILE A 1 318 ? -16.020 -11.954 11.529 1.00 89.38 318 ILE A CA 1
ATOM 2524 C C . ILE A 1 318 ? -15.944 -13.486 11.532 1.00 89.38 318 ILE A C 1
ATOM 2526 O O . ILE A 1 318 ? -16.605 -14.128 12.352 1.00 89.38 318 ILE A O 1
ATOM 2530 N N . LYS A 1 319 ? -15.099 -14.087 10.679 1.00 86.81 319 LYS A N 1
ATOM 2531 C CA . LYS A 1 319 ? -14.870 -15.546 10.664 1.00 86.81 319 LYS A CA 1
ATOM 2532 C C . LYS A 1 319 ? -14.333 -16.076 11.998 1.00 86.81 319 LYS A C 1
ATOM 2534 O O . LYS A 1 319 ? -14.647 -17.198 12.375 1.00 86.81 319 LYS A O 1
ATOM 2539 N N . LYS A 1 320 ? -13.551 -15.274 12.728 1.00 82.44 320 LYS A N 1
ATOM 2540 C CA . LYS A 1 320 ? -13.044 -15.595 14.075 1.00 82.44 320 LYS A CA 1
ATOM 2541 C C . LYS A 1 320 ? -14.076 -15.361 15.190 1.00 82.44 320 LYS A C 1
ATOM 2543 O O . LYS A 1 320 ? -13.758 -15.564 16.358 1.00 82.44 320 LYS A O 1
ATOM 2548 N N . GLY A 1 321 ? -15.303 -14.962 14.851 1.00 86.62 321 GLY A N 1
ATOM 2549 C CA . GLY A 1 321 ? -16.418 -14.828 15.789 1.00 86.62 321 GLY A CA 1
ATOM 2550 C C . GLY A 1 321 ? -16.618 -13.425 16.364 1.00 86.62 321 GLY A C 1
ATOM 2551 O O . GLY A 1 321 ? -17.500 -13.249 17.206 1.00 86.62 321 GLY A O 1
ATOM 2552 N N . PHE A 1 322 ? -15.861 -12.423 15.912 1.00 88.38 322 PHE A N 1
ATOM 2553 C CA . PHE A 1 322 ? -16.084 -11.028 16.297 1.00 88.38 322 PHE A CA 1
ATOM 2554 C C . PHE A 1 322 ? -17.287 -10.438 15.552 1.00 88.38 322 PHE A C 1
ATOM 2556 O O . PHE A 1 322 ? -17.620 -10.838 14.436 1.00 88.38 322 PHE A O 1
ATOM 2563 N N . LYS A 1 323 ? -17.948 -9.457 16.165 1.00 91.75 323 LYS A N 1
ATOM 2564 C CA . LYS A 1 323 ? -18.875 -8.570 15.459 1.00 91.75 323 LYS A CA 1
ATOM 2565 C C . LYS A 1 323 ? -18.059 -7.388 14.943 1.00 91.75 323 LYS A C 1
ATOM 2567 O O . LYS A 1 323 ? -17.378 -6.744 15.732 1.00 91.75 323 LYS A O 1
ATOM 2572 N N . VAL A 1 324 ? -18.133 -7.090 13.649 1.00 92.94 324 VAL A N 1
ATOM 2573 C CA . VAL A 1 324 ? -17.398 -5.962 13.058 1.00 92.94 324 VAL A CA 1
ATOM 2574 C C . VAL A 1 324 ? -18.368 -5.002 12.389 1.00 92.94 324 VAL A C 1
ATOM 2576 O O . VAL A 1 324 ? -19.220 -5.411 11.595 1.00 92.94 324 VAL A O 1
ATOM 2579 N N . ILE A 1 325 ? -18.227 -3.723 12.716 1.00 95.19 325 ILE A N 1
ATOM 2580 C CA . ILE A 1 325 ? -18.881 -2.617 12.020 1.00 95.19 325 ILE A CA 1
ATOM 2581 C C . ILE A 1 325 ? -17.811 -1.699 11.436 1.00 95.19 325 ILE A C 1
ATOM 2583 O O . ILE A 1 325 ? -16.715 -1.598 11.983 1.00 95.19 325 ILE A O 1
ATOM 2587 N N . VAL A 1 326 ? -18.138 -1.015 10.345 1.00 94.56 326 VAL A N 1
ATOM 2588 C CA . VAL A 1 326 ? -17.264 -0.020 9.719 1.00 94.56 326 VAL A CA 1
ATOM 2589 C C . VAL A 1 326 ? -17.958 1.335 9.740 1.00 94.56 326 VAL A C 1
ATOM 2591 O O . VAL A 1 326 ? -19.141 1.423 9.418 1.00 94.56 326 VAL A O 1
ATOM 2594 N N . VAL A 1 327 ? -17.236 2.391 10.093 1.00 92.56 327 VAL A N 1
ATOM 2595 C CA . VAL A 1 327 ? -17.698 3.778 10.035 1.00 92.56 327 VAL A CA 1
ATOM 2596 C C . VAL A 1 327 ? -16.824 4.554 9.059 1.00 92.56 327 VAL A C 1
ATOM 2598 O O . VAL A 1 327 ? -15.597 4.524 9.150 1.00 92.56 327 VAL A O 1
ATOM 2601 N N . THR A 1 328 ? -17.470 5.246 8.125 1.00 89.19 328 THR A N 1
ATOM 2602 C CA . THR A 1 328 ? -16.810 6.009 7.065 1.00 89.19 328 THR A CA 1
ATOM 2603 C C . THR A 1 328 ? -17.614 7.258 6.685 1.00 89.19 328 THR A C 1
ATOM 2605 O O . THR A 1 328 ? -18.763 7.421 7.110 1.00 89.19 328 THR A O 1
ATOM 2608 N N . ASN A 1 329 ? -17.015 8.163 5.909 1.00 81.94 329 ASN A N 1
ATOM 2609 C CA . ASN A 1 329 ? -17.678 9.390 5.458 1.00 81.94 329 ASN A CA 1
ATOM 2610 C C . ASN A 1 329 ? -18.726 9.109 4.372 1.00 81.94 329 ASN A C 1
ATOM 2612 O O . ASN A 1 329 ? -18.724 8.060 3.723 1.00 81.94 329 ASN A O 1
ATOM 2616 N N . PHE A 1 330 ? -19.624 10.073 4.164 1.00 73.00 330 PHE A N 1
ATOM 2617 C CA . PHE A 1 330 ? -20.557 10.063 3.045 1.00 73.00 330 PHE A CA 1
ATOM 2618 C C . PHE A 1 330 ? -19.800 9.924 1.720 1.00 73.00 330 PHE A C 1
ATOM 2620 O O . PHE A 1 330 ? -18.801 10.601 1.477 1.00 73.00 330 PHE A O 1
ATOM 2627 N N . ASN A 1 331 ? -20.318 9.073 0.840 1.00 67.88 331 ASN A N 1
ATOM 2628 C CA . ASN A 1 331 ? -19.899 9.007 -0.554 1.00 67.88 331 ASN A CA 1
ATOM 2629 C C . ASN A 1 331 ? -21.130 9.325 -1.410 1.00 67.88 331 ASN A C 1
ATOM 2631 O O . ASN A 1 331 ? -22.217 8.878 -1.058 1.00 67.88 331 ASN A O 1
ATOM 2635 N N . ASN A 1 332 ? -20.972 10.055 -2.518 1.00 61.66 332 ASN A N 1
ATOM 2636 C CA . ASN A 1 332 ? -22.047 10.627 -3.348 1.00 61.66 332 ASN A CA 1
ATOM 2637 C C . ASN A 1 332 ? -23.254 9.698 -3.613 1.00 61.66 332 ASN A C 1
ATOM 2639 O O . ASN A 1 332 ? -24.371 10.190 -3.725 1.00 61.66 332 ASN A O 1
ATOM 2643 N N . ASN A 1 333 ? -23.065 8.369 -3.629 1.00 67.94 333 ASN A N 1
ATOM 2644 C CA . ASN A 1 333 ? -24.140 7.381 -3.817 1.00 67.94 333 ASN A CA 1
ATOM 2645 C C . ASN A 1 333 ? -24.459 6.490 -2.591 1.00 67.94 333 ASN A C 1
ATOM 2647 O O . ASN A 1 333 ? -25.328 5.620 -2.675 1.00 67.94 333 ASN A O 1
ATOM 2651 N N . ARG A 1 334 ? -23.769 6.635 -1.450 1.00 76.44 334 ARG A N 1
ATOM 2652 C CA . ARG A 1 334 ? -23.977 5.820 -0.238 1.00 76.44 334 ARG A CA 1
ATOM 2653 C C . ARG A 1 334 ? -24.060 6.671 1.030 1.00 76.44 334 ARG A C 1
ATOM 2655 O O . ARG A 1 334 ? -23.113 7.354 1.403 1.00 76.44 334 ARG A O 1
ATOM 2662 N N . HIS A 1 335 ? -25.189 6.544 1.725 1.00 81.31 335 HIS A N 1
ATOM 2663 C CA . HIS A 1 335 ? -25.492 7.225 2.981 1.00 81.31 335 HIS A CA 1
ATOM 2664 C C . HIS A 1 335 ? -26.185 6.286 3.973 1.00 81.31 335 HIS A C 1
ATOM 2666 O O . HIS A 1 335 ? -26.799 5.287 3.584 1.00 81.31 335 HIS A O 1
ATOM 2672 N N . GLY A 1 336 ? -26.118 6.636 5.258 1.00 86.19 336 GLY A N 1
ATOM 2673 C CA . GLY A 1 336 ? -26.789 5.905 6.325 1.00 86.19 336 GLY A CA 1
ATOM 2674 C C . GLY A 1 336 ? -26.189 4.520 6.560 1.00 86.19 336 GLY A C 1
ATOM 2675 O O . GLY A 1 336 ? -24.985 4.310 6.425 1.00 86.19 336 GLY A O 1
ATOM 2676 N N . ILE A 1 337 ? -27.035 3.567 6.945 1.00 90.12 337 ILE A N 1
ATOM 2677 C CA . ILE A 1 337 ? -26.611 2.202 7.266 1.00 90.12 337 ILE A CA 1
ATOM 2678 C C . ILE A 1 337 ? -26.738 1.327 6.019 1.00 90.12 337 ILE A C 1
ATOM 2680 O O . ILE A 1 337 ? -27.769 1.334 5.338 1.00 90.12 337 ILE A O 1
ATOM 2684 N N . ARG A 1 338 ? -25.696 0.553 5.726 1.00 89.56 338 ARG A N 1
ATOM 2685 C CA . ARG A 1 338 ? -25.675 -0.441 4.649 1.00 89.56 338 ARG A CA 1
ATOM 2686 C C . ARG A 1 338 ? -25.072 -1.747 5.150 1.00 89.56 338 ARG A C 1
ATOM 2688 O O . ARG A 1 338 ? -24.250 -1.753 6.062 1.00 89.56 338 ARG A O 1
ATOM 2695 N N . TRP A 1 339 ? -25.464 -2.846 4.521 1.00 88.94 339 TRP A N 1
ATOM 2696 C CA . TRP A 1 339 ? -24.886 -4.163 4.756 1.00 88.94 339 TRP A CA 1
ATOM 2697 C C . TRP A 1 339 ? -24.125 -4.602 3.514 1.00 88.94 339 TRP A C 1
ATOM 2699 O O . TRP A 1 339 ? -24.627 -4.482 2.398 1.00 88.94 339 TRP A O 1
ATOM 2709 N N . MET A 1 340 ? -22.905 -5.091 3.704 1.00 84.94 340 MET A N 1
ATOM 2710 C CA . MET A 1 340 ? -22.153 -5.758 2.645 1.00 84.94 340 MET A CA 1
ATOM 2711 C C . MET A 1 340 ? -22.439 -7.262 2.681 1.00 84.94 340 MET A C 1
ATOM 2713 O O . MET A 1 340 ? -22.713 -7.809 3.749 1.00 84.94 340 MET A O 1
ATOM 2717 N N . GLY A 1 341 ? -22.315 -7.945 1.536 1.00 70.56 341 GLY A N 1
ATOM 2718 C CA . GLY A 1 341 ? -22.639 -9.376 1.388 1.00 70.56 341 GLY A CA 1
ATOM 2719 C C . GLY A 1 341 ? -21.901 -10.331 2.342 1.00 70.56 341 GLY A C 1
ATOM 2720 O O . GLY A 1 341 ? -22.335 -11.457 2.528 1.00 70.56 341 GLY A O 1
ATOM 2721 N N . ASN A 1 342 ? -20.840 -9.867 3.008 1.00 74.88 342 ASN A N 1
ATOM 2722 C CA . ASN A 1 342 ? -20.050 -10.644 3.970 1.00 74.88 342 ASN A CA 1
ATOM 2723 C C . ASN A 1 342 ? -20.467 -10.419 5.439 1.00 74.88 342 ASN A C 1
ATOM 2725 O O . ASN A 1 342 ? -19.701 -10.731 6.347 1.00 74.88 342 A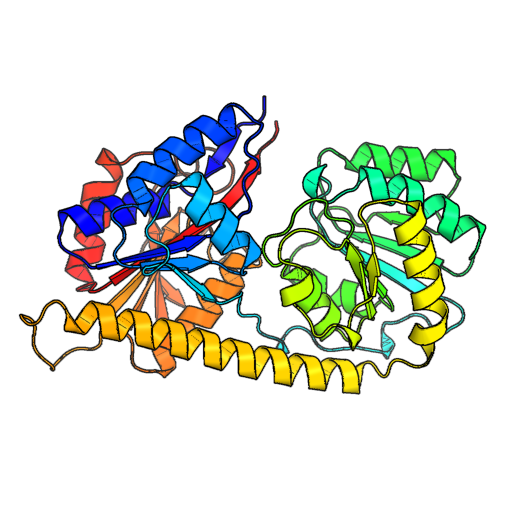SN A O 1
ATOM 2729 N N . GLY A 1 343 ? -21.634 -9.815 5.688 1.00 83.12 343 GLY A N 1
ATOM 2730 C CA . GLY A 1 343 ? -22.131 -9.534 7.042 1.00 83.12 343 GLY A CA 1
ATOM 2731 C C . GLY A 1 343 ? -21.504 -8.306 7.714 1.00 83.12 343 GLY A C 1
ATOM 2732 O O . GLY A 1 343 ? -21.738 -8.071 8.897 1.00 83.12 343 GLY A O 1
ATOM 2733 N N . ILE A 1 344 ? -20.729 -7.507 6.974 1.00 91.12 344 ILE A N 1
ATOM 2734 C CA . ILE A 1 344 ? -20.143 -6.257 7.476 1.00 91.12 344 ILE A CA 1
ATOM 2735 C C . ILE A 1 344 ? -21.207 -5.160 7.419 1.00 91.12 344 ILE A C 1
ATOM 2737 O O . ILE A 1 344 ? -21.723 -4.833 6.344 1.00 91.12 344 ILE A O 1
ATOM 2741 N N . LYS A 1 345 ? -21.508 -4.570 8.576 1.00 93.94 345 LYS A N 1
ATOM 2742 C CA . LYS A 1 345 ? -22.396 -3.412 8.694 1.00 93.94 345 LYS A CA 1
ATOM 2743 C C . LYS A 1 345 ? -21.589 -2.124 8.563 1.00 93.94 345 LYS A C 1
ATOM 2745 O O . LYS A 1 345 ? -20.633 -1.922 9.305 1.00 93.94 345 LYS A O 1
ATOM 2750 N N . VAL A 1 346 ? -21.992 -1.249 7.649 1.00 93.44 346 VAL A N 1
ATOM 2751 C CA . VAL A 1 346 ? -21.282 -0.007 7.327 1.00 93.44 346 VAL A CA 1
ATOM 2752 C C . VAL A 1 346 ? -22.162 1.198 7.641 1.00 93.44 346 VAL A C 1
ATOM 2754 O O . VAL A 1 346 ? -23.316 1.260 7.211 1.00 93.44 346 VAL A O 1
ATOM 2757 N N . TYR A 1 347 ? -21.604 2.154 8.374 1.00 92.56 347 TYR A N 1
ATOM 2758 C CA . TYR A 1 347 ? -22.183 3.454 8.679 1.00 92.56 347 TYR A CA 1
ATOM 2759 C C . TYR A 1 347 ? -21.516 4.520 7.816 1.00 92.56 347 TYR A C 1
ATOM 2761 O O . TYR A 1 347 ? -20.348 4.843 8.021 1.00 92.56 347 TYR A O 1
ATOM 2769 N N . TYR A 1 348 ? -22.275 5.081 6.880 1.00 89.00 348 TYR A N 1
ATOM 2770 C CA . TYR A 1 348 ? -21.891 6.261 6.112 1.00 89.00 348 TYR A CA 1
ATOM 2771 C C . TYR A 1 348 ? -22.430 7.498 6.826 1.00 89.00 348 TYR A C 1
ATOM 2773 O O . TYR A 1 348 ? -23.642 7.747 6.822 1.00 89.00 348 TYR A O 1
ATOM 2781 N N . LEU A 1 349 ? -21.539 8.243 7.480 1.00 85.81 349 LEU A N 1
ATOM 2782 C CA . LEU A 1 349 ? -21.909 9.442 8.228 1.00 85.81 349 LEU A CA 1
ATOM 2783 C C . LEU A 1 349 ? -22.331 10.570 7.276 1.00 85.81 349 LEU A C 1
ATOM 2785 O O . LEU A 1 349 ? -21.703 10.725 6.234 1.00 85.81 349 LEU A O 1
ATOM 2789 N N . PRO A 1 350 ? -23.327 11.402 7.629 1.00 75.00 350 PRO A N 1
ATOM 2790 C CA . PRO A 1 350 ? -23.878 12.445 6.756 1.00 75.00 350 PRO A CA 1
ATOM 2791 C C . PRO A 1 350 ? -22.974 13.686 6.621 1.00 75.00 350 PRO A C 1
ATOM 2793 O O . PRO A 1 350 ? -23.446 14.759 6.257 1.00 75.00 350 PRO A O 1
ATOM 2796 N N . PHE A 1 351 ? -21.684 13.575 6.939 1.00 70.56 351 PHE A N 1
ATOM 2797 C CA . PHE A 1 351 ? -20.743 14.679 6.799 1.00 70.56 351 PHE A CA 1
ATOM 2798 C C . PHE A 1 351 ? -20.238 14.731 5.366 1.00 70.56 351 PHE A C 1
ATOM 2800 O O . PHE A 1 351 ? -19.576 13.800 4.903 1.00 70.56 351 PHE A O 1
ATOM 2807 N N . GLN A 1 352 ? -20.551 15.826 4.675 1.00 59.34 352 GLN A N 1
ATOM 2808 C CA . GLN A 1 352 ? -20.023 16.064 3.343 1.00 59.34 352 GLN A CA 1
ATOM 2809 C C . GLN A 1 352 ? -18.503 16.284 3.438 1.00 59.34 352 GLN A C 1
ATOM 2811 O O . GLN A 1 352 ? -18.057 17.093 4.262 1.00 59.34 352 GLN A O 1
ATOM 2816 N N . PRO A 1 353 ? -17.696 15.556 2.649 1.00 57.75 353 PRO A N 1
ATOM 2817 C CA . PRO A 1 353 ? -16.258 15.777 2.601 1.00 57.75 353 PRO A CA 1
ATOM 2818 C C . PRO A 1 353 ? -15.935 17.222 2.205 1.00 57.75 353 PRO A C 1
ATOM 2820 O O . PRO A 1 353 ? -16.606 17.800 1.353 1.00 57.75 353 PRO A O 1
ATOM 2823 N N . PHE A 1 354 ? -14.907 17.804 2.821 1.00 53.50 354 PHE A N 1
ATOM 2824 C CA . PHE A 1 354 ? -14.474 19.178 2.541 1.00 53.50 354 PHE A CA 1
ATOM 2825 C C . PHE A 1 354 ? -13.402 19.218 1.437 1.00 53.50 354 PHE A C 1
ATOM 2827 O O . PHE A 1 354 ? -13.355 20.162 0.652 1.00 53.50 354 PHE A O 1
ATOM 2834 N N . LEU A 1 355 ? -12.561 18.176 1.354 1.00 45.66 355 LEU A N 1
ATOM 2835 C CA . LEU A 1 355 ? -11.547 17.960 0.314 1.00 45.66 355 LEU A CA 1
ATOM 2836 C C . LEU A 1 355 ? -11.482 16.457 -0.020 1.00 45.66 355 LEU A C 1
ATOM 2838 O O . LEU A 1 355 ? -11.164 15.651 0.855 1.00 45.66 355 LEU A O 1
ATOM 2842 N N . ASP A 1 356 ? -11.790 16.081 -1.263 1.00 54.84 356 ASP A N 1
ATOM 2843 C CA . ASP A 1 356 ? -11.939 14.686 -1.715 1.00 54.84 356 ASP A CA 1
ATOM 2844 C C . ASP A 1 356 ? -12.866 13.847 -0.813 1.00 54.84 356 ASP A C 1
ATOM 2846 O O . ASP A 1 356 ? -14.082 14.009 -0.871 1.00 54.84 356 ASP A O 1
ATOM 2850 N N . VAL A 1 357 ? -12.317 12.946 0.011 1.00 46.28 357 VAL A N 1
ATOM 2851 C CA . VAL A 1 357 ? -13.069 12.086 0.953 1.00 46.28 357 VAL A CA 1
ATOM 2852 C C . VAL A 1 357 ? -12.826 12.436 2.425 1.00 46.28 357 VAL A C 1
ATOM 2854 O O . VAL A 1 357 ? -13.357 11.773 3.315 1.00 46.28 357 VAL A O 1
ATOM 2857 N N . VAL A 1 358 ? -12.047 13.485 2.704 1.00 52.38 358 VAL A N 1
ATOM 2858 C CA . VAL A 1 358 ? -11.701 13.904 4.066 1.00 52.38 358 VAL A CA 1
ATOM 2859 C C . VAL A 1 358 ? -12.712 14.928 4.598 1.00 52.38 358 VAL A C 1
ATOM 2861 O O . VAL A 1 358 ? -12.958 15.967 3.979 1.00 52.38 358 VAL A O 1
ATOM 2864 N N . SER A 1 359 ? -13.303 14.643 5.763 1.00 51.19 359 SER A N 1
ATOM 2865 C CA . SER A 1 359 ? -14.221 15.549 6.468 1.00 51.19 359 SER A CA 1
ATOM 2866 C C . SER A 1 359 ? -13.478 16.673 7.211 1.00 51.19 359 SER A C 1
ATOM 2868 O O . SER A 1 359 ? -12.301 16.552 7.547 1.00 51.19 359 SER A O 1
ATOM 2870 N N . PHE A 1 360 ? -14.143 17.804 7.472 1.00 55.16 360 PHE A N 1
ATOM 2871 C CA . PHE A 1 360 ? -13.576 18.848 8.336 1.00 55.16 360 PHE A CA 1
ATOM 2872 C C . PHE A 1 360 ? -13.451 18.316 9.779 1.00 55.16 360 PHE A C 1
ATOM 2874 O O . PHE A 1 360 ? -14.367 17.620 10.231 1.00 55.16 360 PHE A O 1
ATOM 2881 N N . PRO A 1 361 ? -12.375 18.624 10.533 1.00 59.59 361 PRO A N 1
ATOM 2882 C CA . PRO A 1 361 ? -12.276 18.241 11.938 1.00 59.59 361 PRO A CA 1
ATOM 2883 C C . PRO A 1 361 ? -13.438 18.846 12.740 1.00 59.59 361 PRO A C 1
ATOM 2885 O O . PRO A 1 361 ? -13.432 20.030 13.063 1.00 59.59 361 PRO A O 1
ATOM 2888 N N . ASN A 1 362 ? -14.454 18.042 13.049 1.00 66.50 362 ASN A N 1
ATOM 2889 C CA . ASN A 1 362 ? -15.662 18.486 13.738 1.00 66.50 362 ASN A CA 1
ATOM 2890 C C . ASN A 1 362 ? -15.904 17.625 14.976 1.00 66.50 362 ASN A C 1
ATOM 2892 O O . ASN A 1 362 ? -16.904 16.921 15.077 1.00 66.50 362 ASN A O 1
ATOM 2896 N N . ILE A 1 363 ? -14.959 17.679 15.919 1.00 69.12 363 ILE A N 1
ATOM 2897 C CA . ILE A 1 363 ? -14.986 16.885 17.157 1.00 69.12 363 ILE A CA 1
ATOM 2898 C C . ILE A 1 363 ? -16.336 17.044 17.879 1.00 69.12 363 ILE A C 1
ATOM 2900 O O . ILE A 1 363 ? -16.908 16.059 18.333 1.00 69.12 363 ILE A O 1
ATOM 2904 N N . ILE A 1 364 ? -16.885 18.260 17.942 1.00 73.38 364 ILE A N 1
ATOM 2905 C CA . ILE A 1 364 ? -18.152 18.525 18.639 1.00 73.38 364 ILE A CA 1
ATOM 2906 C C . ILE A 1 364 ? -19.345 17.971 17.848 1.00 73.38 364 ILE A C 1
ATOM 2908 O O . ILE A 1 364 ? -20.182 17.267 18.407 1.00 73.38 364 ILE A O 1
ATOM 2912 N N . GLY A 1 365 ? -19.421 18.237 16.543 1.00 73.06 365 GLY A N 1
ATOM 2913 C CA . GLY A 1 365 ? -20.538 17.796 15.704 1.00 73.06 365 GLY A CA 1
ATOM 2914 C C . GLY A 1 365 ? -20.574 16.287 15.462 1.00 73.06 365 GLY A C 1
ATOM 2915 O O . GLY A 1 365 ? -21.652 15.726 15.268 1.00 73.06 365 GLY A O 1
ATOM 2916 N N . THR A 1 366 ? -19.428 15.599 15.511 1.00 77.44 366 THR A N 1
ATOM 2917 C CA . THR A 1 366 ? -19.375 14.134 15.390 1.00 77.44 366 THR A CA 1
ATOM 2918 C C . THR A 1 366 ? -19.731 13.410 16.683 1.00 77.44 366 THR A C 1
ATOM 2920 O O . THR A 1 366 ? -20.137 12.249 16.610 1.00 77.44 366 THR A O 1
ATOM 2923 N N . LEU A 1 367 ? -19.652 14.067 17.848 1.00 82.56 367 LEU A N 1
ATOM 2924 C CA . LEU A 1 367 ? -19.873 13.437 19.153 1.00 82.56 367 LEU A CA 1
ATOM 2925 C C . LEU A 1 367 ? -21.250 12.756 19.276 1.00 82.56 367 LEU A C 1
ATOM 2927 O O . LEU A 1 367 ? -21.267 11.578 19.641 1.00 82.56 367 LEU A O 1
ATOM 2931 N N . PRO A 1 368 ? -22.398 13.393 18.950 1.00 85.38 368 PRO A N 1
ATOM 2932 C CA . PRO A 1 368 ? -23.701 12.744 19.102 1.00 85.38 368 PRO A CA 1
ATOM 2933 C C . PRO A 1 368 ? -23.836 11.496 18.227 1.00 85.38 368 PRO A C 1
ATOM 2935 O O . PRO A 1 368 ? -24.342 10.470 18.679 1.00 85.38 368 PRO A O 1
ATOM 2938 N N . LEU A 1 369 ? -23.345 11.557 16.985 1.00 85.62 369 LEU A N 1
ATOM 2939 C CA . LEU A 1 369 ? -23.394 10.433 16.050 1.00 85.62 369 LEU A CA 1
ATOM 2940 C C . LEU A 1 369 ? -22.450 9.307 16.469 1.00 85.62 369 LEU A C 1
ATOM 2942 O O . LEU A 1 369 ? -22.874 8.155 16.510 1.00 85.62 369 LEU A O 1
ATOM 2946 N N . CYS A 1 370 ? -21.207 9.640 16.821 1.00 87.69 370 CYS A N 1
ATOM 2947 C CA . CYS A 1 370 ? -20.227 8.692 17.337 1.00 87.69 370 CYS A CA 1
ATOM 2948 C C . CYS A 1 370 ? -20.793 7.969 18.563 1.00 87.69 370 CYS A C 1
ATOM 2950 O O . CYS A 1 370 ? -20.963 6.752 18.541 1.00 87.69 370 CYS A O 1
ATOM 2952 N N . ARG A 1 371 ? -21.227 8.725 19.577 1.00 89.44 371 ARG A N 1
ATOM 2953 C CA . ARG A 1 371 ? -21.840 8.196 20.799 1.00 89.44 371 ARG A CA 1
ATOM 2954 C C . ARG A 1 371 ? -23.026 7.280 20.493 1.00 89.44 371 ARG A C 1
ATOM 2956 O O . ARG A 1 371 ? -23.078 6.160 20.997 1.00 89.44 371 ARG A O 1
ATOM 2963 N N . ASN A 1 372 ? -23.953 7.717 19.639 1.00 91.06 372 ASN A N 1
ATOM 2964 C CA . ASN A 1 372 ? -25.125 6.921 19.274 1.00 91.06 372 ASN A CA 1
ATOM 2965 C C . ASN A 1 372 ? -24.749 5.604 18.587 1.00 91.06 372 ASN A C 1
ATOM 2967 O O . ASN A 1 372 ? -25.334 4.572 18.908 1.00 91.06 372 ASN A O 1
ATOM 2971 N N . ILE A 1 373 ? -23.779 5.613 17.667 1.00 93.19 373 ILE A N 1
ATOM 2972 C CA . ILE A 1 373 ? -23.314 4.398 16.983 1.00 93.19 373 ILE A CA 1
ATOM 2973 C C . ILE A 1 373 ? -22.639 3.454 17.980 1.00 93.19 373 ILE A C 1
ATOM 2975 O O . ILE A 1 373 ? -23.001 2.277 18.036 1.00 93.19 373 ILE A O 1
ATOM 2979 N N . LEU A 1 374 ? -21.708 3.969 18.791 1.00 93.19 374 LEU A N 1
ATOM 2980 C CA . LEU A 1 374 ? -20.938 3.173 19.746 1.00 93.19 374 LEU A CA 1
ATOM 2981 C C . LEU A 1 374 ? -21.846 2.488 20.781 1.00 93.19 374 LEU A C 1
ATOM 2983 O O . LEU A 1 374 ? -21.721 1.281 20.997 1.00 93.19 374 LEU A O 1
ATOM 2987 N N . TYR A 1 375 ? -22.824 3.206 21.349 1.00 91.19 375 TYR A N 1
ATOM 2988 C CA . TYR A 1 375 ? -23.791 2.616 22.283 1.00 91.19 375 TYR A CA 1
ATOM 2989 C C . TYR A 1 375 ? -24.765 1.654 21.605 1.00 91.19 375 TYR A C 1
ATOM 2991 O O . TYR A 1 375 ? -24.987 0.553 22.112 1.00 91.19 375 TYR A O 1
ATOM 2999 N N . ARG A 1 376 ? -25.338 2.039 20.455 1.00 92.44 376 ARG A N 1
ATOM 3000 C CA . ARG A 1 376 ? -26.311 1.204 19.733 1.00 92.44 376 ARG A CA 1
ATOM 3001 C C . ARG A 1 376 ? -25.715 -0.144 19.355 1.00 92.44 376 ARG A C 1
ATOM 3003 O O . ARG A 1 376 ? -26.378 -1.171 19.474 1.00 92.44 376 ARG A O 1
ATOM 3010 N N . GLU A 1 377 ? -24.472 -0.140 18.890 1.00 93.62 377 GLU A N 1
ATOM 3011 C CA . GLU A 1 377 ? -23.796 -1.356 18.458 1.00 93.62 377 GLU A CA 1
ATOM 3012 C C . GLU A 1 377 ? -23.104 -2.106 19.600 1.00 93.62 377 GLU A C 1
ATOM 3014 O O . GLU A 1 377 ? -22.674 -3.242 19.376 1.00 93.62 377 GLU A O 1
ATOM 3019 N N . LYS A 1 378 ? -23.088 -1.526 20.812 1.00 91.69 378 LYS A N 1
ATOM 3020 C CA . LYS A 1 378 ? -22.395 -2.030 22.007 1.00 91.69 378 LYS A CA 1
ATOM 3021 C C . LYS A 1 378 ? -20.913 -2.277 21.721 1.00 91.69 378 LYS A C 1
ATOM 3023 O O . LYS A 1 378 ? -20.411 -3.376 21.963 1.00 91.69 378 LYS A O 1
ATOM 3028 N N . VAL A 1 379 ? -20.256 -1.275 21.137 1.00 92.44 379 VAL A N 1
ATOM 3029 C CA . VAL A 1 379 ? -18.854 -1.345 20.711 1.00 92.44 379 VAL A CA 1
ATOM 3030 C C . VAL A 1 379 ? -17.942 -1.516 21.920 1.00 92.44 379 VAL A C 1
ATOM 3032 O O . VAL A 1 379 ? -18.041 -0.771 22.889 1.00 92.44 379 VAL A O 1
ATOM 3035 N N . ASP A 1 380 ? -17.054 -2.501 21.834 1.00 90.31 380 ASP A N 1
ATOM 3036 C CA . ASP A 1 380 ? -16.045 -2.797 22.851 1.00 90.31 380 ASP A CA 1
ATOM 3037 C C . ASP A 1 380 ? -14.700 -2.153 22.498 1.00 90.31 380 ASP A C 1
ATOM 3039 O O . ASP A 1 380 ? -13.955 -1.739 23.386 1.00 90.31 380 ASP A O 1
ATOM 3043 N N . ILE A 1 381 ? -14.397 -2.066 21.196 1.00 92.88 381 ILE A N 1
ATOM 3044 C CA . ILE A 1 381 ? -13.130 -1.542 20.683 1.00 92.88 381 ILE A CA 1
ATOM 3045 C C . ILE A 1 381 ? -13.385 -0.652 19.469 1.00 92.88 381 ILE A C 1
ATOM 3047 O O . ILE A 1 381 ? -14.065 -1.057 18.524 1.00 92.88 381 ILE A O 1
ATOM 3051 N N . VAL A 1 382 ? -12.801 0.542 19.471 1.00 93.94 382 VAL A N 1
ATOM 3052 C CA . VAL A 1 382 ? -12.715 1.417 18.298 1.00 93.94 382 VAL A CA 1
ATOM 3053 C C . VAL A 1 382 ? -11.327 1.299 17.690 1.00 93.94 382 VAL A C 1
ATOM 3055 O O . VAL A 1 382 ? -10.329 1.559 18.356 1.00 93.94 382 VAL A O 1
ATOM 3058 N N . HIS A 1 383 ? -11.269 0.916 16.419 1.00 93.75 383 HIS A N 1
ATOM 3059 C CA . HIS A 1 383 ? -10.033 0.755 15.667 1.00 93.75 383 HIS A CA 1
ATOM 3060 C C . HIS A 1 383 ? -9.958 1.787 14.543 1.00 93.75 383 HIS A C 1
ATOM 3062 O O . HIS A 1 383 ? -10.665 1.690 13.542 1.00 93.75 383 HIS A O 1
ATOM 3068 N N . GLY A 1 384 ? -9.126 2.812 14.723 1.00 91.81 384 GLY A N 1
ATOM 3069 C CA . GLY A 1 384 ? -8.927 3.869 13.735 1.00 91.81 384 GLY A CA 1
ATOM 3070 C C . GLY A 1 384 ? -7.800 3.546 12.757 1.00 91.81 384 GLY A C 1
ATOM 3071 O O . GLY A 1 384 ? -6.691 3.232 13.178 1.00 91.81 384 GLY A O 1
ATOM 3072 N N . HIS A 1 385 ? -8.058 3.687 11.457 1.00 88.44 385 HIS A N 1
ATOM 3073 C CA . HIS A 1 385 ? -7.048 3.558 10.403 1.00 88.44 385 HIS A CA 1
ATOM 3074 C C . HIS A 1 385 ? -6.695 4.927 9.828 1.00 88.44 385 HIS A C 1
ATOM 3076 O O . HIS A 1 385 ? -7.576 5.637 9.331 1.00 88.44 385 HIS A O 1
ATOM 3082 N N . GLN A 1 386 ? -5.404 5.270 9.833 1.00 81.50 386 GLN A N 1
ATOM 3083 C CA . GLN A 1 386 ? -4.916 6.526 9.276 1.00 81.50 386 GLN A CA 1
ATOM 3084 C C . GLN A 1 386 ? -4.165 6.371 7.964 1.00 81.50 386 GLN A C 1
ATOM 3086 O O . GLN A 1 386 ? -3.221 5.596 7.848 1.00 81.50 386 GLN A O 1
ATOM 3091 N N . VAL A 1 387 ? -4.516 7.237 7.014 1.00 69.94 387 VAL A N 1
ATOM 3092 C CA . VAL A 1 387 ? -3.865 7.367 5.710 1.00 69.94 387 VAL A CA 1
ATOM 3093 C C . VAL A 1 387 ? -3.537 8.831 5.454 1.00 69.94 387 VAL A C 1
ATOM 3095 O O . VAL A 1 387 ? -4.351 9.715 5.715 1.00 69.94 387 VAL A O 1
ATOM 3098 N N . GLN A 1 388 ? -2.348 9.103 4.923 1.00 61.66 388 GLN A N 1
ATOM 3099 C CA . GLN A 1 388 ? -2.002 10.418 4.411 1.00 61.66 388 GLN A CA 1
ATOM 3100 C C . GLN A 1 388 ? -2.243 10.499 2.903 1.00 61.66 388 GLN A C 1
ATOM 3102 O O . GLN A 1 388 ? -1.596 9.808 2.108 1.00 61.66 388 GLN A O 1
ATOM 3107 N N . GLU A 1 389 ? -3.066 11.463 2.502 1.00 50.50 389 GLU A N 1
ATOM 3108 C CA . GLU A 1 389 ? -3.093 11.958 1.131 1.00 50.50 389 GLU A CA 1
ATOM 3109 C C . GLU A 1 389 ? -2.421 13.331 1.043 1.00 50.50 389 GLU A C 1
ATOM 3111 O O . GLU A 1 389 ? -2.604 14.209 1.887 1.00 50.50 389 GLU A O 1
ATOM 3116 N N . GLN A 1 390 ? -1.563 13.501 0.035 1.00 40.16 390 GLN A N 1
ATOM 3117 C CA . GLN A 1 390 ? -1.094 14.826 -0.360 1.00 40.16 390 GLN A CA 1
ATOM 3118 C C . GLN A 1 390 ? -2.142 15.408 -1.299 1.00 40.16 390 GLN A C 1
ATOM 3120 O O . GLN A 1 390 ? -2.189 15.022 -2.465 1.00 40.16 390 GLN A O 1
ATOM 3125 N N . ILE A 1 391 ? -2.953 16.330 -0.784 1.00 34.16 391 ILE A N 1
ATOM 3126 C CA . ILE A 1 391 ? -3.850 17.143 -1.597 1.00 34.16 391 ILE A CA 1
ATOM 3127 C C . ILE A 1 391 ? -3.078 18.410 -1.961 1.00 34.16 391 ILE A C 1
ATOM 3129 O O . ILE A 1 391 ? -2.845 19.289 -1.126 1.00 34.16 391 ILE A O 1
ATOM 3133 N N . ASN A 1 392 ? -2.633 18.487 -3.211 1.00 36.69 392 ASN A N 1
ATOM 3134 C CA . ASN A 1 392 ? -2.114 19.726 -3.771 1.00 36.69 392 ASN A CA 1
ATOM 3135 C C . ASN A 1 392 ? -3.127 20.229 -4.799 1.00 36.69 392 ASN A C 1
ATOM 3137 O O . ASN A 1 392 ? -3.453 19.494 -5.729 1.00 36.69 392 ASN A O 1
ATOM 3141 N N . LYS A 1 393 ? -3.610 21.457 -4.573 1.00 29.22 393 LYS A N 1
ATOM 3142 C CA . LYS A 1 393 ? -4.252 22.291 -5.594 1.00 29.22 393 LYS A CA 1
ATOM 3143 C C . LYS A 1 393 ? -3.328 22.481 -6.789 1.00 29.22 393 LYS A C 1
ATOM 3145 O O . LYS A 1 393 ? -2.101 22.591 -6.540 1.00 29.22 393 LYS A O 1
#

InterPro domains:
  IPR001296 Glycosyl transferase, family 1 [PF00534] (104-241)
  IPR013234 PIGA, GPI anchor biosynthesis [PF08288] (5-36)
  IPR013234 PIGA, GPI anchor biosynthesis [PF08288] (332-387)

Foldseek 3Di:
DFQWDKQLFLLLLLVLCVVVVFAEEEEEFDAADPPDPNSLVVLVSLLVSVQPHQAYEAQFPLRLVRNCVSNVHDSVRYYYAHFADDLVLQAADQVLADDPPAAEEEEEDAQDVQQPVVLVLLQQLVLCVVPVSAAYEYEHYDPNVVSNVVSCVVSVCPVRYHYPYHDAPNCLSVRLNHHQEYEGLGQAGRADVVQLSSLLNLHQYEYEPHHRPPVNDPPVSYHYFHNHNVRSNVSVVVCSVCSVVRDSNVSNVVSNVVSVVSLVVSLVVVVVVLVVSLVVDPDDDPPDAAEEEEEGLDEPPRDDRVNNRVVSSQLSVVVVVHHYEYEHEDDPPDAAWDADPSRYIYHHHPADCPADSHGDNDSPVCSVVSVCVCVVRVHNYYYYYMDIDRGDD

Secondary structure (DSSP, 8-state):
--EEEE-HHHHHHHHHHHHTT-EEEEEE--PPPSS-HHHHHHHHHHHHHHHT-SEEEESSHHHHHHHHHHH---GGGEEE------TTTS---GGGSPPTT-EEEEEES--SGGGTHHHHHHHHHHHHHH-TTEEEEEE--STTHHHHHHHHHHTT-TTTEEEEES--HHHHHHHHTT-SEEEE--S--SS-HHHHHHHHTTPEEEEE--TTGGGTS-GGGEEEE-SSHHHHHHHHHHHHHHGGG--HHHHHHHHHHHHHHHHHHHHHHHHHHHHHHHHT---S-TTSPPEEEEE-S--TTS--HHHHHHHHHHHHHHHTT-EEEEEEE-BTTB-EEEE-TTS-EEEEESPPPSBTTBPP--HHHHHHHHHHHHHHHT-SEEEEEE-EEEE--

Organism: NCBI:txid1036724

Radius of gyration: 21.7 Å; chains: 1; bounding box: 49×46×64 Å

pLDDT: mean 84.7, std 13.71, range [29.05, 98.38]

Sequence (393 aa):
MGIKSSTPLAHQFILHAKTLGIKTIYTDHSLYSFSDKGCIHVNKLLKYCINDVDHSICVSHTNRENLVLRTESNPYKTSVIGNALDTTKFVPCISKRPKFPRINIIVISRLTYRKGIDLIVKVIPLVCQKYPFIKFIIGGEGPKRLLLEEMREKYHLHNSVVLLGKVKQENVKNILQTGHIFLNTSLTEAFCIAIIEAASCGLLVISTDVGGISEVLPHDMMILAKPNHIELCKAVDKALKIVQKVDSNLFHERISKYVCEYIMESAVSECNIYKKEKDKNIIYKQERKCCICMVSDFFYPNLGGIETHIFELSKNLIKKGFKVIVVTNFNNNRHGIRWMGNGIKVYYLPFQPFLDVVSFPNIIGTLPLCRNILYREKVDIVHGHQVQEQINK